Protein 2WC7 (pdb70)

Radius of gyration: 23.55 Å; Cα contacts (8 Å, |Δi|>4): 1030; chains: 1; bounding box: 46×60×72 Å

Secondary structure (P-SEA, 3-state):
ccccccccccbbbbbbccccccccccccccccccccccccccccccccccccaaaaaaaaaaaaaacccbbbbccccccccccccccccccccccccccaaaaaaaaaaaaaacbbbbbbbcccccccccaaaaaaaacccccccccccccccccccccccccccccccccccccccccccccaaaaaaaaaaaaaaaaaccccccccccccccccaaaaaaaaaaaaacccbbbbbbcccccccccccccccccccaaaaaaaaaacccccccccccccccccccccccaaaaaaaaaaaaacccaaaaaaccccccccccccccccccccaaaaaaaaaaaaacccbbbbcccccccccccccccccccccaaaaaaaaaaaaaaaaaccccccbbbbbccccccbbbbbbbcccbbbbbbbccccccbbbbbbcccccccccccccccccbbbbbbcccccccccc

Foldseek 3Di:
DFAAFPVLLQFAEEEDAQQFAFAAPDQDDFPNNPDDPVCLVVDCVSNDTTGALNGVLVCVVVCVLLVGQEYEYEQQAADDPPCSLAAQDLVWGHRVNRIPVSVLSSLVSSVVVNHAYAYEDNLFFHFCNRVLNVQCLVQPPPRPCPQQFAAQDDDADQPDPVDHRRGDAVVSDSGTTGTPCLPVVSLVVSLVSQLVVVLSPHQAYEYEPCVSNPRPPSQLVSLVSNCVSPVNHAFEYADQDQDQVQQQRSGHLAYAPLLLQQLLLLQLLAPLFDVVQFPVVRHHVDDRDAQVRSVVSVVVVVVSHDLSSQSAYEYENDDLQGWAQCARRVNPLLSLLSSLLCQQQGRHHYYHYAQSLQSHTGGRPDYHNVPNGPVVSNCSSSLSSVVSSVDCQSRSFDKAWFDGPGSKTWIWGDDVLWIKIKIFRSAQAKDKDKTCPPVHPDVQDAWSAWDWCIDIIIGGHSTMTMTGD

Nearest PDB structures (foldseek):
  2wc7-assembly1_A-2  TM=1.002E+00  e=0.000E+00  Nostoc punctiforme
  2z1k-assembly1_A  TM=8.949E-01  e=2.197E-48  Thermus thermophilus HB8
  1wzk-assembly1_A  TM=8.548E-01  e=7.020E-48  Thermoactinomyces vulgaris
  1jf5-assembly1_B  TM=8.554E-01  e=7.020E-48  Thermoactinomyces vulgaris
  1ji2-assembly1_B  TM=8.554E-01  e=1.678E-47  Thermoactinomyces vulgaris

B-factor: mean 27.81, std 11.45, range [7.0, 76.4]

CATH classification: 3.20.20.80 (+1 more: 2.60.40.1180)

Sequence (469 aa):
QIQTPDWVKHAVFYQIFPDRFARSKQPRKRLLQEARWEDWDSMPTLQGKGGDLWGIMEDLDYIQNLGINAIYFTPIFQSASNHRYHTHDYYQVDPMLGGNEAFKELLDAAHQRNIKVVLDGVFNHSSRGFFFFHDVLENGPHSPWVNWFKIEGWPLSPYNGEFPANYVGWAGNRALPEFNHDNPEVREYIMEIAEYWLKFGIDGWRLDVPFEIKTPGFWQEFRDRTKAINPEAYIVGEVWGDSRQWLDGTQFDGVMNYLFAGPTIAFAAGDRVVLEQVQSRDYQPYPPLFAAEYATKIQEVLQLYPWEIQLTQLNLLASHDTARLMTIAGGDIASVELSTLLLLTFPGAPSIYYGDEVGLPGGIDRGFPLENWNQEIFNTHRQLITIRQTYPALRTGDYQVLYAQGQLYLFARTLGTEELIIAINAGTSSATANVDVASLHTQPNKLLYGTAQQLSLTLPARSGCILGT

Solvent-accessible surface area: 18834 Å² total

Organism: Nostoc punctiforme (strain ATCC 29133 / PCC 73102) (NCBI:txid63737)

InterPro domains:
  IPR006047 Glycosyl hydrolase family 13, catalytic domain [PF00128] (16-364)
  IPR006047 Glycosyl hydrolase family 13, catalytic domain [SM00642] (16-395)
  IPR013780 Glycosyl hydrolase, all-beta [G3DSA:2.60.40.1180] (398-488)
  IPR017853 Glycoside hydrolase superfamily [SSF51445] (4-404)
  IPR054174 Alpha-amylase-like, C-terminal domain [PF22026] (404-484)

Structure (mmCIF, N/CA/C/O backbone):
data_2WC7
#
_entry.id   2WC7
#
_cell.length_a   86.968
_cell.length_b   86.968
_cell.length_c   262.393
_cell.angle_alpha   90.00
_cell.angle_beta   90.00
_cell.angle_gamma   120.00
#
_symmetry.space_group_name_H-M   'P 61 2 2'
#
loop_
_entity.id
_entity.type
_entity.pdbx_description
1 polymer 'ALPHA AMYLASE, CATALYTIC REGION'
2 water water
#
loop_
_atom_site.group_PDB
_atom_site.id
_atom_site.type_symbol
_atom_site.label_atom_id
_atom_site.label_alt_id
_atom_site.label_comp_id
_atom_site.label_asym_id
_atom_site.label_entity_id
_atom_site.label_seq_id
_atom_site.pdbx_PDB_ins_code
_atom_site.Cartn_x
_atom_site.Cartn_y
_atom_site.Cartn_z
_atom_site.occupancy
_atom_site.B_iso_or_equiv
_atom_site.auth_seq_id
_atom_site.auth_comp_id
_atom_site.auth_asym_id
_atom_site.auth_atom_id
_atom_site.pdbx_PDB_model_num
ATOM 1 N N . GLN A 1 2 ? 4.425 9.335 -6.753 1.00 47.07 2 GLN A N 1
ATOM 2 C CA . GLN A 1 2 ? 4.432 9.478 -5.265 1.00 47.71 2 GLN A CA 1
ATOM 3 C C . GLN A 1 2 ? 4.665 10.934 -4.831 1.00 46.57 2 GLN A C 1
ATOM 4 O O . GLN A 1 2 ? 5.590 11.594 -5.315 1.00 46.78 2 GLN A O 1
ATOM 10 N N . ILE A 1 3 ? 3.839 11.418 -3.904 1.00 43.39 3 ILE A N 1
ATOM 11 C CA . ILE A 1 3 ? 3.928 12.796 -3.412 1.00 40.56 3 ILE A CA 1
ATOM 12 C C . ILE A 1 3 ? 5.309 13.167 -2.857 1.00 39.01 3 ILE A C 1
ATOM 13 O O . ILE A 1 3 ? 5.823 12.523 -1.943 1.00 37.70 3 ILE A O 1
ATOM 18 N N . GLN A 1 4 ? 5.893 14.226 -3.413 1.00 37.72 4 GLN A N 1
ATOM 19 C CA . GLN A 1 4 ? 7.222 14.690 -3.014 1.00 35.75 4 GLN A CA 1
ATOM 20 C C . GLN A 1 4 ? 7.313 16.220 -3.051 1.00 33.23 4 GLN A C 1
ATOM 21 O O . GLN A 1 4 ? 6.987 16.839 -4.068 1.00 34.03 4 GLN A O 1
ATOM 27 N N . THR A 1 5 ? 7.756 16.829 -1.954 1.00 29.07 5 THR A N 1
ATOM 28 C CA . THR A 1 5 ? 7.895 18.282 -1.891 1.00 25.30 5 THR A CA 1
ATOM 29 C C . THR A 1 5 ? 9.344 18.633 -1.567 1.00 24.86 5 THR A C 1
ATOM 30 O O . THR A 1 5 ? 10.087 17.803 -1.037 1.00 24.70 5 THR A O 1
ATOM 34 N N . PRO A 1 6 ? 9.774 19.867 -1.882 1.00 24.42 6 PRO A N 1
ATOM 35 C CA . PRO A 1 6 ? 11.163 20.240 -1.597 1.00 24.47 6 PRO A CA 1
ATOM 36 C C . PRO A 1 6 ? 11.557 20.027 -0.147 1.00 26.02 6 PRO A C 1
ATOM 37 O O . PRO A 1 6 ? 10.815 20.369 0.771 1.00 26.40 6 PRO A O 1
ATOM 41 N N . ASP A 1 7 ? 12.734 19.453 0.055 1.00 26.77 7 ASP A N 1
ATOM 42 C CA . ASP A 1 7 ? 13.207 19.198 1.399 1.00 27.11 7 ASP A CA 1
ATOM 43 C C . ASP A 1 7 ? 13.725 20.453 2.091 1.00 26.85 7 ASP A C 1
ATOM 44 O O . ASP A 1 7 ? 13.537 20.605 3.300 1.00 28.12 7 ASP A O 1
ATOM 49 N N . TRP A 1 8 ? 14.366 21.359 1.352 1.00 23.32 8 TRP A N 1
ATOM 50 C CA . TRP A 1 8 ? 14.874 22.564 1.996 1.00 21.97 8 TRP A CA 1
ATOM 51 C C . TRP A 1 8 ? 13.751 23.378 2.654 1.00 21.34 8 TRP A C 1
ATOM 52 O O . TRP A 1 8 ? 13.961 24.013 3.689 1.00 19.49 8 TRP A O 1
ATOM 63 N N . VAL A 1 9 ? 12.562 23.339 2.056 1.00 21.35 9 VAL A N 1
ATOM 64 C CA . VAL A 1 9 ? 11.418 24.083 2.572 1.00 20.37 9 VAL A CA 1
ATOM 65 C C . VAL A 1 9 ? 10.984 23.558 3.931 1.00 22.25 9 VAL A C 1
ATOM 66 O O . VAL A 1 9 ? 10.588 24.335 4.806 1.00 22.03 9 VAL A O 1
ATOM 70 N N . LYS A 1 10 ? 11.080 22.242 4.112 1.00 21.04 10 LYS A N 1
ATOM 71 C CA . LYS A 1 10 ? 10.691 21.613 5.368 1.00 20.60 10 LYS A CA 1
ATOM 72 C C . LYS A 1 10 ? 11.549 22.105 6.526 1.00 21.54 10 LYS A C 1
ATOM 73 O O . LYS A 1 10 ? 11.138 22.027 7.686 1.00 22.39 10 LYS A O 1
ATOM 79 N N . HIS A 1 11 ? 12.733 22.624 6.217 1.00 19.85 11 HIS A N 1
ATOM 80 C CA . HIS A 1 11 ? 13.632 23.105 7.262 1.00 21.02 11 HIS A CA 1
ATOM 81 C C . HIS A 1 11 ? 13.935 24.602 7.184 1.00 20.47 11 HIS A C 1
ATOM 82 O O . HIS A 1 11 ? 14.848 25.085 7.843 1.00 20.28 11 HIS A O 1
ATOM 89 N N . ALA A 1 12 ? 13.157 25.338 6.398 1.00 20.63 12 ALA A N 1
ATOM 90 C CA . ALA A 1 12 ? 13.387 26.770 6.249 1.00 19.51 12 ALA A CA 1
ATOM 91 C C . ALA A 1 12 ? 12.521 27.654 7.139 1.00 19.85 12 ALA A C 1
ATOM 92 O O . ALA A 1 12 ? 11.537 27.221 7.723 1.00 18.68 12 ALA A O 1
ATOM 94 N N . VAL A 1 13 ? 12.922 28.909 7.251 1.00 20.56 13 VAL A N 1
ATOM 95 C CA . VAL A 1 13 ? 12.177 29.878 8.030 1.00 20.56 13 VAL A CA 1
ATOM 96 C C . VAL A 1 13 ? 12.019 31.028 7.052 1.00 20.29 13 VAL A C 1
ATOM 97 O O . VAL A 1 13 ? 13.012 31.640 6.662 1.00 20.16 13 VAL A O 1
ATOM 101 N N . PHE A 1 14 ? 10.782 31.317 6.661 1.00 18.37 14 PHE A N 1
ATOM 102 C CA . PHE A 1 14 ? 10.520 32.279 5.597 1.00 18.82 14 PHE A CA 1
ATOM 103 C C . PHE A 1 14 ? 10.296 33.678 6.160 1.00 18.96 14 PHE A C 1
ATOM 104 O O . PHE A 1 14 ? 9.927 33.838 7.324 1.00 18.33 14 PHE A O 1
ATOM 112 N N . TYR A 1 15 ? 10.520 34.689 5.327 1.00 17.21 15 TYR A N 1
ATOM 113 C CA . TYR A 1 15 ? 10.458 36.076 5.771 1.00 15.92 15 TYR A CA 1
ATOM 114 C C . TYR A 1 15 ? 9.880 36.977 4.685 1.00 17.98 15 TYR A C 1
ATOM 115 O O . TYR A 1 15 ? 10.560 37.313 3.716 1.00 17.61 15 TYR A O 1
ATOM 124 N N . GLN A 1 16 ? 8.620 37.365 4.855 1.00 18.08 16 GLN A N 1
ATOM 125 C CA . GLN A 1 16 ? 7.871 38.022 3.790 1.00 17.77 16 GLN A CA 1
ATOM 126 C C . GLN A 1 16 ? 8.144 39.522 3.767 1.00 17.07 16 GLN A C 1
ATOM 127 O O . GLN A 1 16 ? 7.982 40.207 4.776 1.00 15.48 16 GLN A O 1
ATOM 133 N N . ILE A 1 17 ? 8.559 40.025 2.609 1.00 17.62 17 ILE A N 1
ATOM 134 C CA . ILE A 1 17 ? 9.000 41.409 2.489 1.00 18.83 17 ILE A CA 1
ATOM 135 C C . ILE A 1 17 ? 8.200 42.153 1.426 1.00 19.85 17 ILE A C 1
ATOM 136 O O . ILE A 1 17 ? 7.975 41.638 0.331 1.00 18.92 17 ILE A O 1
ATOM 141 N N . PHE A 1 18 ? 7.771 43.367 1.756 1.00 21.76 18 PHE A N 1
ATOM 142 C CA . PHE A 1 18 ? 7.190 44.270 0.769 1.00 23.87 18 PHE A CA 1
ATOM 143 C C . PHE A 1 18 ? 8.216 45.287 0.281 1.00 21.99 18 PHE A C 1
ATOM 144 O O . PHE A 1 18 ? 8.404 46.337 0.896 1.00 23.18 18 PHE A O 1
ATOM 152 N N . PRO A 1 19 ? 8.876 44.970 -0.828 1.00 21.17 19 PRO A N 1
ATOM 153 C CA . PRO A 1 19 ? 10.174 45.570 -1.150 1.00 21.79 19 PRO A CA 1
ATOM 154 C C . PRO A 1 19 ? 10.095 47.092 -1.208 1.00 23.22 19 PRO A C 1
ATOM 155 O O . PRO A 1 19 ? 11.006 47.774 -0.738 1.00 22.84 19 PRO A O 1
ATOM 159 N N . ASP A 1 20 ? 9.014 47.612 -1.780 1.00 24.13 20 ASP A N 1
ATOM 160 C CA . ASP A 1 20 ? 8.841 49.053 -1.922 1.00 26.96 20 ASP A CA 1
ATOM 161 C C . ASP A 1 20 ? 9.089 49.772 -0.600 1.00 29.73 20 ASP A C 1
ATOM 162 O O . ASP A 1 20 ? 9.522 50.924 -0.581 1.00 28.58 20 ASP A O 1
ATOM 167 N N . ARG A 1 21 ? 8.812 49.084 0.503 1.00 30.66 21 ARG A N 1
ATOM 168 C CA . ARG A 1 21 ? 8.700 49.734 1.803 1.00 31.25 21 ARG A CA 1
ATOM 169 C C . ARG A 1 21 ? 9.560 49.030 2.847 1.00 30.74 21 ARG A C 1
ATOM 170 O O . ARG A 1 21 ? 9.334 49.171 4.049 1.00 31.38 21 ARG A O 1
ATOM 178 N N . PHE A 1 22 ? 10.548 48.273 2.381 1.00 29.61 22 PHE A N 1
ATOM 179 C CA . PHE A 1 22 ? 11.504 47.626 3.272 1.00 28.54 22 PHE A CA 1
ATOM 180 C C . PHE A 1 22 ? 12.642 48.572 3.640 1.00 29.25 22 PHE A C 1
ATOM 181 O O . PHE A 1 22 ? 12.683 49.106 4.748 1.00 29.41 22 PHE A O 1
ATOM 189 N N . ALA A 1 23 ? 13.563 48.774 2.704 1.00 30.71 23 ALA A N 1
ATOM 190 C CA . ALA A 1 23 ? 14.797 49.483 2.989 1.00 31.94 23 ALA A CA 1
ATOM 191 C C . ALA A 1 23 ? 15.364 50.212 1.784 1.00 33.62 23 ALA A C 1
ATOM 192 O O . ALA A 1 23 ? 15.347 49.697 0.663 1.00 33.93 23 ALA A O 1
ATOM 194 N N . ARG A 1 24 ? 15.860 51.421 2.020 1.00 35.71 24 ARG A N 1
ATOM 195 C CA . ARG A 1 24 ? 16.470 52.210 0.960 1.00 38.34 24 ARG A CA 1
ATOM 196 C C . ARG A 1 24 ? 17.920 51.763 0.910 1.00 39.20 24 ARG A C 1
ATOM 197 O O . ARG A 1 24 ? 18.453 51.278 1.905 1.00 39.72 24 ARG A O 1
ATOM 205 N N . SER A 1 25 ? 18.564 51.908 -0.239 1.00 40.97 25 SER A N 1
ATOM 206 C CA . SER A 1 25 ? 19.966 51.534 -0.328 1.00 42.46 25 SER A CA 1
ATOM 207 C C . SER A 1 25 ? 20.729 52.613 0.435 1.00 43.87 25 SER A C 1
ATOM 208 O O . SER A 1 25 ? 20.307 53.767 0.460 1.00 42.30 25 SER A O 1
ATOM 211 N N . LYS A 1 26 ? 21.837 52.240 1.067 1.00 45.84 26 LYS A N 1
ATOM 212 C CA . LYS A 1 26 ? 22.637 53.208 1.812 1.00 48.31 26 LYS A CA 1
ATOM 213 C C . LYS A 1 26 ? 23.550 53.980 0.868 1.00 47.98 26 LYS A C 1
ATOM 214 O O . LYS A 1 26 ? 24.442 54.704 1.309 1.00 48.08 26 LYS A O 1
ATOM 220 N N . GLN A 1 27 ? 23.320 53.822 -0.432 1.00 47.83 27 GLN A N 1
ATOM 221 C CA . GLN A 1 27 ? 24.130 54.491 -1.444 1.00 48.66 27 GLN A CA 1
ATOM 222 C C . GLN A 1 27 ? 23.258 55.126 -2.512 1.00 48.48 27 GLN A C 1
ATOM 223 O O . GLN A 1 27 ? 22.160 54.643 -2.797 1.00 47.69 27 GLN A O 1
ATOM 229 N N . PRO A 1 28 ? 23.721 56.239 -3.103 1.00 48.79 28 PRO A N 1
ATOM 230 C CA . PRO A 1 28 ? 22.890 56.838 -4.149 1.00 48.09 28 PRO A CA 1
ATOM 231 C C . PRO A 1 28 ? 22.889 55.792 -5.263 1.00 47.55 28 PRO A C 1
ATOM 232 O O . PRO A 1 28 ? 23.941 55.251 -5.611 1.00 46.23 28 PRO A O 1
ATOM 236 N N . ARG A 1 29 ? 21.713 55.487 -5.801 1.00 47.60 29 ARG A N 1
ATOM 237 C CA . ARG A 1 29 ? 21.613 54.465 -6.836 1.00 46.79 29 ARG A CA 1
ATOM 238 C C . ARG A 1 29 ? 21.111 54.960 -8.197 1.00 46.71 29 ARG A C 1
ATOM 239 O O . ARG A 1 29 ? 20.202 55.792 -8.275 1.00 46.79 29 ARG A O 1
ATOM 247 N N . LYS A 1 30 ? 21.710 54.432 -9.266 1.00 45.94 30 LYS A N 1
ATOM 248 C CA . LYS A 1 30 ? 21.330 54.795 -10.632 1.00 45.10 30 LYS A CA 1
ATOM 249 C C . LYS A 1 30 ? 20.264 53.854 -11.185 1.00 43.96 30 LYS A C 1
ATOM 250 O O . LYS A 1 30 ? 20.491 53.149 -12.166 1.00 43.97 30 LYS A O 1
ATOM 256 N N . ARG A 1 31 ? 19.101 53.844 -10.548 1.00 43.22 31 ARG A N 1
ATOM 257 C CA . ARG A 1 31 ? 18.003 52.995 -10.988 1.00 43.54 31 ARG A CA 1
ATOM 258 C C . ARG A 1 31 ? 17.472 53.539 -12.314 1.00 44.32 31 ARG A C 1
ATOM 259 O O . ARG A 1 31 ? 17.537 54.748 -12.569 1.00 44.53 31 ARG A O 1
ATOM 267 N N . LEU A 1 32 ? 16.959 52.646 -13.157 1.00 44.24 32 LEU A N 1
ATOM 268 C CA . LEU A 1 32 ? 16.409 53.038 -14.455 1.00 44.65 32 LEU A CA 1
ATOM 269 C C . LEU A 1 32 ? 17.490 53.459 -15.461 1.00 44.43 32 LEU A C 1
ATOM 270 O O . LEU A 1 32 ? 17.844 52.699 -16.367 1.00 43.63 32 LEU A O 1
ATOM 275 N N . LEU A 1 33 ? 18.004 54.675 -15.295 1.00 44.11 33 LEU A N 1
ATOM 276 C CA . LEU A 1 33 ? 19.043 55.213 -16.169 1.00 43.96 33 LEU A CA 1
ATOM 277 C C . LEU A 1 33 ? 20.423 54.844 -15.626 1.00 44.77 33 LEU A C 1
ATOM 278 O O . LEU A 1 33 ? 21.100 55.679 -15.033 1.00 46.09 33 LEU A O 1
ATOM 283 N N . GLN A 1 34 ? 20.844 53.599 -15.840 1.00 46.55 34 GLN A N 1
ATOM 284 C CA . GLN A 1 34 ? 22.140 53.132 -15.338 1.00 49.13 34 GLN A CA 1
ATOM 285 C C . GLN A 1 34 ? 23.363 53.830 -15.932 1.00 50.11 34 GLN A C 1
ATOM 286 O O . GLN A 1 34 ? 24.432 53.851 -15.316 1.00 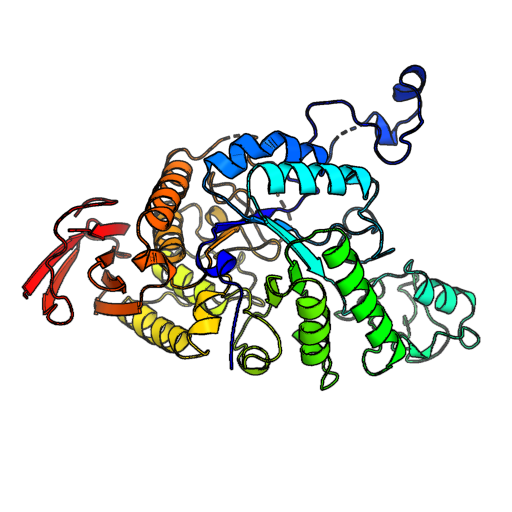49.51 34 GLN A O 1
ATOM 292 N N . GLU A 1 35 ? 23.207 54.398 -17.123 1.00 51.29 35 GLU A N 1
ATOM 293 C CA . GLU A 1 35 ? 24.313 55.056 -17.806 1.00 52.09 35 GLU A CA 1
ATOM 294 C C . GLU A 1 35 ? 24.506 56.519 -17.421 1.00 51.70 35 GLU A C 1
ATOM 295 O O . GLU A 1 35 ? 25.548 57.105 -17.711 1.00 51.10 35 GLU A O 1
ATOM 301 N N . ALA A 1 36 ? 23.506 57.106 -16.772 1.00 52.08 36 ALA A N 1
ATOM 302 C CA . ALA A 1 36 ? 23.579 58.507 -16.368 1.00 53.02 36 ALA A CA 1
ATOM 303 C C . ALA A 1 36 ? 24.812 58.796 -15.514 1.00 54.10 36 ALA A C 1
ATOM 304 O O . ALA A 1 36 ? 25.166 58.014 -14.630 1.00 52.34 36 ALA A O 1
ATOM 306 N N . ARG A 1 37 ? 25.465 59.925 -15.788 1.00 56.83 37 ARG A N 1
ATOM 307 C CA . ARG A 1 37 ? 26.658 60.335 -15.044 1.00 58.55 37 ARG A CA 1
ATOM 308 C C . ARG A 1 37 ? 26.282 61.156 -13.806 1.00 58.77 37 ARG A C 1
ATOM 309 O O . ARG A 1 37 ? 25.289 61.884 -13.812 1.00 58.17 37 ARG A O 1
ATOM 317 N N . TRP A 1 38 ? 27.078 61.035 -12.749 1.00 58.98 38 TRP A N 1
ATOM 318 C CA . TRP A 1 38 ? 26.811 61.743 -11.500 1.00 59.73 38 TRP A CA 1
ATOM 319 C C . TRP A 1 38 ? 26.604 63.254 -11.596 1.00 60.77 38 TRP A C 1
ATOM 320 O O . TRP A 1 38 ? 25.824 63.823 -10.835 1.00 60.23 38 TRP A O 1
ATOM 331 N N . GLU A 1 39 ? 27.298 63.906 -12.522 1.00 62.49 39 GLU A N 1
ATOM 332 C CA . GLU A 1 39 ? 27.169 65.350 -12.688 1.00 64.00 39 GLU A CA 1
ATOM 333 C C . GLU A 1 39 ? 25.722 65.741 -12.981 1.00 63.74 39 GLU A C 1
ATOM 334 O O . GLU A 1 39 ? 25.296 66.854 -12.682 1.00 63.76 39 GLU A O 1
ATOM 340 N N . ASP A 1 40 ? 24.973 64.814 -13.568 1.00 63.73 40 ASP A N 1
ATOM 341 C CA . ASP A 1 40 ? 23.577 65.054 -13.924 1.00 63.59 40 ASP A CA 1
ATOM 342 C C . ASP A 1 40 ? 22.594 64.674 -12.822 1.00 62.50 40 ASP A C 1
ATOM 343 O O . ASP A 1 40 ? 21.419 65.038 -12.884 1.00 61.91 40 ASP A O 1
ATOM 348 N N . TRP A 1 41 ? 23.076 63.936 -11.826 1.00 61.11 41 TRP A N 1
ATOM 349 C CA . TRP A 1 41 ? 22.240 63.487 -10.717 1.00 60.02 41 TRP A CA 1
ATOM 350 C C . TRP A 1 41 ? 21.186 64.512 -10.298 1.00 59.77 41 TRP A C 1
ATOM 351 O O . TRP A 1 41 ? 19.998 64.197 -10.255 1.00 59.53 41 TRP A O 1
ATOM 362 N N . ASP A 1 42 ? 21.613 65.737 -10.006 1.00 59.72 42 ASP A N 1
ATOM 363 C CA . ASP A 1 42 ? 20.684 66.784 -9.584 1.00 59.29 42 ASP A CA 1
ATOM 364 C C . ASP A 1 42 ? 19.685 67.197 -10.664 1.00 58.22 42 ASP A C 1
ATOM 365 O O . ASP A 1 42 ? 18.597 67.685 -10.355 1.00 58.44 42 ASP A O 1
ATOM 370 N N . SER A 1 43 ? 20.056 67.005 -11.926 1.00 56.88 43 SER A N 1
ATOM 371 C CA . SER A 1 43 ? 19.177 67.345 -13.043 1.00 56.08 43 SER A CA 1
ATOM 372 C C . SER A 1 43 ? 18.074 66.309 -13.185 1.00 54.61 43 SER A C 1
ATOM 373 O O . SER A 1 43 ? 17.061 66.557 -13.835 1.00 54.50 43 SER A O 1
ATOM 376 N N . MET A 1 44 ? 18.282 65.148 -12.570 1.00 52.90 44 MET A N 1
ATOM 377 C CA . MET A 1 44 ? 17.325 64.051 -12.647 1.00 50.34 44 MET A CA 1
ATOM 378 C C . MET A 1 44 ? 16.522 63.865 -11.356 1.00 49.43 44 MET A C 1
ATOM 379 O O . MET A 1 44 ? 16.872 63.050 -10.501 1.00 47.90 44 MET A O 1
ATOM 384 N N . PRO A 1 45 ? 15.418 64.622 -11.216 1.00 49.24 45 PRO A N 1
ATOM 385 C CA . PRO A 1 45 ? 14.501 64.618 -10.071 1.00 49.13 45 PRO A CA 1
ATOM 386 C C . PRO A 1 45 ? 14.042 63.238 -9.597 1.00 49.26 45 PRO A C 1
ATOM 387 O O . PRO A 1 45 ? 13.991 62.982 -8.393 1.00 49.23 45 PRO A O 1
ATOM 391 N N . THR A 1 46 ? 13.706 62.356 -10.538 1.00 48.97 46 THR A N 1
ATOM 392 C CA . THR A 1 46 ? 13.233 61.015 -10.192 1.00 48.58 46 THR A CA 1
ATOM 393 C C . THR A 1 46 ? 14.297 60.132 -9.542 1.00 48.82 46 THR A C 1
ATOM 394 O O . THR A 1 46 ? 14.001 59.390 -8.601 1.00 48.27 46 THR A O 1
ATOM 398 N N . LEU A 1 47 ? 15.525 60.216 -10.044 1.00 48.53 47 LEU A N 1
ATOM 399 C CA . LEU A 1 47 ? 16.626 59.423 -9.511 1.00 49.59 47 LEU A CA 1
ATOM 400 C C . LEU A 1 47 ? 17.217 60.071 -8.263 1.00 49.88 47 LEU A C 1
ATOM 401 O O . LEU A 1 47 ? 17.524 59.390 -7.285 1.00 49.56 47 LEU A O 1
ATOM 406 N N . GLN A 1 48 ? 17.374 61.390 -8.305 1.00 50.18 48 GLN A N 1
ATOM 407 C CA . GLN A 1 48 ? 18.059 62.114 -7.241 1.00 49.36 48 GLN A CA 1
ATOM 408 C C . GLN A 1 48 ? 17.274 62.049 -5.935 1.00 49.42 48 GLN A C 1
ATOM 409 O O . GLN A 1 48 ? 17.855 62.002 -4.851 1.00 49.27 48 GLN A O 1
ATOM 415 N N . GLY A 1 49 ? 15.949 62.046 -6.047 1.00 48.95 49 GLY A N 1
ATOM 416 C CA . GLY A 1 49 ? 15.088 62.304 -4.908 1.00 48.41 49 GLY A CA 1
ATOM 417 C C . GLY A 1 49 ? 14.246 61.100 -4.533 1.00 48.65 49 GLY A C 1
ATOM 418 O O . GLY A 1 49 ? 13.195 61.236 -3.906 1.00 48.35 49 GLY A O 1
ATOM 419 O O . TYR A 1 50 ? 15.374 57.971 -2.895 1.00 47.67 50 TYR A O 1
ATOM 420 N N . LYS A 1 51 ? 13.151 57.819 -2.579 1.00 47.32 51 LYS A N 1
ATOM 421 C CA . LYS A 1 51 ? 13.235 57.605 -1.139 1.00 46.79 51 LYS A CA 1
ATOM 422 C C . LYS A 1 51 ? 12.472 56.352 -0.723 1.00 44.48 51 LYS A C 1
ATOM 423 O O . LYS A 1 51 ? 12.371 56.040 0.464 1.00 44.02 51 LYS A O 1
ATOM 429 N N . GLY A 1 52 ? 11.936 55.637 -1.707 1.00 41.54 52 GLY A N 1
ATOM 430 C CA . GLY A 1 52 ? 11.312 54.350 -1.462 1.00 37.46 52 GLY A CA 1
ATOM 431 C C . GLY A 1 52 ? 12.327 53.240 -1.276 1.00 34.85 52 GLY A C 1
ATOM 432 O O . GLY A 1 52 ? 13.516 53.421 -1.540 1.00 34.66 52 GLY A O 1
ATOM 433 N N . GLY A 1 53 ? 11.856 52.084 -0.819 1.00 32.97 53 GLY A N 1
ATOM 434 C CA . GLY A 1 53 ? 12.703 50.914 -0.688 1.00 29.87 53 GLY A CA 1
ATOM 435 C C . GLY A 1 53 ? 12.979 50.245 -2.020 1.00 28.54 53 GLY A C 1
ATOM 436 O O . GLY A 1 53 ? 12.226 50.415 -2.979 1.00 28.74 53 GLY A O 1
ATOM 437 N N . ASP A 1 54 ? 14.064 49.480 -2.079 1.00 27.06 54 ASP A N 1
ATOM 438 C CA . ASP A 1 54 ? 14.467 48.815 -3.312 1.00 25.50 54 ASP A CA 1
ATOM 439 C C . ASP A 1 54 ? 15.283 47.561 -3.020 1.00 24.51 54 ASP A C 1
ATOM 440 O O . ASP A 1 54 ? 15.506 47.209 -1.862 1.00 23.52 54 ASP A O 1
ATOM 445 N N . LEU A 1 55 ? 15.727 46.890 -4.079 1.00 23.77 55 LEU A N 1
ATOM 446 C CA . LEU A 1 55 ? 16.304 45.557 -3.954 1.00 22.96 55 LEU A CA 1
ATOM 447 C C . LEU A 1 55 ? 17.758 45.625 -3.497 1.00 23.86 55 LEU A C 1
ATOM 448 O O . LEU A 1 55 ? 18.229 44.758 -2.762 1.00 24.44 55 LEU A O 1
ATOM 453 N N . TRP A 1 56 ? 18.463 46.662 -3.938 1.00 24.23 56 TRP A N 1
ATOM 454 C CA . TRP A 1 56 ? 19.710 47.067 -3.299 1.00 24.50 56 TRP A CA 1
ATOM 455 C C . TRP A 1 56 ? 19.581 47.052 -1.780 1.00 24.22 56 TRP A C 1
ATOM 456 O O . TRP A 1 56 ? 20.396 46.445 -1.084 1.00 23.16 56 TRP A O 1
ATOM 467 N N . GLY A 1 57 ? 18.553 47.723 -1.271 1.00 23.10 57 GLY A N 1
ATOM 468 C CA . GLY A 1 57 ? 18.377 47.877 0.156 1.00 23.73 57 GLY A CA 1
ATOM 469 C C . GLY A 1 57 ? 18.303 46.542 0.851 1.00 24.15 57 GLY A C 1
ATOM 470 O O . GLY A 1 57 ? 18.989 46.307 1.850 1.00 25.32 57 GLY A O 1
ATOM 471 N N . ILE A 1 58 ? 17.468 45.659 0.321 1.00 23.27 58 ILE A N 1
ATOM 472 C CA . ILE A 1 58 ? 17.314 44.344 0.905 1.00 21.90 58 ILE A CA 1
ATOM 473 C C . ILE A 1 58 ? 18.651 43.620 0.887 1.00 23.24 58 ILE A C 1
ATOM 474 O O . ILE A 1 58 ? 19.043 42.998 1.873 1.00 23.88 58 ILE A O 1
ATOM 479 N N . MET A 1 59 ? 19.357 43.695 -0.233 1.00 24.00 59 MET A N 1
ATOM 480 C CA . MET A 1 59 ? 20.645 43.024 -0.319 1.00 26.22 59 MET A CA 1
ATOM 481 C C . MET A 1 59 ? 21.584 43.540 0.765 1.00 28.17 59 MET A C 1
ATOM 482 O O . MET A 1 59 ? 22.325 42.765 1.380 1.00 30.04 59 MET A O 1
ATOM 487 N N . GLU A 1 60 ? 21.546 44.845 1.005 1.00 27.86 60 GLU A N 1
ATOM 488 C CA . GLU A 1 60 ? 22.397 45.447 2.019 1.00 29.45 60 GLU A CA 1
ATOM 489 C C . GLU A 1 60 ? 22.036 45.039 3.448 1.00 30.47 60 GLU A C 1
ATOM 490 O O . GLU A 1 60 ? 22.869 45.133 4.351 1.00 32.94 60 GLU A O 1
ATOM 496 N N . ASP A 1 61 ? 20.800 44.590 3.642 1.00 29.77 61 ASP A N 1
ATOM 497 C CA . ASP A 1 61 ? 20.316 44.229 4.969 1.00 28.28 61 ASP A CA 1
ATOM 498 C C . ASP A 1 61 ? 20.250 42.715 5.140 1.00 27.82 61 ASP A C 1
ATOM 499 O O . ASP A 1 61 ? 19.487 42.207 5.962 1.00 27.83 61 ASP A O 1
ATOM 504 N N . LEU A 1 62 ? 21.053 42.001 4.359 1.00 26.72 62 LEU A N 1
ATOM 505 C CA . LEU A 1 62 ? 21.121 40.547 4.456 1.00 27.77 62 LEU A CA 1
ATOM 506 C C . LEU A 1 62 ? 21.779 40.111 5.760 1.00 28.67 62 LEU A C 1
ATOM 507 O O . LEU A 1 62 ? 21.460 39.055 6.305 1.00 28.43 62 LEU A O 1
ATOM 512 N N . ASP A 1 63 ? 22.699 40.932 6.257 1.00 30.35 63 ASP A N 1
ATOM 513 C CA . ASP A 1 63 ? 23.201 40.787 7.618 1.00 30.06 63 ASP A CA 1
ATOM 514 C C . ASP A 1 63 ? 22.059 40.607 8.611 1.00 28.42 63 ASP A C 1
ATOM 515 O O . ASP A 1 63 ? 21.983 39.595 9.308 1.00 27.14 63 ASP A O 1
ATOM 520 N N . TYR A 1 64 ? 21.171 41.594 8.671 1.00 25.75 64 TYR A N 1
ATOM 521 C CA . TYR A 1 64 ? 20.079 41.586 9.636 1.00 24.90 64 TYR A CA 1
ATOM 522 C C . TYR A 1 64 ? 19.178 40.370 9.438 1.00 24.39 64 TYR A C 1
ATOM 523 O O . TYR A 1 64 ? 18.824 39.686 10.398 1.00 25.10 64 TYR A O 1
ATOM 532 N N . ILE A 1 65 ? 18.813 40.108 8.188 1.00 22.97 65 ILE A N 1
ATOM 533 C CA . ILE A 1 65 ? 17.862 39.048 7.874 1.00 22.40 65 ILE A CA 1
ATOM 534 C C . ILE A 1 65 ? 18.404 37.682 8.281 1.00 22.95 65 ILE A C 1
ATOM 535 O O . ILE A 1 65 ? 17.700 36.882 8.897 1.00 23.95 65 ILE A O 1
ATOM 540 N N . GLN A 1 66 ? 19.659 37.422 7.931 1.00 23.36 66 GLN A N 1
ATOM 541 C CA . GLN A 1 66 ? 20.307 36.163 8.281 1.00 24.08 66 GLN A CA 1
ATOM 542 C C . GLN A 1 66 ? 20.484 36.035 9.790 1.00 24.24 66 GLN A C 1
ATOM 543 O O . GLN A 1 66 ? 20.326 34.952 10.353 1.00 25.79 66 GLN A O 1
ATOM 549 N N . ASN A 1 67 ? 20.812 37.147 10.439 1.00 22.80 67 ASN A N 1
ATOM 550 C CA . ASN A 1 67 ? 21.009 37.161 11.872 1.00 21.76 67 ASN A CA 1
ATOM 551 C C . ASN A 1 67 ? 19.725 36.877 12.626 1.00 20.75 67 ASN A C 1
ATOM 552 O O . ASN A 1 67 ? 19.755 36.418 13.768 1.00 20.96 67 ASN A O 1
ATOM 557 N N . LEU A 1 68 ? 18.596 37.179 11.999 1.00 19.91 68 LEU A N 1
ATOM 558 C CA . LEU A 1 68 ? 17.306 36.926 12.622 1.00 19.27 68 LEU A CA 1
ATOM 559 C C . LEU A 1 68 ? 17.109 35.413 12.668 1.00 19.04 68 LEU A C 1
ATOM 560 O O . LEU A 1 68 ? 16.468 34.885 13.578 1.00 19.48 68 LEU A O 1
ATOM 565 N N . GLY A 1 69 ? 17.691 34.724 11.687 1.00 19.15 69 GLY A N 1
ATOM 566 C CA . GLY A 1 69 ? 17.578 33.276 11.609 1.00 18.39 69 GLY A CA 1
ATOM 567 C C . GLY A 1 69 ? 16.871 32.872 10.328 1.00 18.99 69 GLY A C 1
ATOM 568 O O . GLY A 1 69 ? 16.611 31.692 10.087 1.00 18.98 69 GLY A O 1
ATOM 569 N N . ILE A 1 70 ? 16.560 33.867 9.505 1.00 17.98 70 ILE A N 1
ATOM 570 C CA . ILE A 1 70 ? 15.874 33.659 8.231 1.00 18.87 70 ILE A CA 1
ATOM 571 C C . ILE A 1 70 ? 16.790 32.977 7.220 1.00 18.03 70 ILE A C 1
ATOM 572 O O . ILE A 1 70 ? 17.984 33.247 7.187 1.00 17.87 70 ILE A O 1
ATOM 577 N N . ASN A 1 71 ? 16.234 32.084 6.410 1.00 19.13 71 ASN A N 1
ATOM 578 C CA . ASN A 1 71 ? 17.029 31.413 5.388 1.00 21.84 71 ASN A CA 1
ATOM 579 C C . ASN A 1 71 ? 16.289 31.385 4.056 1.00 19.48 71 ASN A C 1
ATOM 580 O O . ASN A 1 71 ? 16.684 30.684 3.125 1.00 21.81 71 ASN A O 1
ATOM 585 N N . ALA A 1 72 ? 15.209 32.155 3.972 1.00 16.43 72 ALA A N 1
ATOM 586 C CA . ALA A 1 72 ? 14.441 32.266 2.738 1.00 18.29 72 ALA A CA 1
ATOM 587 C C . ALA A 1 72 ? 13.465 33.437 2.799 1.00 19.00 72 ALA A C 1
ATOM 588 O O . ALA A 1 72 ? 12.594 33.487 3.667 1.00 19.51 72 ALA A O 1
ATOM 590 N N . ILE A 1 73 ? 13.618 34.377 1.872 1.00 19.31 73 ILE A N 1
ATOM 591 C CA . ILE A 1 73 ? 12.705 35.509 1.771 1.00 18.43 73 ILE A CA 1
ATOM 592 C C . ILE A 1 73 ? 11.845 35.412 0.515 1.00 17.96 73 ILE A C 1
ATOM 593 O O . ILE A 1 73 ? 12.338 35.081 -0.563 1.00 16.94 73 ILE A O 1
ATOM 598 N N . TYR A 1 74 ? 10.556 35.703 0.663 1.00 16.57 74 TYR A N 1
ATOM 599 C CA . TYR A 1 74 ? 9.649 35.760 -0.477 1.00 14.95 74 TYR A CA 1
ATOM 600 C C . TYR A 1 74 ? 8.866 37.069 -0.493 1.00 16.45 74 TYR A C 1
ATOM 601 O O . TYR A 1 74 ? 8.548 37.627 0.557 1.00 16.40 74 TYR A O 1
ATOM 610 N N . PHE A 1 75 ? 8.558 37.553 -1.692 1.00 17.26 75 PHE A N 1
ATOM 611 C CA . PHE A 1 75 ? 8.110 38.930 -1.870 1.00 18.62 75 PHE A CA 1
ATOM 612 C C . PHE A 1 75 ? 6.639 38.984 -2.265 1.00 19.13 75 PHE A C 1
ATOM 613 O O . PHE A 1 75 ? 6.064 37.984 -2.696 1.00 18.14 75 PHE A O 1
ATOM 621 N N . THR A 1 76 ? 6.034 40.158 -2.115 1.00 17.16 76 THR A N 1
ATOM 622 C CA . THR A 1 76 ? 4.939 40.572 -2.984 1.00 17.57 76 THR A CA 1
ATOM 623 C C . THR A 1 76 ? 5.434 40.859 -4.398 1.00 16.79 76 THR A C 1
ATOM 624 O O . THR A 1 76 ? 6.634 40.814 -4.666 1.00 15.78 76 THR A O 1
ATOM 628 N N . PRO A 1 77 ? 4.502 41.155 -5.297 1.00 16.63 77 PRO A N 1
ATOM 629 C CA . PRO A 1 77 ? 4.825 41.309 -6.719 1.00 16.10 77 PRO A CA 1
ATOM 630 C C . PRO A 1 77 ? 5.878 42.389 -6.947 1.00 15.74 77 PRO A C 1
ATOM 631 O O . PRO A 1 77 ? 5.755 43.491 -6.413 1.00 14.79 77 PRO A O 1
ATOM 635 N N . ILE A 1 78 ? 6.900 42.068 -7.733 1.00 15.90 78 ILE A N 1
ATOM 636 C CA . ILE A 1 78 ? 8.048 42.953 -7.896 1.00 16.39 78 ILE A CA 1
ATOM 637 C C . ILE A 1 78 ? 8.300 43.264 -9.368 1.00 18.32 78 ILE A C 1
ATOM 638 O O . ILE A 1 78 ? 9.230 43.995 -9.707 1.00 19.05 78 ILE A O 1
ATOM 643 N N . PHE A 1 79 ? 7.464 42.704 -10.237 1.00 17.92 79 PHE A N 1
ATOM 644 C CA . PHE A 1 79 ? 7.609 42.901 -11.674 1.00 17.71 79 PHE A CA 1
ATOM 645 C C . PHE A 1 79 ? 7.150 44.295 -12.089 1.00 18.10 79 PHE A C 1
ATOM 646 O O . PHE A 1 79 ? 6.358 44.930 -11.393 1.00 17.78 79 PHE A O 1
ATOM 654 N N . GLN A 1 80 ? 7.652 44.764 -13.226 1.00 18.85 80 GLN A N 1
ATOM 655 C CA . GLN A 1 80 ? 7.330 46.101 -13.712 1.00 20.38 80 GLN A CA 1
ATOM 656 C C . GLN A 1 80 ? 5.829 46.363 -13.652 1.00 18.57 80 GLN A C 1
ATOM 657 O O . GLN A 1 80 ? 5.029 45.561 -14.136 1.00 17.31 80 GLN A O 1
ATOM 663 N N . SER A 1 81 ? 5.453 47.489 -13.055 1.00 17.53 81 SER A N 1
ATOM 664 C CA . SER A 1 81 ? 4.058 47.845 -12.912 1.00 17.39 81 SER A CA 1
ATOM 665 C C . SER A 1 81 ? 3.987 49.307 -12.507 1.00 17.98 81 SER A C 1
ATOM 666 O O . SER A 1 81 ? 4.990 49.888 -12.099 1.00 19.08 81 SER A O 1
ATOM 669 N N . ALA A 1 82 ? 2.814 49.912 -12.633 1.00 17.75 82 ALA A N 1
ATOM 670 C CA . ALA A 1 82 ? 2.667 51.310 -12.257 1.00 20.20 82 ALA A CA 1
ATOM 671 C C . ALA A 1 82 ? 2.954 51.481 -10.765 1.00 21.26 82 ALA A C 1
ATOM 672 O O . ALA A 1 82 ? 2.826 50.535 -9.998 1.00 21.37 82 ALA A O 1
ATOM 674 N N . SER A 1 83 ? 3.340 52.691 -10.369 1.00 24.39 83 SER A N 1
ATOM 675 C CA . SER A 1 83 ? 3.645 53.018 -8.976 1.00 27.24 83 SER A CA 1
ATOM 676 C C . SER A 1 83 ? 2.457 52.807 -8.037 1.00 28.56 83 SER A C 1
ATOM 677 O O . SER A 1 83 ? 1.340 53.234 -8.336 1.00 30.18 83 SER A O 1
ATOM 680 N N . ASN A 1 84 ? 2.709 52.165 -6.898 1.00 28.61 84 ASN A N 1
ATOM 681 C CA . ASN A 1 84 ? 1.672 51.892 -5.896 1.00 29.45 84 ASN A CA 1
ATOM 682 C C . ASN A 1 84 ? 0.617 50.912 -6.408 1.00 29.35 84 ASN A C 1
ATOM 683 O O . ASN A 1 84 ? -0.481 50.823 -5.858 1.00 30.14 84 ASN A O 1
ATOM 688 N N . HIS A 1 85 ? 0.950 50.186 -7.470 1.00 28.69 85 HIS A N 1
ATOM 689 C CA . HIS A 1 85 ? 0.036 49.206 -8.053 1.00 28.27 85 HIS A CA 1
ATOM 690 C C . HIS A 1 85 ? 0.819 47.988 -8.546 1.00 26.34 85 HIS A C 1
ATOM 691 O O . HIS A 1 85 ? 0.648 47.560 -9.683 1.00 23.48 85 HIS A O 1
ATOM 698 N N . ARG A 1 86 ? 1.667 47.434 -7.679 1.00 25.21 86 ARG A N 1
ATOM 699 C CA . ARG A 1 86 ? 2.492 46.284 -8.049 1.00 24.94 86 ARG A CA 1
ATOM 700 C C . ARG A 1 86 ? 1.680 45.051 -8.467 1.00 23.85 86 ARG A C 1
ATOM 701 O O . ARG A 1 86 ? 2.229 44.146 -9.091 1.00 23.32 86 ARG A O 1
ATOM 709 N N . TYR A 1 87 ? 0.390 45.004 -8.123 1.00 20.96 87 TYR A N 1
ATOM 710 C CA . TYR A 1 87 ? -0.448 43.858 -8.492 1.00 18.50 87 TYR A CA 1
ATOM 711 C C . TYR A 1 87 ? -1.091 43.978 -9.885 1.00 19.57 87 TYR A C 1
ATOM 712 O O . TYR A 1 87 ? -1.868 43.113 -10.299 1.00 18.68 87 TYR A O 1
ATOM 721 N N . HIS A 1 88 ? -0.772 45.060 -10.592 1.00 21.23 88 HIS A N 1
ATOM 722 C CA . HIS A 1 88 ? -1.268 45.305 -11.952 1.00 22.01 88 HIS A CA 1
ATOM 723 C C . HIS A 1 88 ? -0.017 45.216 -12.835 1.00 22.10 88 HIS A C 1
ATOM 724 O O . HIS A 1 88 ? 0.594 46.232 -13.160 1.00 21.22 88 HIS A O 1
ATOM 731 N N . THR A 1 89 ? 0.359 43.996 -13.205 1.00 20.75 89 THR A N 1
ATOM 732 C CA . THR A 1 89 ? 1.548 43.754 -14.004 1.00 20.05 89 THR A CA 1
ATOM 733 C C . THR A 1 89 ? 1.554 44.391 -15.385 1.00 21.08 89 THR A C 1
ATOM 734 O O . THR A 1 89 ? 0.578 44.298 -16.134 1.00 22.89 89 THR A O 1
ATOM 738 N N . HIS A 1 90 ? 2.670 45.038 -15.711 1.00 19.46 90 HIS A N 1
ATOM 739 C CA . HIS A 1 90 ? 2.842 45.668 -17.012 1.00 18.19 90 HIS A CA 1
ATOM 740 C C . HIS A 1 90 ? 3.696 44.762 -17.889 1.00 16.29 90 HIS A C 1
ATOM 741 O O . HIS A 1 90 ? 3.329 44.457 -19.018 1.00 16.41 90 HIS A O 1
ATOM 748 N N . ASP A 1 91 ? 4.841 44.350 -17.364 1.00 15.59 91 ASP A N 1
ATOM 749 C CA . ASP A 1 91 ? 5.740 43.448 -18.074 1.00 18.12 91 ASP A CA 1
ATOM 750 C C . ASP A 1 91 ? 6.228 42.398 -17.074 1.00 17.51 91 ASP A C 1
ATOM 751 O O . ASP A 1 91 ? 6.922 42.733 -16.121 1.00 18.15 91 ASP A O 1
ATOM 756 N N . TYR A 1 92 ? 5.863 41.134 -17.283 1.00 18.44 92 TYR A N 1
ATOM 757 C CA . TYR A 1 92 ? 6.286 40.061 -16.374 1.00 17.00 92 TYR A CA 1
ATOM 758 C C . TYR A 1 92 ? 7.762 39.683 -16.500 1.00 16.26 92 TYR A C 1
ATOM 759 O O . TYR A 1 92 ? 8.333 39.074 -15.593 1.00 17.87 92 TYR A O 1
ATOM 768 N N . TYR A 1 93 ? 8.378 40.035 -17.621 1.00 15.62 93 TYR A N 1
ATOM 769 C CA . TYR A 1 93 ? 9.776 39.699 -17.840 1.00 15.35 93 TYR A CA 1
ATOM 770 C C . TYR A 1 93 ? 10.756 40.720 -17.303 1.00 14.88 93 TYR A C 1
ATOM 771 O O . TYR A 1 93 ? 11.958 40.615 -17.519 1.00 14.82 93 TYR A O 1
ATOM 780 N N . GLN A 1 94 ? 10.247 41.690 -16.564 1.00 15.31 94 GLN A N 1
ATOM 781 C CA . GLN A 1 94 ? 11.106 42.742 -16.049 1.00 16.86 94 GLN A CA 1
ATOM 782 C C . GLN A 1 94 ? 10.812 43.119 -14.599 1.00 14.86 94 GLN A C 1
ATOM 783 O O . GLN A 1 94 ? 9.677 43.429 -14.255 1.00 14.35 94 GLN A O 1
ATOM 789 N N . VAL A 1 95 ? 11.823 43.074 -13.745 1.00 14.65 95 VAL A N 1
ATOM 790 C CA . VAL A 1 95 ? 11.638 43.503 -12.359 1.00 15.36 95 VAL A CA 1
ATOM 791 C C . VAL A 1 95 ? 11.456 45.022 -12.489 1.00 17.58 95 VAL A C 1
ATOM 792 O O . VAL A 1 95 ? 12.193 45.677 -13.233 1.00 16.41 95 VAL A O 1
ATOM 796 N N . ASP A 1 96 ? 10.482 45.588 -11.788 1.00 19.26 96 ASP A N 1
ATOM 797 C CA . ASP A 1 96 ? 10.245 47.022 -11.905 1.00 21.57 96 ASP A CA 1
ATOM 798 C C . ASP A 1 96 ? 11.492 47.896 -11.766 1.00 23.16 96 ASP A C 1
ATOM 799 O O . ASP A 1 96 ? 12.301 47.723 -10.845 1.00 22.41 96 ASP A O 1
ATOM 804 N N . PRO A 1 97 ? 11.654 48.862 -12.694 1.00 24.34 97 PRO A N 1
ATOM 805 C CA . PRO A 1 97 ? 12.770 49.813 -12.761 1.00 23.46 97 PRO A CA 1
ATOM 806 C C . PRO A 1 97 ? 13.069 50.508 -11.433 1.00 23.88 97 PRO A C 1
ATOM 807 O O . PRO A 1 97 ? 14.230 50.625 -11.033 1.00 23.81 97 PRO A O 1
ATOM 811 N N . MET A 1 98 ? 12.021 50.969 -10.759 1.00 24.30 98 MET A N 1
ATOM 812 C CA . MET A 1 98 ? 12.177 51.664 -9.486 1.00 27.13 98 MET A CA 1
ATOM 813 C C . MET A 1 98 ? 12.751 50.784 -8.379 1.00 26.84 98 MET A C 1
ATOM 814 O O . MET A 1 98 ? 13.379 51.288 -7.447 1.00 27.45 98 MET A O 1
ATOM 819 N N . LEU A 1 99 ? 12.531 49.475 -8.475 1.00 24.70 99 LEU A N 1
ATOM 820 C CA . LEU A 1 99 ? 13.049 48.552 -7.477 1.00 21.12 99 LEU A CA 1
ATOM 821 C C . LEU A 1 99 ? 14.491 48.173 -7.820 1.00 21.49 99 LEU A C 1
ATOM 822 O O . LEU A 1 99 ? 15.175 47.515 -7.037 1.00 20.03 99 LEU A O 1
ATOM 827 N N . GLY A 1 100 ? 14.947 48.598 -8.996 1.00 21.79 100 GLY A N 1
ATOM 828 C CA . GLY A 1 100 ? 16.306 48.301 -9.415 1.00 21.98 100 GLY A CA 1
ATOM 829 C C . GLY A 1 100 ? 16.423 47.414 -10.641 1.00 21.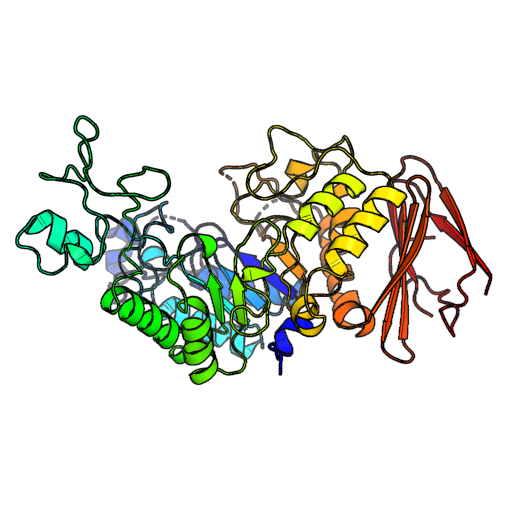28 100 GLY A C 1
ATOM 830 O O . GLY A 1 100 ? 17.529 47.090 -11.073 1.00 21.42 100 GLY A O 1
ATOM 831 N N . GLY A 1 101 ? 15.289 47.016 -11.207 1.00 21.14 101 GLY A N 1
ATOM 832 C CA . GLY A 1 101 ? 15.315 46.168 -12.384 1.00 20.73 101 GLY A CA 1
ATOM 833 C C . GLY A 1 101 ? 15.990 44.816 -12.200 1.00 20.78 101 GLY A C 1
ATOM 834 O O . GLY A 1 101 ? 16.400 44.435 -11.097 1.00 20.98 101 GLY A O 1
ATOM 835 N N . ASN A 1 102 ? 16.104 44.088 -13.304 1.00 21.00 102 ASN A N 1
ATOM 836 C CA . ASN A 1 102 ? 16.724 42.773 -13.313 1.00 21.58 102 ASN A CA 1
ATOM 837 C C . ASN A 1 102 ? 18.154 42.788 -12.790 1.00 22.20 102 ASN A C 1
ATOM 838 O O . ASN A 1 102 ? 18.620 41.800 -12.214 1.00 22.06 102 ASN A O 1
ATOM 843 N N . GLU A 1 103 ? 18.851 43.903 -12.987 1.00 22.03 103 GLU A N 1
ATOM 844 C CA . GLU A 1 103 ? 20.228 44.011 -12.519 1.00 21.61 103 GLU A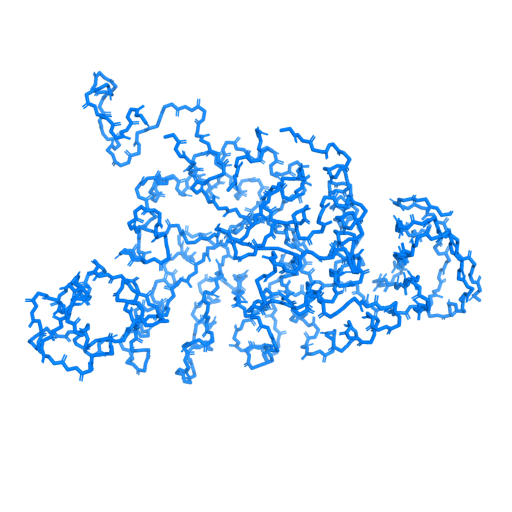 CA 1
ATOM 845 C C . GLU A 1 103 ? 20.262 43.948 -10.992 1.00 21.32 103 GLU A C 1
ATOM 846 O O . GLU A 1 103 ? 21.002 43.147 -10.409 1.00 21.10 103 GLU A O 1
ATOM 848 N N . ALA A 1 104 ? 19.456 44.786 -10.346 1.00 19.85 104 ALA A N 1
ATOM 849 C CA . ALA A 1 104 ? 19.416 44.800 -8.889 1.00 19.88 104 ALA A CA 1
ATOM 850 C C . ALA A 1 104 ? 18.929 43.459 -8.380 1.00 19.99 104 ALA A C 1
ATOM 851 O O . ALA A 1 104 ? 19.430 42.952 -7.378 1.00 21.67 104 ALA A O 1
ATOM 853 N N . PHE A 1 105 ? 17.953 42.875 -9.065 1.00 20.10 105 PHE A N 1
ATOM 854 C CA . PHE A 1 105 ? 17.437 41.587 -8.623 1.00 19.80 105 PHE A CA 1
ATOM 855 C C . PHE A 1 105 ? 18.516 40.515 -8.725 1.00 19.99 105 PHE A C 1
ATOM 856 O O . PHE A 1 105 ? 18.659 39.672 -7.839 1.00 20.96 105 PHE A O 1
ATOM 864 N N . LYS A 1 106 ? 19.279 40.557 -9.809 1.00 20.95 106 LYS A N 1
ATOM 865 C CA . LYS A 1 106 ? 20.345 39.596 -10.028 1.00 22.61 106 LYS A CA 1
ATOM 866 C C . LYS A 1 106 ? 21.407 39.663 -8.933 1.00 23.95 106 LYS A C 1
ATOM 867 O O . LYS A 1 106 ? 21.958 38.636 -8.531 1.00 23.04 106 LYS A O 1
ATOM 873 N N . GLU A 1 107 ? 21.691 40.870 -8.450 1.00 25.05 107 GLU A N 1
ATOM 874 C CA . GLU A 1 107 ? 22.694 41.052 -7.409 1.00 26.08 107 GLU A CA 1
ATOM 875 C C . GLU A 1 107 ? 22.185 40.563 -6.069 1.00 25.43 107 GLU A C 1
ATOM 876 O O . GLU A 1 107 ? 22.931 39.962 -5.292 1.00 24.94 107 GLU A O 1
ATOM 882 N N . LEU A 1 108 ? 20.916 40.841 -5.789 1.00 24.73 108 LEU A N 1
ATOM 883 C CA . LEU A 1 108 ? 20.313 40.398 -4.540 1.00 24.69 108 LEU A CA 1
ATOM 884 C C . LEU A 1 108 ? 20.252 38.877 -4.566 1.00 25.32 108 LEU A C 1
ATOM 885 O O . LEU A 1 108 ? 20.610 38.212 -3.594 1.00 27.93 108 LEU A O 1
ATOM 890 N N . LEU A 1 109 ? 19.800 38.335 -5.694 1.00 24.07 109 LEU A N 1
ATOM 891 C CA . LEU A 1 109 ? 19.683 36.897 -5.856 1.00 24.15 109 LEU A CA 1
ATOM 892 C C . LEU A 1 109 ? 21.002 36.196 -5.524 1.00 24.59 109 LEU A C 1
ATOM 893 O O . LEU A 1 109 ? 21.020 35.209 -4.783 1.00 22.11 109 LEU A O 1
ATOM 898 N N . ASP A 1 110 ? 22.098 36.712 -6.080 1.00 25.00 110 ASP A N 1
ATOM 899 C CA . ASP A 1 110 ? 23.419 36.133 -5.848 1.00 25.86 110 ASP A CA 1
ATOM 900 C C . ASP A 1 110 ? 23.885 36.316 -4.410 1.00 25.23 110 ASP A C 1
ATOM 901 O O . ASP A 1 110 ? 24.442 35.397 -3.808 1.00 25.50 110 ASP A O 1
ATOM 906 N N . ALA A 1 111 ? 23.660 37.506 -3.865 1.00 25.23 111 ALA A N 1
ATOM 907 C CA . ALA A 1 111 ? 24.061 37.806 -2.496 1.00 25.19 111 ALA A CA 1
ATOM 908 C C . ALA A 1 111 ? 23.343 36.874 -1.507 1.00 26.04 111 ALA A C 1
ATOM 909 O O . ALA A 1 111 ? 23.907 36.458 -0.489 1.00 26.19 111 ALA A O 1
ATOM 911 N N . ALA A 1 112 ? 22.092 36.552 -1.813 1.00 25.11 112 ALA A N 1
ATOM 912 C CA . ALA A 1 112 ? 21.304 35.681 -0.961 1.00 24.79 112 ALA A CA 1
ATOM 913 C C . ALA A 1 112 ? 21.868 34.270 -1.025 1.00 25.20 112 ALA A C 1
ATOM 914 O O . ALA A 1 112 ? 22.205 33.674 -0.003 1.00 26.38 112 ALA A O 1
ATOM 916 N N . HIS A 1 113 ? 21.972 33.746 -2.240 1.00 25.02 113 HIS A N 1
ATOM 917 C CA . HIS A 1 113 ? 22.483 32.405 -2.464 1.00 24.42 113 HIS A CA 1
ATOM 918 C C . HIS A 1 113 ? 23.888 32.202 -1.903 1.00 25.46 113 HIS A C 1
ATOM 919 O O . HIS A 1 113 ? 24.218 31.110 -1.449 1.00 26.13 113 HIS A O 1
ATOM 926 N N . GLN A 1 114 ? 24.703 33.252 -1.915 1.00 26.77 114 GLN A N 1
ATOM 927 C CA . GLN A 1 114 ? 26.051 33.180 -1.350 1.00 29.45 114 GLN A CA 1
ATOM 928 C C . GLN A 1 114 ? 25.945 32.931 0.153 1.00 28.10 114 GLN A C 1
ATOM 929 O O . GLN A 1 114 ? 26.824 32.313 0.750 1.00 29.42 114 GLN A O 1
ATOM 935 N N . ARG A 1 115 ? 24.866 33.434 0.750 1.00 27.07 115 ARG A N 1
ATOM 936 C CA . ARG A 1 115 ? 24.589 33.284 2.184 1.00 24.25 115 ARG A CA 1
ATOM 937 C C . ARG A 1 115 ? 23.646 32.092 2.410 1.00 23.01 115 ARG A C 1
ATOM 938 O O . ARG A 1 115 ? 23.195 31.840 3.532 1.00 21.34 115 ARG A O 1
ATOM 946 N N . ASN A 1 116 ? 23.335 31.378 1.332 1.00 21.95 116 ASN A N 1
ATOM 947 C CA . ASN A 1 116 ? 22.462 30.216 1.412 1.00 22.20 116 ASN A CA 1
ATOM 948 C C . ASN A 1 116 ? 21.032 30.582 1.857 1.00 20.16 116 ASN A C 1
ATOM 949 O O . ASN A 1 116 ? 20.400 29.876 2.640 1.00 16.72 116 ASN A O 1
ATOM 954 N N . ILE A 1 117 ? 20.535 31.702 1.348 1.00 19.55 117 ILE A N 1
ATOM 955 C CA . ILE A 1 117 ? 19.186 32.163 1.653 1.00 20.35 117 ILE A CA 1
ATOM 956 C C . ILE A 1 117 ? 18.408 32.069 0.353 1.00 19.76 117 ILE A C 1
ATOM 957 O O . ILE A 1 117 ? 18.853 32.604 -0.664 1.00 18.77 117 ILE A O 1
ATOM 962 N N . LYS A 1 118 ? 17.259 31.396 0.377 1.00 19.59 118 LYS A N 1
ATOM 963 C CA . LYS A 1 118 ? 16.441 31.234 -0.828 1.00 18.18 118 LYS A CA 1
ATOM 964 C C . LYS A 1 118 ? 15.608 32.481 -1.117 1.00 17.76 118 LYS A C 1
ATOM 965 O O . LYS A 1 118 ? 15.476 33.363 -0.264 1.00 17.08 118 LYS A O 1
ATOM 971 N N . VAL A 1 119 ? 15.040 32.538 -2.322 1.00 16.83 119 VAL A N 1
ATOM 972 C CA . VAL A 1 119 ? 14.215 33.666 -2.758 1.00 16.37 119 VAL A CA 1
ATOM 973 C C . VAL A 1 119 ? 13.028 33.181 -3.589 1.00 16.32 119 VAL A C 1
ATOM 974 O O . VAL A 1 119 ? 13.210 32.522 -4.613 1.00 18.14 119 VAL A O 1
ATOM 978 N N . VAL A 1 120 ? 11.818 33.518 -3.154 1.00 14.24 120 VAL A N 1
ATOM 979 C CA . VAL A 1 120 ? 10.601 33.122 -3.860 1.00 13.65 120 VAL A CA 1
ATOM 980 C C . VAL A 1 120 ? 9.825 34.351 -4.322 1.00 13.95 120 VAL A C 1
ATOM 981 O O . VAL A 1 120 ? 9.629 35.286 -3.556 1.00 13.79 120 VAL A O 1
ATOM 985 N N . LEU A 1 121 ? 9.390 34.347 -5.581 1.00 16.35 121 LEU A N 1
ATOM 986 C CA . LEU A 1 121 ? 8.651 35.476 -6.148 1.00 17.12 121 LEU A CA 1
ATOM 987 C C . LEU A 1 121 ? 7.159 35.230 -6.228 1.00 17.60 121 LEU A C 1
ATOM 988 O O . LEU A 1 121 ? 6.706 34.092 -6.293 1.00 16.13 121 LEU A O 1
ATOM 993 N N . ASP A 1 122 ? 6.403 36.320 -6.242 1.00 18.72 122 ASP A N 1
ATOM 994 C CA . ASP A 1 122 ? 4.951 36.258 -6.312 1.00 18.92 122 ASP A CA 1
ATOM 995 C C . ASP A 1 122 ? 4.510 36.268 -7.779 1.00 19.89 122 ASP A C 1
ATOM 996 O O . ASP A 1 122 ? 4.947 37.109 -8.566 1.00 17.69 122 ASP A O 1
ATOM 1001 N N . GLY A 1 123 ? 3.655 35.321 -8.149 1.00 19.37 123 GLY A N 1
ATOM 1002 C CA . GLY A 1 123 ? 3.171 35.274 -9.515 1.00 20.06 123 GLY A CA 1
ATOM 1003 C C . GLY A 1 123 ? 1.706 35.670 -9.613 1.00 20.42 123 GLY A C 1
ATOM 1004 O O . GLY A 1 123 ? 0.841 34.907 -9.185 1.00 19.03 123 GLY A O 1
ATOM 1005 N N . VAL A 1 124 ? 1.427 36.858 -10.162 1.00 20.58 124 VAL A N 1
ATOM 1006 C CA . VAL A 1 124 ? 0.051 37.352 -10.324 1.00 19.81 124 VAL A CA 1
ATOM 1007 C C . VAL A 1 124 ? -0.403 37.023 -11.748 1.00 21.15 124 VAL A C 1
ATOM 1008 O O . VAL A 1 124 ? -0.329 37.873 -12.645 1.00 22.06 124 VAL A O 1
ATOM 1012 N N . PHE A 1 125 ? -0.896 35.800 -11.940 1.00 20.68 125 PHE A N 1
ATOM 1013 C CA . PHE A 1 125 ? -1.305 35.315 -13.258 1.00 20.32 125 PHE A CA 1
ATOM 1014 C C . PHE A 1 125 ? -2.795 35.300 -13.598 1.00 21.34 125 PHE A C 1
ATOM 1015 O O . PHE A 1 125 ? -3.183 34.788 -14.649 1.00 22.32 125 PHE A O 1
ATOM 1023 N N . ASN A 1 126 ? -3.639 35.846 -12.735 1.00 19.35 126 ASN A N 1
ATOM 1024 C CA . ASN A 1 126 ? -5.059 35.851 -13.040 1.00 18.61 126 ASN A CA 1
ATOM 1025 C C . ASN A 1 126 ? -5.463 37.082 -13.836 1.00 19.12 126 ASN A C 1
ATOM 1026 O O . ASN A 1 126 ? -6.477 37.076 -14.537 1.00 18.16 126 ASN A O 1
ATOM 1031 N N . HIS A 1 127 ? -4.655 38.133 -13.738 1.00 20.15 127 HIS A N 1
ATOM 1032 C CA . HIS A 1 127 ? -4.940 39.391 -14.423 1.00 21.12 127 HIS A CA 1
ATOM 1033 C C . HIS A 1 127 ? -3.669 40.231 -14.551 1.00 21.47 127 HIS A C 1
ATOM 1034 O O . HIS A 1 127 ? -2.692 39.994 -13.839 1.00 21.34 127 HIS A O 1
ATOM 1041 N N . SER A 1 128 ? -3.684 41.222 -15.442 1.00 21.51 128 SER A N 1
ATOM 1042 C CA . SER A 1 128 ? -2.506 42.064 -15.636 1.00 22.08 128 SER A CA 1
ATOM 1043 C C . SER A 1 128 ? -2.730 43.558 -15.372 1.00 23.26 128 SER A C 1
ATOM 1044 O O . SER A 1 128 ? -2.772 43.985 -14.217 1.00 23.98 128 SER A O 1
ATOM 1047 N N . SER A 1 129 ? -2.853 44.345 -16.439 1.00 22.83 129 SER A N 1
ATOM 1048 C CA . SER A 1 129 ? -3.058 45.784 -16.333 1.00 22.46 129 SER A CA 1
ATOM 1049 C C . SER A 1 129 ? -3.479 46.299 -17.700 1.00 23.97 129 SER A C 1
ATOM 1050 O O . SER A 1 129 ? -3.553 45.528 -18.653 1.00 24.81 129 SER A O 1
ATOM 1053 N N . ARG A 1 130 ? -3.748 47.598 -17.805 1.00 25.29 130 ARG A N 1
ATOM 1054 C CA . ARG A 1 130 ? -4.153 48.181 -19.084 1.00 24.91 130 ARG A CA 1
ATOM 1055 C C . ARG A 1 130 ? -2.943 48.453 -19.974 1.00 24.64 130 ARG A C 1
ATOM 1056 O O . ARG A 1 130 ? -3.089 48.713 -21.170 1.00 23.92 130 ARG A O 1
ATOM 1064 N N . GLY A 1 131 ? -1.754 48.389 -19.384 1.00 22.98 131 GLY A N 1
ATOM 1065 C CA . GLY A 1 131 ? -0.541 48.641 -20.139 1.00 22.56 131 GLY A CA 1
ATOM 1066 C C . GLY A 1 131 ? 0.100 47.375 -20.662 1.00 22.67 131 GLY A C 1
ATOM 1067 O O . GLY A 1 131 ? 0.902 47.423 -21.597 1.00 21.20 131 GLY A O 1
ATOM 1068 N N . PHE A 1 132 ? -0.242 46.242 -20.046 1.00 22.78 132 PHE A N 1
ATOM 1069 C CA . PHE A 1 132 ? 0.285 44.942 -20.457 1.00 21.17 132 PHE A CA 1
ATOM 1070 C C . PHE A 1 132 ? 0.142 44.876 -21.981 1.00 20.57 132 PHE A C 1
ATOM 1071 O O . PHE A 1 132 ? -0.962 44.995 -22.510 1.00 22.05 132 PHE A O 1
ATOM 1079 N N . PHE A 1 133 ? 1.257 44.682 -22.678 1.00 21.41 133 PHE A N 1
ATOM 1080 C CA . PHE A 1 133 ? 1.266 44.673 -24.139 1.00 20.38 133 PHE A CA 1
ATOM 1081 C C . PHE A 1 133 ? 0.075 44.120 -24.919 1.00 21.25 133 PHE A C 1
ATOM 1082 O O . PHE A 1 133 ? -0.511 44.837 -25.734 1.00 20.79 133 PHE A O 1
ATOM 1090 N N . PHE A 1 134 ? -0.284 42.861 -24.698 1.00 21.37 134 PHE A N 1
ATOM 1091 C CA . PHE A 1 134 ? -1.384 42.284 -25.457 1.00 21.24 134 PHE A CA 1
ATOM 1092 C C . PHE A 1 134 ? -2.739 42.908 -25.176 1.00 22.30 134 PHE A C 1
ATOM 1093 O O . PHE A 1 134 ? -3.598 42.942 -26.056 1.00 22.09 134 PHE A O 1
ATOM 1101 N N . PHE A 1 135 ? -2.938 43.416 -23.965 1.00 23.41 135 PHE A N 1
ATOM 1102 C CA . PHE A 1 135 ? -4.196 44.083 -23.668 1.00 22.20 135 PHE A CA 1
ATOM 1103 C C . PHE A 1 135 ? -4.093 45.459 -24.339 1.00 23.59 135 PHE A C 1
ATOM 1104 O O . PHE A 1 135 ? -5.079 45.979 -24.865 1.00 23.24 135 PHE A O 1
ATOM 1112 N N . HIS A 1 136 ? -2.887 46.038 -24.319 1.00 22.42 136 HIS A N 1
ATOM 1113 C CA . HIS A 1 136 ? -2.642 47.329 -24.955 1.00 22.20 136 HIS A CA 1
ATOM 1114 C C . HIS A 1 136 ? -3.119 47.242 -26.407 1.00 23.00 136 HIS A C 1
ATOM 1115 O O . HIS A 1 136 ? -3.853 48.100 -26.893 1.00 23.33 136 HIS A O 1
ATOM 1122 N N . ASP A 1 137 ? -2.694 46.186 -27.087 1.00 22.62 137 ASP A N 1
ATOM 1123 C CA . ASP A 1 137 ? -3.056 45.971 -28.474 1.00 22.77 137 ASP A CA 1
ATOM 1124 C C . ASP A 1 137 ? -4.569 45.910 -28.649 1.00 22.60 137 ASP A C 1
ATOM 1125 O O . ASP A 1 137 ? -5.099 46.349 -29.664 1.00 22.81 137 ASP A O 1
ATOM 1130 N N . VAL A 1 138 ? -5.267 45.372 -27.657 1.00 23.15 138 VAL A N 1
ATOM 1131 C CA . VAL A 1 138 ? -6.713 45.283 -27.742 1.00 23.40 138 VAL A CA 1
ATOM 1132 C C . VAL A 1 138 ? -7.341 46.662 -27.559 1.00 23.13 138 VAL A C 1
ATOM 1133 O O . VAL A 1 138 ? -8.335 46.976 -28.195 1.00 25.02 138 VAL A O 1
ATOM 1137 N N . LEU A 1 139 ? -6.763 47.493 -26.702 1.00 23.63 139 LEU A N 1
ATOM 1138 C CA . LEU A 1 139 ? -7.304 48.831 -26.500 1.00 24.79 139 LEU A CA 1
ATOM 1139 C C . LEU A 1 139 ? -7.065 49.699 -27.724 1.00 25.64 139 LEU A C 1
ATOM 1140 O O . LEU A 1 139 ? -7.840 50.613 -27.998 1.00 27.82 139 LEU A O 1
ATOM 1145 N N . GLU A 1 140 ? -5.993 49.408 -28.460 1.00 25.44 140 GLU A N 1
ATOM 1146 C CA . GLU A 1 140 ? -5.634 50.180 -29.651 1.00 26.23 140 GLU A CA 1
ATOM 1147 C C . GLU A 1 140 ? -6.353 49.705 -30.911 1.00 25.94 140 GLU A C 1
ATOM 1148 O O . GLU A 1 140 ? -6.723 50.511 -31.756 1.00 25.05 140 GLU A O 1
ATOM 1154 N N . ASN A 1 141 ? -6.551 48.397 -31.030 1.00 26.66 141 ASN A N 1
ATOM 1155 C CA . ASN A 1 141 ? -7.181 47.826 -32.212 1.00 27.96 141 ASN A CA 1
ATOM 1156 C C . ASN A 1 141 ? -8.594 47.281 -32.025 1.00 29.44 141 ASN A C 1
ATOM 1157 O O . ASN A 1 141 ? -9.212 46.829 -32.993 1.00 29.67 141 ASN A O 1
ATOM 1162 N N . GLY A 1 142 ? -9.102 47.317 -30.797 1.00 29.25 142 GLY A N 1
AT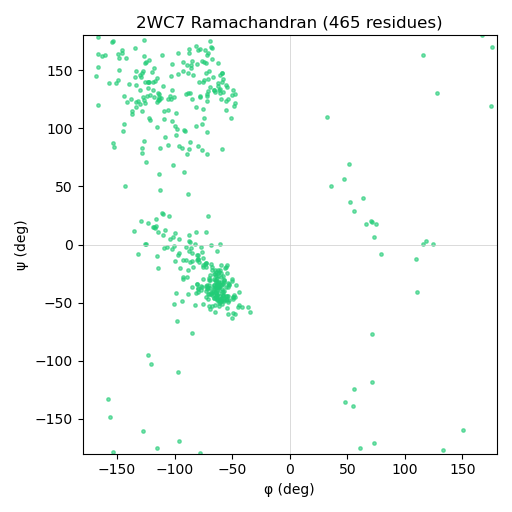OM 1163 C CA . GLY A 1 142 ? -10.436 46.808 -30.543 1.00 29.59 142 GLY A CA 1
ATOM 1164 C C . GLY A 1 142 ? -10.674 45.438 -31.157 1.00 31.01 142 GLY A C 1
ATOM 1165 O O . GLY A 1 142 ? -9.806 44.573 -31.078 1.00 29.29 142 GLY A O 1
ATOM 1166 N N . PRO A 1 143 ? -11.836 45.221 -31.802 1.00 33.15 143 PRO A N 1
ATOM 1167 C CA . PRO A 1 143 ? -12.251 43.970 -32.452 1.00 34.09 143 PRO A CA 1
ATOM 1168 C C . PRO A 1 143 ? -11.208 43.388 -33.393 1.00 34.52 143 PRO A C 1
ATOM 1169 O O . PRO A 1 143 ? -11.124 42.173 -33.568 1.00 33.38 143 PRO A O 1
ATOM 1173 N N . HIS A 1 144 ? -10.422 44.262 -34.008 1.00 35.88 144 HIS A N 1
ATOM 1174 C CA . HIS A 1 144 ? -9.403 43.820 -34.945 1.00 37.73 144 HIS A CA 1
ATOM 1175 C C . HIS A 1 144 ? -8.124 43.311 -34.303 1.00 36.25 144 HIS A C 1
ATOM 1176 O O . HIS A 1 144 ? -7.295 42.702 -34.974 1.00 37.31 144 HIS A O 1
ATOM 1183 N N . SER A 1 145 ? -7.952 43.555 -33.011 1.00 34.43 145 SER A N 1
ATOM 1184 C CA . SER A 1 145 ? -6.760 43.074 -32.332 1.00 31.93 145 SER A CA 1
ATOM 1185 C C . SER A 1 145 ? -6.754 41.557 -32.402 1.00 31.71 145 SER A C 1
ATOM 1186 O O . SER A 1 145 ? -7.790 40.916 -32.245 1.00 32.87 145 SER A O 1
ATOM 1189 N N . PRO A 1 146 ? -5.589 40.956 -32.655 1.00 31.33 146 PRO A N 1
ATOM 1190 C CA . PRO A 1 146 ? -5.544 39.493 -32.726 1.00 30.19 146 PRO A CA 1
ATOM 1191 C C . PRO A 1 146 ? -5.590 38.794 -31.361 1.00 29.25 146 PRO A C 1
ATOM 1192 O O . PRO A 1 146 ? -5.690 37.567 -31.293 1.00 28.83 146 PRO A O 1
ATOM 1196 N N . TRP A 1 147 ? -5.540 39.569 -30.279 1.00 27.83 147 TRP A N 1
ATOM 1197 C CA . TRP A 1 147 ? -5.538 38.988 -28.937 1.00 26.51 147 TRP A CA 1
ATOM 1198 C C . TRP A 1 147 ? -6.812 39.155 -28.124 1.00 24.25 147 TRP A C 1
ATOM 1199 O O . TRP A 1 147 ? -6.827 38.908 -26.918 1.00 22.18 147 TRP A O 1
ATOM 1210 N N . VAL A 1 148 ? -7.882 39.576 -28.790 1.00 23.43 148 VAL A N 1
ATOM 1211 C CA . VAL A 1 148 ? -9.184 39.703 -28.146 1.00 23.76 148 VAL A CA 1
ATOM 1212 C C . VAL A 1 148 ? -9.482 38.496 -27.262 1.00 24.69 148 VAL A C 1
ATOM 1213 O O . VAL A 1 148 ? -10.011 38.638 -26.160 1.00 25.43 148 VAL A O 1
ATOM 1217 N N . ASN A 1 149 ? -9.140 37.310 -27.754 1.00 25.39 149 ASN A N 1
ATOM 1218 C CA . ASN A 1 149 ? -9.516 36.068 -27.090 1.00 27.83 149 ASN A CA 1
ATOM 1219 C C . ASN A 1 149 ? -8.565 35.712 -25.952 1.00 28.46 149 ASN A C 1
ATOM 1220 O O . ASN A 1 149 ? -8.730 34.687 -25.289 1.00 28.57 149 ASN A O 1
ATOM 1225 N N . TRP A 1 150 ? -7.569 36.564 -25.731 1.00 28.65 150 TRP A N 1
ATOM 1226 C CA . TRP A 1 150 ? -6.649 36.394 -24.613 1.00 27.96 150 TRP A CA 1
ATOM 1227 C C . TRP A 1 150 ? -7.274 36.873 -23.307 1.00 28.85 150 TRP A C 1
ATOM 1228 O O . TRP A 1 150 ? -6.779 36.568 -22.222 1.00 29.93 150 TRP A O 1
ATOM 1239 N N . PHE A 1 151 ? -8.363 37.626 -23.420 1.00 27.68 151 PHE A N 1
ATOM 1240 C CA . PHE A 1 151 ? -9.024 38.197 -22.252 1.00 28.49 151 PHE A CA 1
ATOM 1241 C C . PHE A 1 151 ? -10.512 37.865 -22.244 1.00 30.00 151 PHE A C 1
ATOM 1242 O O . PHE A 1 151 ? -10.952 36.925 -22.907 1.00 29.86 151 PHE A O 1
ATOM 1250 N N . LYS A 1 152 ? -11.283 38.641 -21.489 1.00 31.27 152 LYS A N 1
ATOM 1251 C CA . LYS A 1 152 ? -12.708 38.380 -21.326 1.00 32.86 152 LYS A CA 1
ATOM 1252 C C . LYS A 1 152 ? -13.540 39.599 -21.711 1.00 33.19 152 LYS A C 1
ATOM 1253 O O . LYS A 1 152 ? -14.129 40.257 -20.853 1.00 34.29 152 LYS A O 1
ATOM 1259 N N . ILE A 1 153 ? -13.583 39.894 -23.006 1.00 34.74 153 ILE A N 1
ATOM 1260 C CA . ILE A 1 153 ? -14.357 41.023 -23.509 1.00 36.48 153 ILE A CA 1
ATOM 1261 C C . ILE A 1 153 ? -15.842 40.683 -23.586 1.00 37.09 153 ILE A C 1
ATOM 1262 O O . ILE A 1 153 ? -16.216 39.572 -23.965 1.00 36.99 153 ILE A O 1
ATOM 1267 N N . GLU A 1 154 ? -16.684 41.645 -23.224 1.00 39.44 154 GLU A N 1
ATOM 1268 C CA . GLU A 1 154 ? -18.111 41.393 -23.060 1.00 41.32 154 GLU A CA 1
ATOM 1269 C C . GLU A 1 154 ? -18.929 42.160 -24.093 1.00 40.79 154 GLU A C 1
ATOM 1270 O O . GLU A 1 154 ? -20.080 41.818 -24.366 1.00 42.36 154 GLU A O 1
ATOM 1276 N N . GLY A 1 155 ? -18.328 43.199 -24.664 1.00 40.35 155 GLY A N 1
ATOM 1277 C CA . GLY A 1 155 ? -18.979 43.983 -25.698 1.00 39.81 155 GLY A CA 1
ATOM 1278 C C . GLY A 1 155 ? -18.145 45.174 -26.112 1.00 39.91 155 GLY A C 1
ATOM 1279 O O . GLY A 1 155 ? -17.146 45.480 -25.462 1.00 39.96 155 GLY A O 1
ATOM 1280 N N . TRP A 1 156 ? -18.544 45.848 -27.188 1.00 39.56 156 TRP A N 1
ATOM 1281 C CA . TRP A 1 156 ? -17.807 47.013 -27.668 1.00 39.14 156 TRP A CA 1
ATOM 1282 C C . TRP A 1 156 ? -18.659 48.271 -27.619 1.00 40.11 156 TRP A C 1
ATOM 1283 O O . TRP A 1 156 ? -19.886 48.205 -27.720 1.00 41.54 156 TRP A O 1
ATOM 1294 N N . PRO A 1 157 ? -18.017 49.440 -27.467 1.00 39.73 157 PRO A N 1
ATOM 1295 C CA . PRO A 1 157 ? -16.562 49.571 -27.345 1.00 38.89 157 PRO A CA 1
ATOM 1296 C C . PRO A 1 157 ? -16.128 49.443 -25.892 1.00 38.58 157 PRO A C 1
ATOM 1297 O O . PRO A 1 157 ? -16.955 49.477 -24.979 1.00 37.77 157 PRO A O 1
ATOM 1301 N N . LEU A 1 158 ? -14.826 49.302 -25.681 1.00 37.55 158 LEU A N 1
ATOM 1302 C CA . LEU A 1 158 ? -14.296 49.178 -24.337 1.00 36.06 158 LEU A CA 1
ATOM 1303 C C . LEU A 1 158 ? -14.079 50.568 -23.764 1.00 36.19 158 LEU A C 1
ATOM 1304 O O . LEU A 1 158 ? -13.866 51.527 -24.506 1.00 35.57 158 LEU A O 1
ATOM 1309 N N . SER A 1 159 ? -14.154 50.684 -22.445 1.00 35.95 159 SER A N 1
ATOM 1310 C CA . SER A 1 159 ? -13.923 51.969 -21.800 1.00 37.39 159 SER A CA 1
ATOM 1311 C C . SER A 1 159 ? -12.884 51.732 -20.713 1.00 37.41 159 SER A C 1
ATOM 1312 O O . SER A 1 159 ? -13.200 51.627 -19.526 1.00 37.71 159 SER A O 1
ATOM 1315 N N . PRO A 1 160 ? -11.615 51.641 -21.116 1.00 37.99 160 PRO A N 1
ATOM 1316 C CA . PRO A 1 160 ? -10.511 51.406 -20.189 1.00 38.17 160 PRO A CA 1
ATOM 1317 C C . PRO A 1 160 ? -10.338 52.402 -19.051 1.00 39.35 160 PRO A C 1
ATOM 1318 O O . PRO A 1 160 ? -10.177 51.993 -17.897 1.00 39.63 160 PRO A O 1
ATOM 1322 N N . TYR A 1 161 ? -10.378 53.698 -19.354 1.00 39.89 161 TYR A N 1
ATOM 1323 C CA . TYR A 1 161 ? -10.171 54.696 -18.311 1.00 40.27 161 TYR A CA 1
ATOM 1324 C C . TYR A 1 161 ? -11.324 55.617 -17.951 1.00 41.52 161 TYR A C 1
ATOM 1325 O O . TYR A 1 161 ? -11.242 56.340 -16.958 1.00 41.54 161 TYR A O 1
ATOM 1334 N N . ASN A 1 162 ? -12.394 55.616 -18.734 1.00 43.74 162 ASN A N 1
ATOM 1335 C CA . ASN A 1 162 ? -13.501 56.507 -18.411 1.00 46.47 162 ASN A CA 1
ATOM 1336 C C . ASN A 1 162 ? -14.601 55.782 -17.646 1.00 46.97 162 ASN A C 1
ATOM 1337 O O . ASN A 1 162 ? -15.438 55.097 -18.232 1.00 46.04 162 ASN A O 1
ATOM 1342 N N . GLY A 1 163 ? -14.587 55.957 -16.326 1.00 47.87 163 GLY A N 1
ATOM 1343 C CA . GLY A 1 163 ? -15.553 55.305 -15.460 1.00 50.90 163 GLY A CA 1
ATOM 1344 C C . GLY A 1 163 ? -17.010 55.674 -15.657 1.00 52.55 163 GLY A C 1
ATOM 1345 O O . GLY A 1 163 ? -17.890 55.081 -15.031 1.00 52.49 163 GLY A O 1
ATOM 1346 N N . GLU A 1 164 ? -17.273 56.649 -16.520 1.00 53.33 164 GLU A N 1
ATOM 1347 C CA . GLU A 1 164 ? -18.638 57.077 -16.774 1.00 53.94 164 GLU A CA 1
ATOM 1348 C C . GLU A 1 164 ? -19.344 56.129 -17.740 1.00 53.56 164 GLU A C 1
ATOM 1349 O O . GLU A 1 164 ? -20.561 56.192 -17.901 1.00 54.87 164 GLU A O 1
ATOM 1355 N N . PHE A 1 165 ? -18.578 55.250 -18.382 1.00 51.99 165 PHE A N 1
ATOM 1356 C CA . PHE A 1 165 ? -19.136 54.289 -19.333 1.00 49.56 165 PHE A CA 1
ATOM 1357 C C . PHE A 1 165 ? -18.713 52.885 -18.915 1.00 47.17 165 PHE A C 1
ATOM 1358 O O . PHE A 1 165 ? -17.704 52.712 -18.246 1.00 46.78 165 PHE A O 1
ATOM 1366 N N . PRO A 1 166 ? -19.472 51.861 -19.320 1.00 45.25 166 PRO A N 1
ATOM 1367 C CA . PRO A 1 166 ? -19.127 50.483 -18.956 1.00 44.23 166 PRO A CA 1
ATOM 1368 C C . PRO A 1 166 ? -17.808 50.015 -19.579 1.00 43.25 166 PRO A C 1
ATOM 1369 O O . PRO A 1 166 ? -17.587 50.174 -20.779 1.00 41.94 166 PRO A O 1
ATOM 1373 N N . ALA A 1 167 ? -16.936 49.438 -18.758 1.00 42.51 167 ALA A N 1
ATOM 1374 C CA . ALA A 1 167 ? -15.645 48.955 -19.240 1.00 41.55 167 ALA A CA 1
ATOM 1375 C C . ALA A 1 167 ? -15.822 47.987 -20.408 1.00 41.01 167 ALA A C 1
ATOM 1376 O O . ALA A 1 167 ? -15.111 48.067 -21.414 1.00 41.11 167 ALA A O 1
ATOM 1378 N N . ASN A 1 168 ? -16.777 47.077 -20.259 1.00 39.29 168 ASN A N 1
ATOM 1379 C CA . ASN A 1 168 ? -17.079 46.073 -21.268 1.00 38.03 168 ASN A CA 1
ATOM 1380 C C . ASN A 1 168 ? -16.077 44.934 -21.375 1.00 35.92 168 ASN A C 1
ATOM 1381 O O . ASN A 1 168 ? -16.048 44.213 -22.376 1.00 34.48 168 ASN A O 1
ATOM 1386 N N . TYR A 1 169 ? -15.264 44.779 -20.333 1.00 34.03 169 TYR A N 1
ATOM 1387 C CA . TYR A 1 169 ? -14.284 43.702 -20.253 1.00 31.94 169 TYR A CA 1
ATOM 1388 C C . TYR A 1 169 ? -14.117 43.353 -18.770 1.00 31.18 169 TYR A C 1
ATOM 1389 O O . TYR A 1 169 ? -14.150 44.232 -17.913 1.00 30.94 169 TYR A O 1
ATOM 1398 N N . VAL A 1 170 ? -13.967 42.067 -18.471 1.00 30.99 170 VAL A N 1
ATOM 1399 C CA . VAL A 1 170 ? -13.848 41.603 -17.091 1.00 30.34 170 VAL A CA 1
ATOM 1400 C C . VAL A 1 170 ? -12.543 41.918 -16.367 1.00 31.34 170 VAL A C 1
ATOM 1401 O O . VAL A 1 170 ? -11.456 41.541 -16.809 1.00 31.10 170 VAL A O 1
ATOM 1405 N N . GLY A 1 171 ? -12.672 42.594 -15.231 1.00 31.34 171 GLY A N 1
ATOM 1406 C CA . GLY A 1 171 ? -11.514 42.932 -14.426 1.00 32.51 171 GLY A CA 1
ATOM 1407 C C . GLY A 1 171 ? -11.640 42.305 -13.048 1.00 32.81 171 GLY A C 1
ATOM 1408 O O . GLY A 1 171 ? -12.746 42.133 -12.543 1.00 34.08 171 GLY A O 1
ATOM 1409 N N . TRP A 1 172 ? -10.518 41.946 -12.438 1.00 33.10 172 TRP A N 1
ATOM 1410 C CA . TRP A 1 172 ? -10.543 41.342 -11.113 1.00 32.56 172 TRP A CA 1
ATOM 1411 C C . TRP A 1 172 ? -11.396 42.166 -10.166 1.00 31.80 172 TRP A C 1
ATOM 1412 O O . TRP A 1 172 ? -11.208 43.374 -10.050 1.00 32.02 172 TRP A O 1
ATOM 1423 N N . ALA A 1 173 ? -12.334 41.508 -9.495 1.00 31.94 173 ALA A N 1
ATOM 1424 C CA . ALA A 1 173 ? -13.210 42.185 -8.547 1.00 31.15 173 ALA A CA 1
ATOM 1425 C C . ALA A 1 173 ? -13.945 43.346 -9.196 1.00 30.35 173 ALA A C 1
ATOM 1426 O O . ALA A 1 173 ? -14.276 44.325 -8.533 1.00 30.44 173 ALA A O 1
ATOM 1428 N N . GLY A 1 174 ? -14.184 43.238 -10.497 1.00 31.18 174 GLY A N 1
ATOM 1429 C CA . GLY A 1 174 ? -14.888 44.288 -11.212 1.00 33.05 174 GLY A CA 1
ATOM 1430 C C . GLY A 1 174 ? -14.109 45.579 -11.396 1.00 34.09 174 GLY A C 1
ATOM 1431 O O . GLY A 1 174 ? -14.698 46.632 -11.646 1.00 33.27 174 GLY A O 1
ATOM 1432 N N . ASN A 1 175 ? -12.786 45.505 -11.279 1.00 35.02 175 ASN A N 1
ATOM 1433 C CA . ASN A 1 175 ? -11.944 46.685 -11.442 1.00 36.37 175 ASN A CA 1
ATOM 1434 C C . ASN A 1 175 ? -11.324 46.690 -12.850 1.00 37.48 175 ASN A C 1
ATOM 1435 O O . ASN A 1 175 ? -10.706 45.712 -13.267 1.00 37.99 175 ASN A O 1
ATOM 1440 N N . ARG A 1 176 ? -11.489 47.794 -13.574 1.00 37.96 176 ARG A N 1
ATOM 1441 C CA . ARG A 1 176 ? -10.972 47.922 -14.940 1.00 38.05 176 ARG A CA 1
ATOM 1442 C C . ARG A 1 176 ? -9.456 47.858 -15.067 1.00 37.11 176 ARG A C 1
ATOM 1443 O O . ARG A 1 176 ? -8.930 47.468 -16.108 1.00 38.06 176 ARG A O 1
ATOM 1451 N N . ALA A 1 177 ? -8.759 48.277 -14.021 1.00 35.07 177 ALA A N 1
ATOM 1452 C CA . ALA A 1 177 ? -7.308 48.282 -14.034 1.00 32.74 177 ALA A CA 1
ATOM 1453 C C . ALA A 1 177 ? -6.724 46.873 -13.938 1.00 31.38 177 ALA A C 1
ATOM 1454 O O . ALA A 1 177 ? -5.548 46.668 -14.229 1.00 31.10 177 ALA A O 1
ATOM 1456 N N . LEU A 1 178 ? -7.551 45.910 -13.537 1.00 29.98 178 LEU A N 1
ATOM 1457 C CA . LEU A 1 178 ? -7.118 44.524 -13.382 1.00 28.85 178 LEU A CA 1
ATOM 1458 C C . LEU A 1 178 ? -7.785 43.594 -14.399 1.00 27.00 178 LEU A C 1
ATOM 1459 O O . LEU A 1 178 ? -8.476 42.653 -14.011 1.00 26.67 178 LEU A O 1
ATOM 1464 N N . PRO A 1 179 ? -7.581 43.827 -15.710 1.00 25.66 179 PRO A N 1
ATOM 1465 C CA . PRO A 1 179 ? -8.210 42.952 -16.710 1.00 24.22 179 PRO A CA 1
ATOM 1466 C C . PRO A 1 179 ? -7.771 41.495 -16.574 1.00 23.77 179 PRO A C 1
ATOM 1467 O O . PRO A 1 179 ? -6.576 41.214 -16.499 1.00 24.84 179 PRO A O 1
ATOM 1471 N N . GLU A 1 180 ? -8.738 40.577 -16.547 1.00 23.03 180 GLU A N 1
ATOM 1472 C CA . GLU A 1 180 ? -8.449 39.151 -16.396 1.00 24.15 180 GLU A CA 1
ATOM 1473 C C . GLU A 1 180 ? -8.012 38.445 -17.679 1.00 23.89 180 GLU A C 1
ATOM 1474 O O . GLU A 1 180 ? -8.354 38.868 -18.786 1.00 23.50 180 GLU A O 1
ATOM 1480 N N . PHE A 1 181 ? -7.273 37.350 -17.510 1.00 22.95 181 PHE A N 1
ATOM 1481 C CA . PHE A 1 181 ? -6.809 36.533 -18.634 1.00 24.17 181 PHE A CA 1
ATOM 1482 C C . PHE A 1 181 ? -7.809 35.405 -18.920 1.00 24.68 181 PHE A C 1
ATOM 1483 O O . PHE A 1 181 ? -8.479 34.901 -18.010 1.00 24.95 181 PHE A O 1
ATOM 1491 N N . ASN A 1 182 ? -7.905 35.007 -20.183 1.00 25.44 182 ASN A N 1
ATOM 1492 C CA . ASN A 1 182 ? -8.773 33.900 -20.564 1.00 23.32 182 ASN A CA 1
ATOM 1493 C C . ASN A 1 182 ? -7.862 32.670 -20.536 1.00 24.08 182 ASN A C 1
ATOM 1494 O O . ASN A 1 182 ? -7.318 32.257 -21.561 1.00 23.02 182 ASN A O 1
ATOM 1499 N N . HIS A 1 183 ? -7.680 32.109 -19.345 1.00 23.33 183 HIS A N 1
ATOM 1500 C CA . HIS A 1 183 ? -6.822 30.949 -19.156 1.00 25.94 183 HIS A CA 1
ATOM 1501 C C . HIS A 1 183 ? -7.257 29.731 -19.946 1.00 28.24 183 HIS A C 1
ATOM 1502 O O . HIS A 1 183 ? -6.450 28.834 -20.198 1.00 29.89 183 HIS A O 1
ATOM 1509 N N . ASP A 1 184 ? -8.531 29.689 -20.323 1.00 29.67 184 ASP A N 1
ATOM 1510 C CA . ASP A 1 184 ? -9.042 28.572 -21.103 1.00 31.20 184 ASP A CA 1
ATOM 1511 C C . ASP A 1 184 ? -8.350 28.566 -22.452 1.00 30.68 184 ASP A C 1
ATOM 1512 O O . ASP A 1 184 ? -8.292 27.540 -23.123 1.00 31.42 184 ASP A O 1
ATOM 1517 N N . ASN A 1 185 ? -7.829 29.725 -22.843 1.00 28.47 185 ASN A N 1
ATOM 1518 C CA . ASN A 1 185 ? -7.126 29.869 -24.110 1.00 27.69 185 ASN A CA 1
ATOM 1519 C C . ASN A 1 185 ? -5.743 29.223 -23.969 1.00 27.63 185 ASN A C 1
ATOM 1520 O O . ASN A 1 185 ? -4.926 29.677 -23.170 1.00 27.50 185 ASN A O 1
ATOM 1525 N N . PRO A 1 186 ? -5.461 28.162 -24.747 1.00 27.00 186 PRO A N 1
ATOM 1526 C CA . PRO A 1 186 ? -4.161 27.485 -24.663 1.00 26.76 186 PRO A CA 1
ATOM 1527 C C . PRO A 1 186 ? -2.953 28.390 -24.894 1.00 26.62 186 PRO A C 1
ATOM 1528 O O . PRO A 1 186 ? -1.833 28.060 -24.485 1.00 26.61 186 PRO A O 1
ATOM 1532 N N . GLU A 1 187 ? -3.186 29.532 -25.535 1.00 25.60 187 GLU A N 1
ATOM 1533 C CA . GLU A 1 187 ? -2.116 30.490 -25.795 1.00 26.77 187 GLU A CA 1
ATOM 1534 C C . GLU A 1 187 ? -1.773 31.232 -24.501 1.00 25.48 187 GLU A C 1
ATOM 1535 O O . GLU A 1 187 ? -0.611 31.313 -24.116 1.00 26.30 187 GLU A O 1
ATOM 1541 N N . VAL A 1 188 ? -2.791 31.769 -23.838 1.00 24.41 188 VAL A N 1
ATOM 1542 C CA . VAL A 1 188 ? -2.613 32.475 -22.575 1.00 22.58 188 VAL A CA 1
ATOM 1543 C C . VAL A 1 188 ? -1.861 31.575 -21.602 1.00 22.19 188 VAL A C 1
ATOM 1544 O O . VAL A 1 188 ? -0.934 32.002 -20.912 1.00 22.87 188 VAL A O 1
ATOM 1548 N N . ARG A 1 189 ? -2.278 30.319 -21.562 1.00 22.30 189 ARG A N 1
ATOM 1549 C CA . ARG A 1 189 ? -1.691 29.318 -20.687 1.00 21.76 189 ARG A CA 1
ATOM 1550 C C . ARG A 1 189 ? -0.221 29.108 -21.009 1.00 21.85 189 ARG A C 1
ATOM 1551 O O . ARG A 1 189 ? 0.626 29.113 -20.118 1.00 21.92 189 ARG A O 1
ATOM 1559 N N . GLU A 1 190 ? 0.081 28.923 -22.286 1.00 20.72 190 GLU A N 1
ATOM 1560 C CA . GLU A 1 190 ? 1.457 28.736 -22.699 1.00 20.61 190 GLU A CA 1
ATOM 1561 C C . GLU A 1 190 ? 2.292 29.954 -22.279 1.00 20.11 190 GLU A C 1
ATOM 1562 O O . GLU A 1 190 ? 3.445 29.824 -21.867 1.00 20.34 190 GLU A O 1
ATOM 1568 N N . TYR A 1 191 ? 1.698 31.136 -22.388 1.00 19.06 191 TYR A N 1
ATOM 1569 C CA . TYR A 1 191 ? 2.382 32.368 -22.022 1.00 21.38 191 TYR A CA 1
ATOM 1570 C C . TYR A 1 191 ? 2.693 32.381 -20.526 1.00 21.68 191 TYR A C 1
ATOM 1571 O O . TYR A 1 191 ? 3.803 32.737 -20.128 1.00 20.86 191 TYR A O 1
ATOM 1580 N N . ILE A 1 192 ? 1.720 31.991 -19.699 1.00 20.74 192 ILE A N 1
ATOM 1581 C CA . ILE A 1 192 ? 1.936 31.963 -18.257 1.00 18.64 192 ILE A CA 1
ATOM 1582 C C . ILE A 1 192 ? 3.079 30.993 -17.941 1.00 19.21 192 ILE A C 1
ATOM 1583 O O . ILE A 1 192 ? 4.008 31.332 -17.211 1.00 19.98 192 ILE A O 1
ATOM 1588 N N . MET A 1 193 ? 3.005 29.790 -18.500 1.00 17.80 193 MET A N 1
ATOM 1589 C CA . MET A 1 193 ? 4.016 28.767 -18.260 1.00 18.25 193 MET A CA 1
ATOM 1590 C C . MET A 1 193 ? 5.412 29.256 -18.596 1.00 19.19 193 MET A C 1
ATOM 1591 O O . MET A 1 193 ? 6.357 29.030 -17.844 1.00 17.44 193 MET A O 1
ATOM 1596 N N . GLU A 1 194 ? 5.543 29.926 -19.736 1.00 21.00 194 GLU A N 1
ATOM 1597 C CA . GLU A 1 194 ? 6.839 30.426 -20.158 1.00 21.28 194 GLU A CA 1
ATOM 1598 C C . GLU A 1 194 ? 7.379 31.487 -19.208 1.00 21.18 194 GLU A C 1
ATOM 1599 O O . GLU A 1 194 ? 8.592 31.614 -19.027 1.00 21.57 194 GLU A O 1
ATOM 1605 N N . ILE A 1 195 ? 6.483 32.241 -18.585 1.00 19.38 195 ILE A N 1
ATOM 1606 C CA . ILE A 1 195 ? 6.927 33.241 -17.628 1.00 18.36 195 ILE A CA 1
ATOM 1607 C C . ILE A 1 195 ? 7.511 32.466 -16.449 1.00 17.87 195 ILE A C 1
ATOM 1608 O O . ILE A 1 195 ? 8.646 32.699 -16.035 1.00 16.07 195 ILE A O 1
ATOM 1613 N N . ALA A 1 196 ? 6.723 31.534 -15.926 1.00 17.42 196 ALA A N 1
ATOM 1614 C CA . ALA A 1 196 ? 7.145 30.707 -14.801 1.00 19.29 196 ALA A CA 1
ATOM 1615 C C . ALA A 1 196 ? 8.527 30.087 -15.016 1.00 19.58 196 ALA A C 1
ATOM 1616 O O . ALA A 1 196 ? 9.375 30.132 -14.122 1.00 21.03 196 ALA A O 1
ATOM 1618 N N . GLU A 1 197 ? 8.746 29.510 -16.194 1.00 19.35 197 GLU A N 1
ATOM 1619 C CA . GLU A 1 197 ? 10.022 28.874 -16.517 1.00 20.24 197 GLU A CA 1
ATOM 1620 C C . GLU A 1 197 ? 11.186 29.865 -16.549 1.00 20.78 197 GLU A C 1
ATOM 1621 O O . GLU A 1 197 ? 12.271 29.592 -16.020 1.00 20.45 197 GLU A O 1
ATOM 1627 N N . TYR A 1 198 ? 10.954 31.012 -17.174 1.00 18.58 198 TYR A N 1
ATOM 1628 C CA . TYR A 1 198 ? 11.974 32.033 -17.293 1.00 19.40 198 TYR A CA 1
ATOM 1629 C C . TYR A 1 198 ? 12.670 32.371 -15.969 1.00 19.29 198 TYR A C 1
ATOM 1630 O O . TYR A 1 198 ? 13.894 32.245 -15.847 1.00 18.58 198 TYR A O 1
ATOM 1639 N N . TRP A 1 199 ? 11.890 32.811 -14.984 1.00 17.68 199 TRP A N 1
ATOM 1640 C CA . TRP A 1 199 ? 12.448 33.186 -13.693 1.00 15.86 199 TRP A CA 1
ATOM 1641 C C . TRP A 1 199 ? 13.127 32.047 -12.949 1.00 16.11 199 TRP A C 1
ATOM 1642 O O . TRP A 1 199 ? 14.094 32.258 -12.215 1.00 16.32 199 TRP A O 1
ATOM 1653 N N . LEU A 1 200 ? 12.633 30.831 -13.128 1.00 16.60 200 LEU A N 1
ATOM 1654 C CA . LEU A 1 200 ? 13.283 29.706 -12.487 1.00 17.37 200 LEU A CA 1
ATOM 1655 C C . LEU A 1 200 ? 14.663 29.550 -13.149 1.00 17.99 200 LEU A C 1
ATOM 1656 O O . LEU A 1 200 ? 15.656 29.325 -12.465 1.00 20.15 200 LEU A O 1
ATOM 1661 N N . LYS A 1 201 ? 14.734 29.687 -14.474 1.00 18.56 201 LYS A N 1
ATOM 1662 C CA . LYS A 1 201 ? 16.024 29.591 -15.154 1.00 19.16 201 LYS A CA 1
ATOM 1663 C C . LYS A 1 201 ? 16.916 30.744 -14.672 1.00 19.77 201 LYS A C 1
ATOM 1664 O O . LYS A 1 201 ? 18.123 30.568 -14.483 1.00 20.42 201 LYS A O 1
ATOM 1670 N N . PHE A 1 202 ? 16.307 31.909 -14.450 1.00 18.37 202 PHE A N 1
ATOM 1671 C CA . PHE A 1 202 ? 17.023 33.093 -13.963 1.00 18.31 202 PHE A CA 1
ATOM 1672 C C . PHE A 1 202 ? 17.673 32.777 -12.605 1.00 17.87 202 PHE A C 1
ATOM 1673 O O . PHE A 1 202 ? 18.693 33.364 -12.249 1.00 16.40 202 PHE A O 1
ATOM 1681 N N . GLY A 1 203 ? 17.075 31.851 -11.852 1.00 17.44 203 GLY A N 1
ATOM 1682 C CA . GLY A 1 203 ? 17.640 31.477 -10.567 1.00 15.76 203 GLY A CA 1
ATOM 1683 C C . GLY A 1 203 ? 16.776 31.570 -9.312 1.00 17.03 203 GLY A C 1
ATOM 1684 O O . GLY A 1 203 ? 17.259 31.263 -8.218 1.00 17.30 203 GLY A O 1
ATOM 1685 N N . ILE A 1 204 ? 15.516 31.986 -9.433 1.00 17.50 204 ILE A N 1
ATOM 1686 C CA . ILE A 1 204 ? 14.662 32.078 -8.244 1.00 15.70 204 ILE A CA 1
ATOM 1687 C C . ILE A 1 204 ? 14.379 30.680 -7.701 1.00 16.29 204 ILE A C 1
ATOM 1688 O O . ILE A 1 204 ? 14.514 29.689 -8.420 1.00 16.19 204 ILE A O 1
ATOM 1693 N N . ASP A 1 205 ? 13.987 30.608 -6.433 1.00 17.53 205 ASP A N 1
ATOM 1694 C CA . ASP A 1 205 ? 13.869 29.332 -5.739 1.00 17.12 205 ASP A CA 1
ATOM 1695 C C . ASP A 1 205 ? 12.410 28.908 -5.607 1.00 16.38 205 ASP A C 1
ATOM 1696 O O . ASP A 1 205 ? 12.102 27.899 -4.973 1.00 16.03 205 ASP A O 1
ATOM 1701 N N . GLY A 1 206 ? 11.516 29.684 -6.211 1.00 15.29 206 GLY A N 1
ATOM 1702 C CA . GLY A 1 206 ? 10.205 29.189 -6.585 1.00 15.02 206 GLY A CA 1
ATOM 1703 C C . GLY A 1 206 ? 9.149 30.277 -6.574 1.00 15.79 206 GLY A C 1
ATOM 1704 O O . GLY A 1 206 ? 9.467 31.465 -6.640 1.00 15.81 206 GLY A O 1
ATOM 1705 N N . TRP A 1 207 ? 7.887 29.869 -6.491 1.00 16.28 207 TRP A N 1
ATOM 1706 C CA . TRP A 1 207 ? 6.774 30.741 -6.848 1.00 16.45 207 TRP A CA 1
ATOM 1707 C C . TRP A 1 207 ? 5.745 30.811 -5.725 1.00 17.41 207 TRP A C 1
ATOM 1708 O O . TRP A 1 207 ? 5.266 29.784 -5.245 1.00 18.11 207 TRP A O 1
ATOM 1719 N N . ARG A 1 208 ? 5.410 32.029 -5.311 1.00 17.41 208 ARG A N 1
ATOM 1720 C CA . ARG A 1 208 ? 4.130 32.294 -4.666 1.00 17.32 208 ARG A CA 1
ATOM 1721 C C . ARG A 1 208 ? 3.052 32.624 -5.693 1.00 15.87 208 ARG A C 1
ATOM 1722 O O . ARG A 1 208 ? 3.256 33.460 -6.573 1.00 16.42 208 ARG A O 1
ATOM 1730 N N . LEU A 1 209 ? 1.906 31.961 -5.575 1.00 14.38 209 LEU A N 1
ATOM 1731 C CA . LEU A 1 209 ? 0.848 32.078 -6.571 1.00 14.79 209 LEU A CA 1
ATOM 1732 C C . LEU A 1 209 ? -0.310 32.922 -6.049 1.00 18.01 209 LEU A C 1
ATOM 1733 O O . LEU A 1 209 ? -0.980 32.548 -5.087 1.00 16.37 209 LEU A O 1
ATOM 1738 N N . ASP A 1 210 ? -0.539 34.063 -6.691 1.00 19.91 210 ASP A N 1
ATOM 1739 C CA . ASP A 1 210 ? -1.572 34.994 -6.252 1.00 20.95 210 ASP A CA 1
ATOM 1740 C C . ASP A 1 210 ? -2.957 34.525 -6.685 1.00 21.27 210 ASP A C 1
ATOM 1741 O O . ASP A 1 210 ? -3.189 34.243 -7.861 1.00 21.45 210 ASP A O 1
ATOM 1746 N N . VAL A 1 211 ? -3.875 34.444 -5.727 1.00 22.52 211 VAL A N 1
ATOM 1747 C CA . VAL A 1 211 ? -5.248 34.045 -6.013 1.00 22.66 211 VAL A CA 1
ATOM 1748 C C . VAL A 1 211 ? -5.338 32.978 -7.115 1.00 22.49 211 VAL A C 1
ATOM 1749 O O . VAL A 1 211 ? -6.123 33.101 -8.063 1.00 22.09 211 VAL A O 1
ATOM 1753 N N . PRO A 1 212 ? -4.546 31.898 -6.986 1.00 21.89 212 PRO A N 1
ATOM 1754 C CA . PRO A 1 212 ? -4.533 30.818 -7.975 1.00 20.10 212 PRO A CA 1
ATOM 1755 C C . PRO A 1 212 ? -5.882 30.130 -8.166 1.00 20.31 212 PRO A C 1
ATOM 1756 O O . PRO A 1 212 ? -6.155 29.565 -9.227 1.00 19.52 212 PRO A O 1
ATOM 1760 N N . PHE A 1 213 ? -6.731 30.203 -7.146 1.00 21.06 213 PHE A N 1
ATOM 1761 C CA . PHE A 1 213 ? -8.050 29.584 -7.207 1.00 23.13 213 PHE A CA 1
ATOM 1762 C C . PHE A 1 213 ? -8.991 30.270 -8.205 1.00 24.41 213 PHE A C 1
ATOM 1763 O O . PHE A 1 213 ? -10.134 29.851 -8.369 1.00 23.41 213 PHE A O 1
ATOM 1771 N N . GLU A 1 214 ? -8.517 31.321 -8.870 1.00 26.71 214 GLU A N 1
ATOM 1772 C CA . GLU A 1 214 ? -9.346 31.998 -9.870 1.00 28.70 214 GLU A CA 1
ATOM 1773 C C . GLU A 1 214 ? -9.132 31.356 -11.237 1.00 27.60 214 GLU A C 1
ATOM 1774 O O . GLU A 1 214 ? -10.021 31.378 -12.086 1.00 26.93 214 GLU A O 1
ATOM 1780 N N . ILE A 1 215 ? -7.946 30.789 -11.442 1.00 26.78 215 ILE A N 1
ATOM 1781 C CA . ILE A 1 215 ? -7.633 30.101 -12.690 1.00 27.22 215 ILE A CA 1
ATOM 1782 C C . ILE A 1 215 ? -8.259 28.725 -12.503 1.00 28.70 215 ILE A C 1
ATOM 1783 O O . ILE A 1 215 ? -7.706 27.869 -11.814 1.00 29.14 215 ILE A O 1
ATOM 1788 N N . LYS A 1 216 ? -9.421 28.523 -13.115 1.00 30.69 216 LYS A N 1
ATOM 1789 C CA . LYS A 1 216 ? -10.155 27.271 -12.978 1.00 30.61 216 LYS A CA 1
ATOM 1790 C C . LYS A 1 216 ? -9.957 26.249 -14.096 1.00 29.60 216 LYS A C 1
ATOM 1791 O O . LYS A 1 216 ? -10.400 25.109 -13.977 1.00 31.01 216 LYS A O 1
ATOM 1797 N N . THR A 1 217 ? -9.290 26.648 -15.174 1.00 27.82 217 THR A N 1
ATOM 1798 C CA . THR A 1 217 ? -9.036 25.747 -16.295 1.00 26.62 217 THR A CA 1
ATOM 1799 C C . THR A 1 217 ? -8.475 24.408 -15.803 1.00 26.79 217 THR A C 1
ATOM 1800 O O . THR A 1 217 ? -7.419 24.359 -15.185 1.00 26.24 217 THR A O 1
ATOM 1804 N N . PRO A 1 218 ? -9.175 23.300 -16.071 1.00 27.22 218 PRO A N 1
ATOM 1805 C CA . PRO A 1 218 ? -8.629 22.027 -15.601 1.00 26.25 218 PRO A CA 1
ATOM 1806 C C . PRO A 1 218 ? -7.257 21.723 -16.210 1.00 24.47 218 PRO A C 1
ATOM 1807 O O . PRO A 1 218 ? -6.979 22.089 -17.351 1.00 24.33 218 PRO A O 1
ATOM 1811 N N . GLY A 1 219 ? -6.403 21.068 -15.428 1.00 22.59 219 GLY A N 1
ATOM 1812 C CA . GLY A 1 219 ? -5.066 20.726 -15.885 1.00 22.00 219 GLY A CA 1
ATOM 1813 C C . GLY A 1 219 ? -4.053 21.869 -15.843 1.00 21.91 219 GLY A C 1
ATOM 1814 O O . GLY A 1 219 ? -2.853 21.657 -1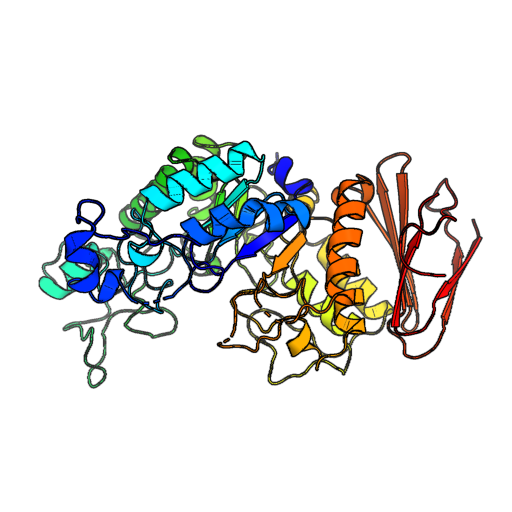6.047 1.00 20.19 219 GLY A O 1
ATOM 1815 N N . PHE A 1 220 ? -4.520 23.079 -15.555 1.00 20.19 220 PHE A N 1
ATOM 1816 C CA . PHE A 1 220 ? -3.631 24.230 -15.526 1.00 19.86 220 PHE A CA 1
ATOM 1817 C C . PHE A 1 220 ? -2.515 24.1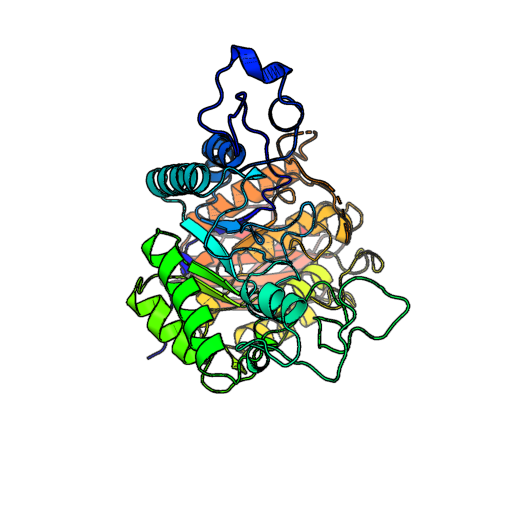52 -14.488 1.00 19.36 220 PHE A C 1
ATOM 1818 O O . PHE A 1 220 ? -1.344 24.314 -14.827 1.00 19.17 220 PHE A O 1
ATOM 1826 N N . TRP A 1 221 ? -2.865 23.898 -13.231 1.00 19.43 221 TRP A N 1
ATOM 1827 C CA . TRP A 1 221 ? -1.856 23.836 -12.181 1.00 19.43 221 TRP A CA 1
ATOM 1828 C C . TRP A 1 221 ? -0.992 22.573 -12.164 1.00 20.98 221 TRP A C 1
ATOM 1829 O O . TRP A 1 221 ? 0.080 22.565 -11.563 1.00 19.77 221 TRP A O 1
ATOM 1840 N N . GLN A 1 222 ? -1.440 21.498 -12.803 1.00 24.06 222 GLN A N 1
ATOM 1841 C CA . GLN A 1 222 ? -0.608 20.299 -12.828 1.00 25.43 222 GLN A CA 1
ATOM 1842 C C . GLN A 1 222 ? 0.490 20.565 -13.855 1.00 25.09 222 GLN A C 1
ATOM 1843 O O . GLN A 1 222 ? 1.658 20.213 -13.648 1.00 24.10 222 GLN A O 1
ATOM 1849 N N . GLU A 1 223 ? 0.116 21.211 -14.955 1.00 24.03 223 GLU A N 1
ATOM 1850 C CA . GLU A 1 223 ? 1.099 21.533 -15.976 1.00 25.55 223 GLU A CA 1
ATOM 1851 C C . GLU A 1 223 ? 2.100 22.506 -15.369 1.00 24.67 223 GLU A C 1
ATOM 1852 O O . GLU A 1 223 ? 3.307 22.376 -15.574 1.00 23.96 223 GLU A O 1
ATOM 1858 N N . PHE A 1 224 ? 1.588 23.470 -14.609 1.00 23.15 224 PHE A N 1
ATOM 1859 C CA . PHE A 1 224 ? 2.440 24.466 -13.972 1.00 21.61 224 PHE A CA 1
ATOM 1860 C C . PHE A 1 224 ? 3.510 23.763 -13.139 1.00 22.17 224 PHE A C 1
ATOM 1861 O O . PHE A 1 224 ? 4.701 24.096 -13.222 1.00 20.42 224 PHE A O 1
ATOM 1869 N N . ARG A 1 225 ? 3.080 22.785 -12.341 1.00 21.49 225 ARG A N 1
ATOM 1870 C CA . ARG A 1 225 ? 3.995 22.026 -11.498 1.00 21.38 225 ARG A CA 1
ATOM 1871 C C . ARG A 1 225 ? 5.010 21.235 -12.344 1.00 22.80 225 ARG A C 1
ATOM 1872 O O . ARG A 1 225 ? 6.211 21.204 -12.034 1.00 22.42 225 ARG A O 1
ATOM 1880 N N . ASP A 1 226 ? 4.523 20.607 -13.413 1.00 23.39 226 ASP A N 1
ATOM 1881 C CA . ASP A 1 226 ? 5.375 19.806 -14.288 1.00 25.69 226 ASP A CA 1
ATOM 1882 C C . ASP A 1 226 ? 6.525 20.588 -14.901 1.00 26.02 226 ASP A C 1
ATOM 1883 O O . ASP A 1 226 ? 7.681 20.167 -14.829 1.00 26.38 226 ASP A O 1
ATOM 1888 N N . ARG A 1 227 ? 6.208 21.727 -15.508 1.00 25.94 227 ARG A N 1
ATOM 1889 C CA . ARG A 1 227 ? 7.223 22.564 -16.149 1.00 24.12 227 ARG A CA 1
ATOM 1890 C C . ARG A 1 227 ? 8.175 23.182 -15.141 1.00 23.32 227 ARG A C 1
ATOM 1891 O O . ARG A 1 227 ? 9.389 23.234 -15.352 1.00 22.43 227 ARG A O 1
ATOM 1899 N N . THR A 1 228 ? 7.592 23.675 -14.055 1.00 21.43 228 THR A N 1
ATOM 1900 C CA . THR A 1 228 ? 8.332 24.294 -12.974 1.00 19.78 228 THR A CA 1
ATOM 1901 C C . THR A 1 228 ? 9.424 23.371 -12.457 1.00 16.64 228 THR A C 1
ATOM 1902 O O . THR A 1 228 ? 10.604 23.710 -12.486 1.00 16.40 228 THR A O 1
ATOM 1906 N N . LYS A 1 229 ? 9.020 22.199 -11.980 1.00 17.01 229 LYS A N 1
ATOM 1907 C CA . LYS A 1 229 ? 9.961 21.222 -11.441 1.00 15.38 229 LYS A CA 1
ATOM 1908 C C . LYS A 1 229 ? 10.943 20.751 -12.511 1.00 15.13 229 LYS A C 1
ATOM 1909 O O . LYS A 1 229 ? 12.062 20.345 -12.195 1.00 15.63 229 LYS A O 1
ATOM 1915 N N . ALA A 1 230 ? 10.517 20.798 -13.772 1.00 13.75 230 ALA A N 1
ATOM 1916 C CA . ALA A 1 230 ? 11.374 20.398 -14.874 1.00 15.74 230 ALA A CA 1
ATOM 1917 C C . ALA A 1 230 ? 12.611 21.282 -14.854 1.00 16.71 230 ALA A C 1
ATOM 1918 O O . ALA A 1 230 ? 13.733 20.783 -14.920 1.00 18.90 230 ALA A O 1
ATOM 1920 N N . ILE A 1 231 ? 12.409 22.594 -14.748 1.00 18.43 231 ILE A N 1
ATOM 1921 C CA . ILE A 1 231 ? 13.534 23.533 -14.690 1.00 17.84 231 ILE A CA 1
ATOM 1922 C C . ILE A 1 231 ? 14.276 23.418 -13.355 1.00 18.17 231 ILE A C 1
ATOM 1923 O O . ILE A 1 231 ? 15.507 23.433 -13.334 1.00 18.63 231 ILE A O 1
ATOM 1928 N N . ASN A 1 232 ? 13.537 23.300 -12.248 1.00 17.53 232 ASN A N 1
ATOM 1929 C CA . ASN A 1 232 ? 14.148 23.164 -10.916 1.00 17.55 232 ASN A CA 1
ATOM 1930 C C . ASN A 1 232 ? 13.307 22.240 -10.027 1.00 20.91 232 ASN A C 1
ATOM 1931 O O . ASN A 1 232 ? 12.332 22.668 -9.394 1.00 19.18 232 ASN A O 1
ATOM 1936 N N . PRO A 1 233 ? 13.700 20.956 -9.944 1.00 22.37 233 PRO A N 1
ATOM 1937 C CA . PRO A 1 233 ? 12.997 19.952 -9.146 1.00 23.23 233 PRO A CA 1
ATOM 1938 C C . PRO A 1 233 ? 12.832 20.331 -7.673 1.00 23.86 233 PRO A C 1
ATOM 1939 O O . PRO A 1 233 ? 11.979 19.780 -6.979 1.00 24.19 233 PRO A O 1
ATOM 1943 N N . GLU A 1 234 ? 13.650 21.270 -7.209 1.00 24.41 234 GLU A N 1
ATOM 1944 C CA . GLU A 1 234 ? 13.634 21.677 -5.809 1.00 25.23 234 GLU A CA 1
ATOM 1945 C C . GLU A 1 234 ? 12.852 22.972 -5.619 1.00 23.39 234 GLU A C 1
ATOM 1946 O O . GLU A 1 234 ? 12.884 23.576 -4.547 1.00 24.51 234 GLU A O 1
ATOM 1952 N N . ALA A 1 235 ? 12.152 23.394 -6.666 1.00 21.83 235 ALA A N 1
ATOM 1953 C CA . ALA A 1 235 ? 11.468 24.681 -6.662 1.00 21.15 235 ALA A CA 1
ATOM 1954 C C . ALA A 1 235 ? 10.197 24.628 -5.821 1.00 21.18 235 ALA A C 1
ATOM 1955 O O . ALA A 1 235 ? 9.458 23.645 -5.856 1.00 20.99 235 ALA A O 1
ATOM 1957 N N . TYR A 1 236 ? 9.949 25.693 -5.064 1.00 19.32 236 TYR A N 1
ATOM 1958 C CA . TYR A 1 236 ? 8.867 25.703 -4.087 1.00 18.73 236 TYR A CA 1
ATOM 1959 C C . TYR A 1 236 ? 7.628 26.397 -4.643 1.00 18.94 236 TYR A C 1
ATOM 1960 O O . TYR A 1 236 ? 7.636 27.604 -4.883 1.00 20.92 236 TYR A O 1
ATOM 1969 N N . ILE A 1 237 ? 6.565 25.626 -4.846 1.00 17.78 237 ILE A N 1
ATOM 1970 C CA . ILE A 1 237 ? 5.309 26.169 -5.349 1.00 16.80 237 ILE A CA 1
ATOM 1971 C C . ILE A 1 237 ? 4.291 26.335 -4.226 1.00 18.16 237 ILE A C 1
ATOM 1972 O O . ILE A 1 237 ? 3.732 25.355 -3.732 1.00 19.09 237 ILE A O 1
ATOM 1977 N N . VAL A 1 238 ? 4.055 27.580 -3.828 1.00 19.32 238 VAL A N 1
ATOM 1978 C CA . VAL A 1 238 ? 3.083 27.879 -2.783 1.00 20.50 238 VAL A CA 1
ATOM 1979 C C . VAL A 1 238 ? 1.901 28.667 -3.338 1.00 22.18 238 VAL A C 1
ATOM 1980 O O . VAL A 1 238 ? 2.076 29.726 -3.940 1.00 20.09 238 VAL A O 1
ATOM 1984 N N . GLY A 1 239 ? 0.697 28.142 -3.131 1.00 23.25 239 GLY A N 1
ATOM 1985 C CA . GLY A 1 239 ? -0.517 28.889 -3.404 1.00 24.27 239 GLY A CA 1
ATOM 1986 C C . GLY A 1 239 ? -0.947 29.746 -2.229 1.00 25.17 239 GLY A C 1
ATOM 1987 O O . GLY A 1 239 ? -1.023 29.270 -1.097 1.00 25.84 239 GLY A O 1
ATOM 1988 N N . GLU A 1 240 ? -1.229 31.016 -2.501 1.00 26.06 240 GLU A N 1
ATOM 1989 C CA . GLU A 1 240 ? -1.910 31.872 -1.539 1.00 25.13 240 GLU A CA 1
ATOM 1990 C C . GLU A 1 240 ? -3.413 31.611 -1.535 1.00 24.85 240 GLU A C 1
ATOM 1991 O O . GLU A 1 240 ? -4.175 32.304 -2.209 1.00 22.97 240 GLU A O 1
ATOM 1997 N N . VAL A 1 241 ? -3.832 30.607 -0.772 1.00 25.53 241 VAL A N 1
ATOM 1998 C CA . VAL A 1 241 ? -5.234 30.231 -0.707 1.00 26.72 241 VAL A CA 1
ATOM 1999 C C . VAL A 1 241 ? -5.728 30.325 0.729 1.00 27.56 241 VAL A C 1
ATOM 2000 O O . VAL A 1 241 ? -5.103 29.790 1.647 1.00 27.71 241 VAL A O 1
ATOM 2004 N N . TRP A 1 242 ? -6.835 31.030 0.929 1.00 29.25 242 TRP A N 1
ATOM 2005 C CA . TRP A 1 242 ? -7.398 31.148 2.265 1.00 31.64 242 TRP A CA 1
ATOM 2006 C C . TRP A 1 242 ? -8.540 30.161 2.369 1.00 33.01 242 TRP A C 1
ATOM 2007 O O . TRP A 1 242 ? -9.631 30.397 1.844 1.00 37.26 242 TRP A O 1
ATOM 2018 N N . GLY A 1 243 ? -8.288 29.041 3.029 1.00 31.33 243 GLY A N 1
ATOM 2019 C CA . GLY A 1 243 ? -9.333 28.045 3.149 1.00 30.49 243 GLY A CA 1
ATOM 2020 C C . GLY A 1 243 ? -8.851 26.643 2.838 1.00 29.86 243 GLY A C 1
ATOM 2021 O O . GLY A 1 243 ? -7.665 26.423 2.599 1.00 28.36 243 GLY A O 1
ATOM 2022 N N . ASP A 1 244 ? -9.784 25.696 2.863 1.00 30.34 244 ASP A N 1
ATOM 2023 C CA . ASP A 1 244 ? -9.503 24.297 2.586 1.00 29.71 244 ASP A CA 1
ATOM 2024 C C . ASP A 1 244 ? -8.850 24.232 1.217 1.00 28.24 244 ASP A C 1
ATOM 2025 O O . ASP A 1 244 ? -9.467 24.570 0.213 1.00 26.17 244 ASP A O 1
ATOM 2030 N N . SER A 1 245 ? -7.597 23.797 1.179 1.00 28.25 245 SER A N 1
ATOM 2031 C CA . SER A 1 245 ? -6.874 23.733 -0.084 1.00 29.67 245 SER A CA 1
ATOM 2032 C C . SER A 1 245 ? -6.612 22.320 -0.585 1.00 30.75 245 SER A C 1
ATOM 2033 O O . SER A 1 245 ? -5.662 22.093 -1.334 1.00 32.10 245 SER A O 1
ATOM 2036 N N . ARG A 1 246 ? -7.452 21.369 -0.195 1.00 31.01 246 ARG A N 1
ATOM 2037 C CA . ARG A 1 246 ? -7.239 19.997 -0.631 1.00 32.46 246 ARG A CA 1
ATOM 2038 C C . ARG A 1 246 ? -7.276 19.861 -2.153 1.00 31.63 246 ARG A C 1
ATOM 2039 O O . ARG A 1 246 ? -6.539 19.062 -2.732 1.00 32.25 246 ARG A O 1
ATOM 2047 N N . GLN A 1 247 ? -8.115 20.654 -2.802 1.00 30.25 247 GLN A N 1
ATOM 2048 C CA . GLN A 1 247 ? -8.206 20.605 -4.251 1.00 30.24 247 GLN A CA 1
ATOM 2049 C C . GLN A 1 247 ? -6.855 20.752 -4.946 1.00 28.59 247 GLN A C 1
ATOM 2050 O O . GLN A 1 247 ? -6.621 20.145 -5.981 1.00 29.39 247 GLN A O 1
ATOM 2056 N N . TRP A 1 248 ? -5.972 21.558 -4.372 1.00 27.91 248 TRP A N 1
ATOM 2057 C CA . TRP A 1 248 ? -4.662 21.817 -4.964 1.00 25.46 248 TRP A CA 1
ATOM 2058 C C . TRP A 1 248 ? -3.520 21.127 -4.238 1.00 24.80 248 TRP A C 1
ATOM 2059 O O . TRP A 1 248 ? -2.364 21.225 -4.649 1.00 23.06 248 TRP A O 1
ATOM 2070 N N . LEU A 1 249 ? -3.837 20.431 -3.155 1.00 25.23 249 LEU A N 1
ATOM 2071 C CA . LEU A 1 249 ? -2.799 19.761 -2.388 1.00 26.24 249 LEU A CA 1
ATOM 2072 C C . LEU A 1 249 ? -2.875 18.245 -2.449 1.00 27.05 249 LEU A C 1
ATOM 2073 O O . LEU A 1 249 ? -2.777 17.576 -1.430 1.00 28.85 249 LEU A O 1
ATOM 2078 N N . ASP A 1 250 ? -3.039 17.707 -3.652 1.00 29.35 250 ASP A N 1
ATOM 2079 C CA . ASP A 1 250 ? -3.104 16.259 -3.840 1.00 31.58 250 ASP A CA 1
ATOM 2080 C C . ASP A 1 250 ? -1.738 15.683 -4.238 1.00 31.48 250 ASP A C 1
ATOM 2081 O O . ASP A 1 250 ? -1.571 14.465 -4.317 1.00 32.19 250 ASP A O 1
ATOM 2086 N N . GLY A 1 251 ? -0.771 16.563 -4.494 1.00 30.29 251 GLY A N 1
ATOM 2087 C CA . GLY A 1 251 ? 0.560 16.120 -4.881 1.00 28.38 251 GLY A CA 1
ATOM 2088 C C . GLY A 1 251 ? 0.928 16.394 -6.336 1.00 28.48 251 GLY A C 1
ATOM 2089 O O . GLY A 1 251 ? 2.096 16.277 -6.714 1.00 28.51 251 GLY A O 1
ATOM 2090 N N . THR A 1 252 ? -0.058 16.756 -7.157 1.00 25.54 252 THR A N 1
ATOM 2091 C CA . THR A 1 252 ? 0.189 17.033 -8.567 1.00 23.74 252 THR A CA 1
ATOM 2092 C C . THR A 1 252 ? 0.224 18.528 -8.868 1.00 24.00 252 THR A C 1
ATOM 2093 O O . THR A 1 252 ? 0.480 18.929 -10.005 1.00 23.69 252 THR A O 1
ATOM 2097 N N . GLN A 1 253 ? -0.039 19.354 -7.862 1.00 21.43 253 GLN A N 1
ATOM 2098 C CA . GLN A 1 253 ? -0.041 20.791 -8.085 1.00 20.88 253 GLN A CA 1
ATOM 2099 C C . GLN A 1 253 ? 0.914 21.561 -7.182 1.00 19.61 253 GLN A C 1
ATOM 2100 O O . GLN A 1 253 ? 2.095 21.668 -7.513 1.00 21.32 253 GLN A O 1
ATOM 2106 N N . PHE A 1 254 ? 0.433 22.090 -6.057 1.00 18.60 254 PHE A N 1
ATOM 2107 C CA . PHE A 1 254 ? 1.311 22.841 -5.161 1.00 18.20 254 PHE A CA 1
ATOM 2108 C C . PHE A 1 254 ? 2.019 21.940 -4.159 1.00 19.68 254 PHE A C 1
ATOM 2109 O O . PHE A 1 254 ? 1.631 20.786 -3.968 1.00 20.85 254 PHE A O 1
ATOM 2117 N N . ASP A 1 255 ? 3.057 22.482 -3.525 1.00 19.09 255 ASP A N 1
ATOM 2118 C CA . ASP A 1 255 ? 3.811 21.776 -2.491 1.00 20.71 255 ASP A CA 1
ATOM 2119 C C . ASP A 1 255 ? 3.157 22.164 -1.168 1.00 20.68 255 ASP A C 1
ATOM 2120 O O . ASP A 1 255 ? 3.399 21.551 -0.129 1.00 20.08 255 ASP A O 1
ATOM 2125 N N . GLY A 1 256 ? 2.323 23.200 -1.234 1.00 21.36 256 GLY A N 1
ATOM 2126 C CA . GLY A 1 256 ? 1.618 23.695 -0.066 1.00 21.17 256 GLY A CA 1
ATOM 2127 C C . GLY A 1 256 ? 0.997 25.058 -0.335 1.00 21.92 256 GLY A C 1
ATOM 2128 O O . GLY A 1 256 ? 1.103 25.604 -1.444 1.00 21.42 256 GLY A O 1
ATOM 2129 N N . VAL A 1 257 ? 0.324 25.606 0.672 1.00 21.01 257 VAL A N 1
ATOM 2130 C CA . VAL A 1 257 ? -0.283 26.922 0.544 1.00 19.43 257 VAL A CA 1
ATOM 2131 C C . VAL A 1 257 ? 0.022 27.742 1.785 1.00 18.66 257 VAL A C 1
ATOM 2132 O O . VAL A 1 257 ? 0.559 27.229 2.774 1.00 15.75 257 VAL A O 1
ATOM 2136 N N . MET A 1 258 ? -0.275 29.034 1.719 1.00 20.64 258 MET A N 1
ATOM 2137 C CA . MET A 1 258 ? -0.071 29.884 2.879 1.00 21.09 258 MET A CA 1
ATOM 2138 C C . MET A 1 258 ? -1.231 29.471 3.782 1.00 21.21 258 MET A C 1
ATOM 2139 O O . MET A 1 258 ? -2.401 29.723 3.493 1.00 20.48 258 MET A O 1
ATOM 2144 N N . ASN A 1 259 ? -0.874 28.775 4.857 1.00 22.15 259 ASN A N 1
ATOM 2145 C CA . ASN A 1 259 ? -1.840 28.203 5.782 1.00 21.33 259 ASN A CA 1
ATOM 2146 C C . ASN A 1 259 ? -2.588 29.170 6.686 1.00 21.80 259 ASN A C 1
ATOM 2147 O O . ASN A 1 259 ? -2.264 29.297 7.869 1.00 21.53 259 ASN A O 1
ATOM 2152 N N . TYR A 1 260 ? -3.589 29.852 6.129 1.00 20.48 260 TYR A N 1
ATOM 2153 C CA . TYR A 1 260 ? -4.384 30.769 6.929 1.00 19.37 260 TYR A CA 1
ATOM 2154 C C . TYR A 1 260 ? -5.288 29.936 7.824 1.00 19.34 260 TYR A C 1
ATOM 2155 O O . TYR A 1 260 ? -5.828 30.439 8.807 1.00 18.30 260 TYR A O 1
ATOM 2164 N N . LEU A 1 261 ? -5.457 28.655 7.491 1.00 19.60 261 LEU A N 1
ATOM 2165 C CA . LEU A 1 261 ? -6.273 27.785 8.342 1.00 19.68 261 LEU A CA 1
ATOM 2166 C C . LEU A 1 261 ? -5.562 27.596 9.674 1.00 19.64 261 LEU A C 1
ATOM 2167 O O . LEU A 1 261 ? -6.180 27.213 10.669 1.00 20.07 261 LEU A O 1
ATOM 2172 N N . PHE A 1 262 ? -4.256 27.860 9.688 1.00 18.59 262 PHE A N 1
ATOM 2173 C CA . PHE A 1 262 ? -3.491 27.751 10.921 1.00 15.71 262 PHE A CA 1
ATOM 2174 C C . PHE A 1 262 ? -3.547 29.088 11.649 1.00 15.13 262 PHE A C 1
ATOM 2175 O O . PHE A 1 262 ? -3.717 29.135 12.864 1.00 17.41 262 PHE A O 1
ATOM 2183 N N . ALA A 1 263 ? -3.405 30.170 10.898 1.00 12.67 263 ALA A N 1
ATOM 2184 C CA . ALA A 1 263 ? -3.410 31.505 11.480 1.00 14.70 263 ALA A CA 1
ATOM 2185 C C . ALA A 1 263 ? -4.698 31.878 12.232 1.00 14.59 263 ALA A C 1
ATOM 2186 O O . ALA A 1 263 ? -4.634 32.378 13.350 1.00 17.25 263 ALA A O 1
ATOM 2188 N N . GLY A 1 264 ? -5.856 31.636 11.624 1.00 15.28 264 GLY A N 1
ATOM 2189 C CA . GLY A 1 264 ? -7.119 31.971 12.269 1.00 15.86 264 GLY A CA 1
ATOM 2190 C C . GLY A 1 264 ? -7.274 31.464 13.697 1.00 16.37 264 GLY A C 1
ATOM 2191 O O . GLY A 1 264 ? -7.396 32.255 14.641 1.00 15.63 264 GLY A O 1
ATOM 2192 N N . PRO A 1 265 ? -7.267 30.137 13.888 1.00 15.97 265 PRO A N 1
ATOM 2193 C CA . PRO A 1 265 ? -7.408 29.514 15.206 1.00 15.15 265 PRO A CA 1
ATOM 2194 C C . PRO A 1 265 ? -6.287 29.890 16.173 1.00 16.74 265 PRO A C 1
ATOM 2195 O O . PRO A 1 265 ? -6.527 30.148 17.355 1.00 18.18 265 PRO A O 1
ATOM 2199 N N . THR A 1 266 ? -5.058 29.914 15.674 1.00 15.05 266 THR A N 1
ATOM 2200 C CA . THR A 1 266 ? -3.932 30.239 16.527 1.00 15.74 266 THR A CA 1
ATOM 2201 C C . THR A 1 266 ? -4.124 31.605 17.170 1.00 16.09 266 THR A C 1
ATOM 2202 O O . THR A 1 266 ? -3.939 31.755 18.373 1.00 16.58 266 THR A O 1
ATOM 2206 N N . ILE A 1 267 ? -4.505 32.597 16.374 1.00 16.89 267 ILE A N 1
ATOM 2207 C CA . ILE A 1 267 ? -4.711 33.943 16.903 1.00 15.74 267 ILE A CA 1
ATOM 2208 C C . ILE A 1 267 ? -5.941 33.996 17.825 1.00 15.69 267 ILE A C 1
ATOM 2209 O O . ILE A 1 267 ? -5.902 34.646 18.879 1.00 15.82 267 ILE A O 1
ATOM 2214 N N . ALA A 1 268 ? -7.013 33.306 17.435 1.00 13.83 268 ALA A N 1
ATOM 2215 C CA . ALA A 1 268 ? -8.258 33.270 18.215 1.00 16.02 268 ALA A CA 1
ATOM 2216 C C . ALA A 1 268 ? -8.050 32.674 19.601 1.00 17.62 268 ALA A C 1
ATOM 2217 O O . ALA A 1 268 ? -8.824 32.934 20.533 1.00 18.97 268 ALA A O 1
ATOM 2219 N N . PHE A 1 269 ? -7.003 31.867 19.735 1.00 17.80 269 PHE A N 1
ATOM 2220 C CA . PHE A 1 269 ? -6.690 31.243 21.010 1.00 16.01 269 PHE A CA 1
ATOM 2221 C C . PHE A 1 269 ? -5.677 32.073 21.801 1.00 16.89 269 PHE A C 1
ATOM 2222 O O . PHE A 1 269 ? -5.884 32.350 22.979 1.00 18.06 269 PHE A O 1
ATOM 2230 N N . ALA A 1 270 ? -4.595 32.486 21.152 1.00 16.29 270 ALA A N 1
ATOM 2231 C CA . ALA A 1 270 ? -3.570 33.257 21.840 1.00 17.97 270 ALA A CA 1
ATOM 2232 C C . ALA A 1 270 ? -4.032 34.670 22.164 1.00 19.34 270 ALA A C 1
ATOM 2233 O O . ALA A 1 270 ? -3.706 35.210 23.225 1.00 21.34 270 ALA A O 1
ATOM 2235 N N . ALA A 1 271 ? -4.797 35.264 21.253 1.00 18.86 271 ALA A N 1
ATOM 2236 C CA . ALA A 1 271 ? -5.300 36.615 21.453 1.00 19.61 271 ALA A CA 1
ATOM 2237 C C . ALA A 1 271 ? -6.687 36.638 22.100 1.00 20.01 271 ALA A C 1
ATOM 2238 O O . ALA A 1 271 ? -7.029 37.588 22.794 1.00 19.31 271 ALA A O 1
ATOM 2240 N N . GLY A 1 272 ? -7.488 35.604 21.850 1.00 20.31 272 GLY A N 1
ATOM 2241 C CA . GLY A 1 272 ? -8.821 35.546 22.423 1.00 21.73 272 GLY A CA 1
ATOM 2242 C C . GLY A 1 272 ? -9.686 36.761 22.134 1.00 22.28 272 GLY A C 1
ATOM 2243 O O . GLY A 1 272 ? -9.691 37.289 21.026 1.00 21.35 272 GLY A O 1
ATOM 2244 N N . ASP A 1 273 ? -10.428 37.220 23.132 1.00 23.05 273 ASP A N 1
ATOM 2245 C CA . ASP A 1 273 ? -11.295 38.371 22.914 1.00 22.42 273 ASP A CA 1
ATOM 2246 C C . ASP A 1 273 ? -10.535 39.695 22.800 1.00 21.69 273 ASP A C 1
ATOM 2247 O O . ASP A 1 273 ? -11.145 40.770 22.807 1.00 19.94 273 ASP A O 1
ATOM 2252 N N . ARG A 1 274 ? -9.208 39.620 22.694 1.00 20.00 274 ARG A N 1
ATOM 2253 C CA . ARG A 1 274 ? -8.400 40.826 22.549 1.00 18.06 274 ARG A CA 1
ATOM 2254 C C . ARG A 1 274 ? -8.235 41.165 21.065 1.00 17.92 274 ARG A C 1
ATOM 2255 O O . ARG A 1 274 ? -7.616 42.165 20.709 1.00 17.36 274 ARG A O 1
ATOM 2263 N N . VAL A 1 275 ? -8.784 40.327 20.193 1.00 17.06 275 VAL A N 1
ATOM 2264 C CA . VAL A 1 275 ? -8.681 40.580 18.763 1.00 18.20 275 VAL A CA 1
ATOM 2265 C C . VAL A 1 275 ? -9.462 41.845 18.430 1.00 19.94 275 VAL A C 1
ATOM 2266 O O . VAL A 1 275 ? -10.602 42.021 18.876 1.00 20.65 275 VAL A O 1
ATOM 2270 N N . VAL A 1 276 ? -8.850 42.735 17.660 1.00 19.12 276 VAL A N 1
ATOM 2271 C CA . VAL A 1 276 ? -9.531 43.960 17.272 1.00 19.61 276 VAL A CA 1
ATOM 2272 C C . VAL A 1 276 ? -10.240 43.682 15.949 1.00 20.11 276 VAL A C 1
ATOM 2273 O O . VAL A 1 276 ? -9.628 43.728 14.888 1.00 20.23 276 VAL A O 1
ATOM 2277 N N . LEU A 1 277 ? -11.530 43.370 16.036 1.00 20.77 277 LEU A N 1
ATOM 2278 C CA . LEU A 1 277 ? -12.350 43.053 14.875 1.00 21.61 277 LEU A CA 1
ATOM 2279 C C . LEU A 1 277 ? -12.200 43.969 13.665 1.00 21.93 277 LEU A C 1
ATOM 2280 O O . LEU A 1 277 ? -11.936 43.490 12.565 1.00 21.87 277 LEU A O 1
ATOM 2285 N N . GLU A 1 278 ? -12.356 45.277 13.849 1.00 23.39 278 GLU A N 1
ATOM 2286 C CA . GLU A 1 278 ? -12.248 46.179 12.708 1.00 24.55 278 GLU A CA 1
ATOM 2287 C C . GLU A 1 278 ? -10.878 46.132 12.036 1.00 24.87 278 GLU A C 1
ATOM 2288 O O . GLU A 1 278 ? -10.634 46.815 11.040 1.00 24.14 278 GLU A O 1
ATOM 2294 N N . GLN A 1 279 ? -9.996 45.286 12.556 1.00 25.32 279 GLN A N 1
ATOM 2295 C CA . GLN A 1 279 ? -8.664 45.150 11.990 1.00 25.57 279 GLN A CA 1
ATOM 2296 C C . GLN A 1 279 ? -8.375 43.776 11.379 1.00 26.58 279 GLN A C 1
ATOM 2297 O O . GLN A 1 279 ? -7.225 43.480 11.049 1.00 27.16 279 GLN A O 1
ATOM 2303 N N . VAL A 1 280 ? -9.394 42.937 11.221 1.00 26.36 280 VAL A N 1
ATOM 2304 C CA . VAL A 1 280 ? -9.162 41.614 10.655 1.00 27.48 280 VAL A CA 1
ATOM 2305 C C . VAL A 1 280 ? -9.650 41.475 9.218 1.00 28.22 280 VAL A C 1
ATOM 2306 O O . VAL A 1 280 ? -10.813 41.748 8.912 1.00 28.94 280 VAL A O 1
ATOM 2310 N N . GLN A 1 281 ? -8.751 41.060 8.331 1.00 28.35 281 GLN A N 1
ATOM 2311 C CA . GLN A 1 281 ? -9.112 40.857 6.929 1.00 27.58 281 GLN A CA 1
ATOM 2312 C C . GLN A 1 281 ? -9.888 39.540 6.904 1.00 26.78 281 GLN A C 1
ATOM 2313 O O . GLN A 1 281 ? -9.324 38.502 6.582 1.00 27.41 281 GLN A O 1
ATOM 2319 N N . SER A 1 282 ? -11.176 39.595 7.250 1.00 27.91 282 SER A N 1
ATOM 2320 C CA . SER A 1 282 ? -12.031 38.404 7.327 1.00 29.67 282 SER A CA 1
ATOM 2321 C C . SER A 1 282 ? -12.074 37.541 6.073 1.00 29.89 282 SER A C 1
ATOM 2322 O O . SER A 1 282 ? -12.481 36.374 6.119 1.00 28.98 282 SER A O 1
ATOM 2325 N N . ARG A 1 283 ? -11.656 38.102 4.949 1.00 29.71 283 ARG A N 1
ATOM 2326 C CA . ARG A 1 283 ? -11.634 37.328 3.720 1.00 29.12 283 ARG A CA 1
ATOM 2327 C C . ARG A 1 283 ? -10.549 36.241 3.780 1.00 27.38 283 ARG A C 1
ATOM 2328 O O . ARG A 1 283 ? -10.743 35.135 3.285 1.00 26.29 283 ARG A O 1
ATOM 2336 N N . ASP A 1 284 ? -9.414 36.564 4.395 1.00 25.12 284 ASP A N 1
ATOM 2337 C CA . ASP A 1 284 ? -8.290 35.635 4.495 1.00 23.44 284 ASP A CA 1
ATOM 2338 C C . ASP A 1 284 ? -8.407 34.622 5.621 1.00 23.22 284 ASP A C 1
ATOM 2339 O O . ASP A 1 284 ? -8.257 33.419 5.403 1.00 21.71 284 ASP A O 1
ATOM 2344 N N . TYR A 1 285 ? -8.665 35.108 6.831 1.00 21.99 285 TYR A N 1
ATOM 2345 C CA . TYR A 1 285 ? -8.754 34.221 7.979 1.00 22.73 285 TYR A CA 1
ATOM 2346 C C . TYR A 1 285 ? -9.781 34.660 9.007 1.00 24.11 285 TYR A C 1
ATOM 2347 O O . TYR A 1 285 ? -10.288 35.784 8.964 1.00 26.69 285 TYR A O 1
ATOM 2356 N N . GLN A 1 286 ? -10.088 33.763 9.932 1.00 23.34 286 GLN A N 1
ATOM 2357 C CA . GLN A 1 286 ? -11.060 34.056 10.969 1.00 24.63 286 GLN A CA 1
ATOM 2358 C C . GLN A 1 286 ? -10.496 33.807 12.352 1.00 22.46 286 GLN A C 1
ATOM 2359 O O . GLN A 1 286 ? -10.603 32.704 12.891 1.00 21.46 286 GLN A O 1
ATOM 2365 N N . PRO A 1 287 ? -9.865 34.837 12.936 1.00 21.88 287 PRO A N 1
ATOM 2366 C CA . PRO A 1 287 ? -9.257 34.807 14.267 1.00 20.61 287 PRO A CA 1
ATOM 2367 C C . PRO A 1 287 ? -10.301 35.200 15.306 1.00 21.41 287 PRO A C 1
ATOM 2368 O O . PRO A 1 287 ? -10.040 35.985 16.215 1.00 23.72 287 PRO A O 1
ATOM 2372 N N . TYR A 1 288 ? -11.493 34.645 15.138 1.00 21.30 288 TYR A N 1
ATOM 2373 C CA . TYR A 1 288 ? -12.625 34.896 16.019 1.00 21.99 288 TYR A CA 1
ATOM 2374 C C . TYR A 1 288 ? -13.653 33.819 15.666 1.00 21.49 288 TYR A C 1
ATOM 2375 O O . TYR A 1 288 ? -13.642 33.304 14.548 1.00 22.20 288 TYR A O 1
ATOM 2384 N N . PRO A 1 289 ? -14.521 33.432 16.619 1.00 19.48 289 PRO A N 1
ATOM 2385 C CA . PRO A 1 289 ? -14.593 33.929 17.997 1.00 18.83 289 PRO A CA 1
ATOM 2386 C C . PRO A 1 289 ? -13.432 33.365 18.808 1.00 19.34 289 PRO A C 1
ATOM 2387 O O . PRO A 1 289 ? -12.738 32.458 18.360 1.00 21.51 289 PRO A O 1
ATOM 2391 N N . PRO A 1 290 ? -13.193 33.901 20.009 1.00 19.52 290 PRO A N 1
ATOM 2392 C CA . PRO A 1 290 ? -12.080 33.381 20.817 1.00 18.71 290 PRO A CA 1
ATOM 2393 C C . PRO A 1 290 ? -12.209 31.890 21.120 1.00 18.76 290 PRO A C 1
ATOM 2394 O O . PRO A 1 290 ? -13.313 31.366 21.261 1.00 21.27 290 PRO A O 1
ATOM 2398 N N . LEU A 1 291 ? -11.078 31.206 21.218 1.00 18.37 291 LEU A N 1
ATOM 2399 C CA . LEU A 1 291 ? -11.091 29.776 21.467 1.00 17.61 291 LEU A CA 1
ATOM 2400 C C . LEU A 1 291 ? -10.493 29.325 22.796 1.00 19.24 291 LEU A C 1
ATOM 2401 O O . LEU A 1 291 ? -9.507 29.893 23.273 1.00 18.98 291 LEU A O 1
ATOM 2406 N N . PHE A 1 292 ? -11.105 28.291 23.377 1.00 19.00 292 PHE A N 1
ATOM 2407 C CA . PHE A 1 292 ? -10.624 27.689 24.614 1.00 18.33 292 PHE A CA 1
ATOM 2408 C C . PHE A 1 292 ? -9.643 26.606 24.166 1.00 18.08 292 PHE A C 1
ATOM 2409 O O . PHE A 1 292 ? -9.747 26.102 23.046 1.00 18.52 292 PHE A O 1
ATOM 2417 N N . ALA A 1 293 ? -8.695 26.256 25.029 1.00 17.51 293 ALA A N 1
ATOM 2418 C CA . ALA A 1 293 ? -7.701 25.240 24.706 1.00 17.36 293 ALA A CA 1
ATOM 2419 C C . ALA A 1 293 ? -8.281 24.026 23.980 1.00 17.09 293 ALA A C 1
ATOM 2420 O O . ALA A 1 293 ? -7.803 23.656 22.914 1.00 17.27 293 ALA A O 1
ATOM 2422 N N . ALA A 1 294 ? -9.309 23.408 24.556 1.00 17.28 294 ALA A N 1
ATOM 2423 C CA . ALA A 1 294 ? -9.927 22.230 23.949 1.00 17.21 294 ALA A CA 1
ATOM 2424 C C . ALA A 1 294 ? -10.437 22.489 22.537 1.00 18.25 294 ALA A C 1
ATOM 2425 O O . ALA A 1 294 ? -10.467 21.582 21.708 1.00 19.64 294 ALA A O 1
ATOM 2427 N N . GLU A 1 295 ? -10.845 23.723 22.259 1.00 19.39 295 GLU A N 1
ATOM 2428 C CA . GLU A 1 295 ? -11.356 24.052 20.937 1.00 20.43 295 GLU A CA 1
ATOM 2429 C C . GLU A 1 295 ? -10.219 24.258 19.955 1.00 20.18 295 GLU A C 1
ATOM 2430 O O . GLU A 1 295 ? -10.311 23.858 18.804 1.00 20.09 295 GLU A O 1
ATOM 2436 N N . TYR A 1 296 ? -9.139 24.875 20.413 1.00 21.29 296 TYR A N 1
ATOM 2437 C CA . TYR A 1 296 ? -7.990 25.092 19.551 1.00 22.11 296 TYR A CA 1
ATOM 2438 C C . TYR A 1 296 ? -7.440 23.726 19.171 1.00 23.46 296 TYR A C 1
ATOM 2439 O O . TYR A 1 296 ? -7.080 23.481 18.021 1.00 22.84 296 TYR A O 1
ATOM 2448 N N . ALA A 1 297 ? -7.397 22.836 20.158 1.00 24.90 297 ALA A N 1
ATOM 2449 C CA . ALA A 1 297 ? -6.894 21.485 19.972 1.00 25.82 297 ALA A CA 1
ATOM 2450 C C . ALA A 1 297 ? -7.627 20.667 18.902 1.00 26.05 297 ALA A C 1
ATOM 2451 O O . ALA A 1 297 ? -6.987 19.978 18.102 1.00 24.97 297 ALA A O 1
ATOM 2453 N N . THR A 1 298 ? -8.958 20.724 18.877 1.00 26.26 298 THR A N 1
ATOM 2454 C CA . THR A 1 298 ? -9.686 19.930 17.889 1.00 27.56 298 THR A CA 1
ATOM 2455 C C . THR A 1 298 ? -9.566 20.483 16.475 1.00 27.66 298 THR A C 1
ATOM 2456 O O . THR A 1 298 ? -9.320 19.725 15.533 1.00 25.90 298 THR A O 1
ATOM 2460 N N . LYS A 1 299 ? -9.718 21.795 16.314 1.00 28.42 299 LYS A N 1
ATOM 2461 C CA . LYS A 1 299 ? -9.604 22.369 14.977 1.00 31.03 299 LYS A CA 1
ATOM 2462 C C . LYS A 1 299 ? -8.164 22.318 14.443 1.00 29.49 299 LYS A C 1
ATOM 2463 O O . LYS A 1 299 ? -7.948 22.275 13.227 1.00 28.41 299 LYS A O 1
ATOM 2469 N N . ILE A 1 300 ? -7.184 22.308 15.344 1.00 26.90 300 ILE A N 1
ATOM 2470 C CA . ILE A 1 300 ? -5.794 22.215 14.918 1.00 26.44 300 ILE A CA 1
ATOM 2471 C C . ILE A 1 300 ? -5.511 20.805 14.409 1.00 26.07 300 ILE A C 1
ATOM 2472 O O . ILE A 1 300 ? -4.789 20.639 13.427 1.00 25.75 300 ILE A O 1
ATOM 2477 N N . GLN A 1 301 ? -6.089 19.795 15.060 1.00 27.69 301 GLN A N 1
ATOM 2478 C CA . GLN A 1 301 ? -5.905 18.407 14.620 1.00 29.88 301 GLN A CA 1
ATOM 2479 C C . GLN A 1 301 ? -6.648 18.198 13.303 1.00 29.58 301 GLN A C 1
ATOM 2480 O O . GLN A 1 301 ? -6.199 17.451 12.421 1.00 28.53 301 GLN A O 1
ATOM 2486 N N . GLU A 1 302 ? -7.788 18.871 13.184 1.00 28.80 302 GLU A N 1
ATOM 2487 C CA . GLU A 1 302 ? -8.611 18.791 11.990 1.00 29.93 302 GLU A CA 1
ATOM 2488 C C . GLU A 1 302 ? -7.789 19.383 10.846 1.00 29.23 302 GLU A C 1
ATOM 2489 O O . GLU A 1 302 ? -7.842 18.907 9.715 1.00 28.44 302 GLU A O 1
ATOM 2495 N N . VAL A 1 303 ? -7.011 20.416 11.160 1.00 27.47 303 VAL A N 1
ATOM 2496 C CA . VAL A 1 303 ? -6.168 21.064 10.166 1.00 25.84 303 VAL A CA 1
ATOM 2497 C C . VAL A 1 303 ? -4.942 20.202 9.860 1.00 26.68 303 VAL A C 1
ATOM 2498 O O . VAL A 1 303 ? -4.412 20.234 8.749 1.00 25.91 303 VAL A O 1
ATOM 2502 N N . LEU A 1 304 ? -4.487 19.426 10.837 1.00 26.26 304 LEU A N 1
ATOM 2503 C CA . LEU A 1 304 ? -3.315 18.591 10.617 1.00 27.24 304 LEU A CA 1
ATOM 2504 C C . LEU A 1 304 ? -3.602 17.300 9.865 1.00 28.62 304 LEU A C 1
ATOM 2505 O O . LEU A 1 304 ? -2.676 16.604 9.473 1.00 29.33 304 LEU A O 1
ATOM 2510 N N . GLN A 1 305 ? -4.872 16.979 9.651 1.00 29.50 305 GLN A N 1
ATOM 2511 C CA . GLN A 1 305 ? -5.206 15.753 8.934 1.00 32.00 305 GLN A CA 1
ATOM 2512 C C . GLN A 1 305 ? -5.910 16.072 7.624 1.00 30.68 305 GLN A C 1
ATOM 2513 O O . GLN A 1 305 ? -6.511 15.209 6.992 1.00 30.40 305 GLN A O 1
ATOM 2519 N N . LEU A 1 306 ? -5.802 17.326 7.216 1.00 28.98 306 LEU A N 1
ATOM 2520 C CA . LEU A 1 306 ? -6.428 17.824 6.005 1.00 26.54 306 LEU A CA 1
ATOM 2521 C C . LEU A 1 306 ? -5.639 17.459 4.745 1.00 26.58 306 LEU A C 1
ATOM 2522 O O . LEU A 1 306 ? -6.217 17.146 3.705 1.00 26.23 306 LEU A O 1
ATOM 2527 N N . TYR A 1 307 ? -4.314 17.479 4.848 1.00 24.91 307 TYR A N 1
ATOM 2528 C CA . TYR A 1 307 ? -3.464 17.198 3.698 1.00 23.68 307 TYR A CA 1
ATOM 2529 C C . TYR A 1 307 ? -2.445 16.103 3.968 1.00 24.13 307 TYR A C 1
ATOM 2530 O O . TYR A 1 307 ? -2.153 15.785 5.117 1.00 23.79 307 TYR A O 1
ATOM 2539 N N . PRO A 1 308 ? -1.874 15.521 2.899 1.00 25.08 308 PRO A N 1
ATOM 2540 C CA . PRO A 1 308 ? -0.871 14.460 3.058 1.00 25.13 308 PRO A CA 1
ATOM 2541 C C . PRO A 1 308 ? 0.280 15.013 3.882 1.00 24.40 308 PRO A C 1
ATOM 2542 O O . PRO A 1 308 ? 0.659 16.170 3.724 1.00 25.32 308 PRO A O 1
ATOM 2546 N N . TRP A 1 309 ? 0.839 14.185 4.751 1.00 23.98 309 TRP A N 1
ATOM 2547 C CA . TRP A 1 309 ? 1.935 14.605 5.616 1.00 22.90 309 TRP A CA 1
ATOM 2548 C C . TRP A 1 309 ? 3.144 15.237 4.913 1.00 23.53 309 TRP A C 1
ATOM 2549 O O . TRP A 1 309 ? 3.757 16.165 5.455 1.00 23.38 309 TRP A O 1
ATOM 2560 N N . GLU A 1 310 ? 3.500 14.738 3.726 1.00 22.58 310 GLU A N 1
ATOM 2561 C CA . GLU A 1 310 ? 4.637 15.297 2.992 1.00 23.01 310 GLU A CA 1
ATOM 2562 C C . GLU A 1 310 ? 4.366 16.748 2.626 1.00 21.88 310 GLU A C 1
ATOM 2563 O O . GLU A 1 310 ? 5.285 17.556 2.615 1.00 20.90 310 GLU A O 1
ATOM 2569 N N . ILE A 1 311 ? 3.101 17.057 2.325 1.00 21.38 311 ILE A N 1
ATOM 2570 C CA . ILE A 1 311 ? 2.673 18.405 1.955 1.00 19.94 311 ILE A CA 1
ATOM 2571 C C . ILE A 1 311 ? 2.482 19.284 3.195 1.00 19.54 311 ILE A C 1
ATOM 2572 O O . ILE A 1 311 ? 2.745 20.493 3.163 1.00 17.62 311 ILE A O 1
ATOM 2577 N N . GLN A 1 312 ? 2.030 18.679 4.288 1.00 18.36 312 GLN A N 1
ATOM 2578 C CA . GLN A 1 312 ? 1.832 19.431 5.516 1.00 19.35 312 GLN A CA 1
ATOM 2579 C C . GLN A 1 312 ? 3.184 20.000 5.940 1.00 19.67 312 GLN A C 1
ATOM 2580 O O . GLN A 1 312 ? 3.271 21.119 6.454 1.00 18.66 312 GLN A O 1
ATOM 2586 N N . LEU A 1 313 ? 4.235 19.216 5.707 1.00 18.88 313 LEU A N 1
ATOM 2587 C CA . LEU A 1 313 ? 5.593 19.614 6.053 1.00 20.06 313 LEU A CA 1
ATOM 2588 C C . LEU A 1 313 ? 6.123 20.764 5.198 1.00 19.43 313 LEU A C 1
ATOM 2589 O O . LEU A 1 313 ? 7.118 21.390 5.551 1.00 20.25 313 LEU A O 1
ATOM 2594 N N . THR A 1 314 ? 5.481 21.032 4.067 1.00 19.38 314 THR A N 1
ATOM 2595 C CA . THR A 1 314 ? 5.920 22.142 3.226 1.00 19.16 314 THR A CA 1
ATOM 2596 C C . THR A 1 314 ? 4.869 23.233 3.107 1.00 17.72 314 THR A C 1
ATOM 2597 O O . THR A 1 314 ? 4.875 24.007 2.153 1.00 17.49 314 THR A O 1
ATOM 2601 N N . GLN A 1 315 ? 3.965 23.268 4.078 1.00 16.59 315 GLN A N 1
ATOM 2602 C CA . GLN A 1 315 ? 2.936 24.297 4.152 1.00 17.36 315 GLN A CA 1
ATOM 2603 C C . GLN A 1 315 ? 3.686 25.563 4.571 1.00 18.47 315 GLN A C 1
ATOM 2604 O O . GLN A 1 315 ? 4.770 25.488 5.156 1.00 19.22 315 GLN A O 1
ATOM 2610 N N . LEU A 1 316 ? 3.129 26.727 4.256 1.00 18.98 316 LEU A N 1
ATOM 2611 C CA . LEU A 1 316 ? 3.762 27.973 4.660 1.00 17.42 316 LEU A CA 1
ATOM 2612 C C . LEU A 1 316 ? 2.885 28.552 5.776 1.00 18.01 316 LEU A C 1
ATOM 2613 O O . LEU A 1 316 ? 1.902 29.251 5.518 1.00 17.68 316 LEU A O 1
ATOM 2618 N N . ASN A 1 317 ? 3.226 28.219 7.017 1.00 17.50 317 ASN A N 1
ATOM 2619 C CA . ASN A 1 317 ? 2.466 28.698 8.160 1.00 18.56 317 ASN A CA 1
ATOM 2620 C C . ASN A 1 317 ? 2.796 30.163 8.382 1.00 19.10 317 ASN A C 1
ATOM 2621 O O . ASN A 1 317 ? 3.951 30.577 8.219 1.00 19.79 317 ASN A O 1
ATOM 2626 N N . LEU A 1 318 ? 1.783 30.943 8.747 1.00 16.09 318 LEU A N 1
ATOM 2627 C CA . LEU A 1 318 ? 1.978 32.365 8.977 1.00 17.37 318 LEU A CA 1
ATOM 2628 C C . LEU A 1 318 ? 0.946 32.880 9.964 1.00 17.83 318 LEU A C 1
ATOM 2629 O O . LEU A 1 318 ? 0.048 32.150 10.375 1.00 17.49 318 LEU A O 1
ATOM 2634 N N . LEU A 1 319 ? 1.089 34.145 10.339 1.00 17.77 319 LEU A N 1
ATOM 2635 C CA . LEU A 1 319 ? 0.179 34.800 11.262 1.00 18.41 319 LEU A CA 1
ATOM 2636 C C . LEU A 1 319 ? -0.219 36.158 10.674 1.00 17.72 319 LEU A C 1
ATOM 2637 O O . LEU A 1 319 ? -1.103 36.836 11.193 1.00 18.89 319 LEU A O 1
ATOM 2642 N N . ALA A 1 320 ? 0.432 36.545 9.583 1.00 17.22 320 ALA A N 1
ATOM 2643 C CA . ALA A 1 320 ? 0.141 37.816 8.929 1.00 18.24 320 ALA A CA 1
ATOM 2644 C C . ALA A 1 320 ? 0.702 37.850 7.508 1.00 19.05 320 ALA A C 1
ATOM 2645 O O . ALA A 1 320 ? 1.577 37.056 7.159 1.00 17.68 320 ALA A O 1
ATOM 2647 N N . SER A 1 321 ? 0.197 38.775 6.697 1.00 20.16 321 SER A N 1
ATOM 2648 C CA . SER A 1 321 ? 0.661 38.931 5.320 1.00 22.21 321 SER A CA 1
ATOM 2649 C C . SER A 1 321 ? 0.433 40.367 4.831 1.00 24.27 321 SER A C 1
ATOM 2650 O O . SER A 1 321 ? -0.162 41.181 5.535 1.00 24.00 321 SER A O 1
ATOM 2653 N N . HIS A 1 322 ? 0.910 40.677 3.630 1.00 25.78 322 HIS A N 1
ATOM 2654 C CA . HIS A 1 322 ? 0.757 42.022 3.067 1.00 28.00 322 HIS A CA 1
ATOM 2655 C C . HIS A 1 322 ? -0.710 42.415 3.069 1.00 25.40 322 HIS A C 1
ATOM 2656 O O . HIS A 1 322 ? -1.068 43.582 3.081 1.00 24.50 322 HIS A O 1
ATOM 2663 N N . ASP A 1 323 ? -1.542 41.394 3.057 1.00 26.35 323 ASP A N 1
ATOM 2664 C CA . ASP A 1 323 ? -2.982 41.516 2.978 1.00 27.36 323 ASP A CA 1
ATOM 2665 C C . ASP A 1 323 ? -3.735 41.752 4.298 1.00 26.97 323 ASP A C 1
ATOM 2666 O O . ASP A 1 323 ? -4.876 42.212 4.294 1.00 25.28 323 ASP A O 1
ATOM 2671 N N . THR A 1 324 ? -3.098 41.444 5.423 1.00 25.60 324 THR A N 1
ATOM 2672 C CA . THR A 1 324 ? -3.743 41.588 6.728 1.00 23.46 324 THR A CA 1
ATOM 2673 C C . THR A 1 324 ? -3.077 42.631 7.607 1.00 22.01 324 THR A C 1
ATOM 2674 O O . THR A 1 324 ? -2.151 43.309 7.194 1.00 21.84 324 THR A O 1
ATOM 2678 N N . ALA A 1 325 ? -3.547 42.738 8.840 1.00 22.04 325 ALA A N 1
ATOM 2679 C CA . ALA A 1 325 ? -2.963 43.679 9.784 1.00 22.46 325 ALA A CA 1
ATOM 2680 C C . ALA A 1 325 ? -1.759 43.004 10.433 1.00 21.38 325 ALA A C 1
ATOM 2681 O O . ALA A 1 325 ? -1.660 41.781 10.445 1.00 19.87 325 ALA A O 1
ATOM 2683 N N . ARG A 1 326 ? -0.840 43.799 10.963 1.00 22.71 326 ARG A N 1
ATOM 2684 C CA . ARG A 1 326 ? 0.327 43.244 11.630 1.00 23.77 326 ARG A CA 1
ATOM 2685 C C . ARG A 1 326 ? -0.088 42.606 12.957 1.00 24.76 326 ARG A C 1
ATOM 2686 O O . ARG A 1 326 ? -1.196 42.834 13.464 1.00 24.97 326 ARG A O 1
ATOM 2694 N N . LEU A 1 327 ? 0.806 41.797 13.511 1.00 24.89 327 LEU A N 1
ATOM 2695 C CA . LEU A 1 327 ? 0.530 41.080 14.744 1.00 24.47 327 LEU A CA 1
ATOM 2696 C C . LEU A 1 327 ? 0.232 41.988 15.928 1.00 24.43 327 LEU A C 1
ATOM 2697 O O . LEU A 1 327 ? -0.739 41.783 16.653 1.00 23.26 327 LEU A O 1
ATOM 2702 N N . MET A 1 328 ? 1.062 43.001 16.124 1.00 24.06 328 MET A N 1
ATOM 2703 C CA . MET A 1 328 ? 0.853 43.905 17.235 1.00 24.66 328 MET A CA 1
ATOM 2704 C C . MET A 1 328 ? -0.491 44.632 17.120 1.00 25.34 328 MET A C 1
ATOM 2705 O O . MET A 1 328 ? -1.126 44.934 18.134 1.00 26.93 328 MET A O 1
ATOM 2710 N N . THR A 1 329 ? -0.930 44.890 15.887 1.00 24.68 329 THR A N 1
ATOM 2711 C CA . THR A 1 329 ? -2.190 45.597 15.639 1.00 23.08 329 THR A CA 1
ATOM 2712 C C . THR A 1 329 ? -3.448 44.734 15.757 1.00 23.63 329 THR A C 1
ATOM 2713 O O . THR A 1 329 ? -4.463 45.183 16.289 1.00 22.80 329 THR A O 1
ATOM 2717 N N . ILE A 1 330 ? -3.392 43.504 15.259 1.00 22.92 330 ILE A N 1
ATOM 2718 C CA . ILE A 1 330 ? -4.553 42.625 15.335 1.00 23.33 330 ILE A CA 1
ATOM 2719 C C . ILE A 1 330 ? -4.940 42.325 16.791 1.00 23.44 330 ILE A C 1
ATOM 2720 O O . ILE A 1 330 ? -6.106 42.020 17.083 1.00 22.23 330 ILE A O 1
ATOM 2725 N N . ALA A 1 331 ? -3.965 42.435 17.698 1.00 24.10 331 ALA A N 1
ATOM 2726 C CA . ALA A 1 331 ? -4.172 42.145 19.122 1.00 23.91 331 ALA A CA 1
ATOM 2727 C C . ALA A 1 331 ? -4.134 43.340 20.089 1.00 23.82 331 ALA A C 1
ATOM 2728 O O . ALA A 1 331 ? -3.804 43.180 21.270 1.00 24.08 331 ALA A O 1
ATOM 2730 N N . GLY A 1 332 ? -4.464 44.528 19.595 1.00 23.11 332 GLY A N 1
ATOM 2731 C CA . GLY A 1 332 ? -4.481 45.709 20.445 1.00 20.51 332 GLY A CA 1
ATOM 2732 C C . GLY A 1 332 ? -3.226 45.983 21.255 1.00 21.32 332 GLY A C 1
ATOM 2733 O O . GLY A 1 332 ? -3.303 46.453 22.397 1.00 19.82 332 GLY A O 1
ATOM 2734 N N . GLY A 1 333 ? -2.066 45.692 20.672 1.00 20.80 333 GLY A N 1
ATOM 2735 C CA . GLY A 1 333 ? -0.813 45.933 21.364 1.00 19.32 333 GLY A CA 1
ATOM 2736 C C . GLY A 1 333 ? -0.501 44.968 22.493 1.00 19.88 333 GLY A C 1
ATOM 2737 O O . GLY A 1 333 ? 0.472 45.170 23.214 1.00 18.38 333 GLY A O 1
ATOM 2738 N N . ASP A 1 334 ? -1.320 43.931 22.658 1.00 19.80 334 ASP A N 1
ATOM 2739 C CA . ASP A 1 334 ? -1.098 42.940 23.706 1.00 21.57 334 ASP A CA 1
ATOM 2740 C C . ASP A 1 334 ? 0.100 42.056 23.383 1.00 20.84 334 ASP A C 1
ATOM 2741 O O . ASP A 1 334 ? -0.023 41.073 22.648 1.00 22.05 334 ASP A O 1
ATOM 2746 N N . ILE A 1 335 ? 1.250 42.406 23.946 1.00 19.72 335 ILE A N 1
ATOM 2747 C CA . ILE A 1 335 ? 2.496 41.675 23.728 1.00 20.38 335 ILE A CA 1
ATOM 2748 C C . ILE A 1 335 ? 2.400 40.147 23.911 1.00 20.30 335 ILE A C 1
ATOM 2749 O O . ILE A 1 335 ? 2.905 39.383 23.081 1.00 20.31 335 ILE A O 1
ATOM 2754 N N . ALA A 1 336 ? 1.751 39.703 24.979 1.00 19.10 336 ALA A N 1
ATOM 2755 C CA . ALA A 1 336 ? 1.610 38.272 25.222 1.00 19.09 336 ALA A CA 1
ATOM 2756 C C . ALA A 1 336 ? 0.969 37.564 24.012 1.00 18.59 336 ALA A C 1
ATOM 2757 O O . ALA A 1 336 ? 1.343 36.436 23.672 1.00 15.88 336 ALA A O 1
ATOM 2759 N N . SER A 1 337 ? 0.018 38.228 23.356 1.00 16.91 337 SER A N 1
ATOM 2760 C CA . SER A 1 337 ? -0.626 37.638 22.187 1.00 17.67 337 SER A CA 1
ATOM 2761 C C . SER A 1 337 ? 0.400 37.393 21.077 1.00 17.40 337 SER A C 1
ATOM 2762 O O . SER A 1 337 ? 0.318 36.402 20.350 1.00 14.74 337 SER A O 1
ATOM 2765 N N . VAL A 1 338 ? 1.368 38.295 20.960 1.00 18.53 338 VAL A N 1
ATOM 2766 C CA . VAL A 1 338 ? 2.406 38.174 19.946 1.00 19.18 338 VAL A CA 1
ATOM 2767 C C . VAL A 1 338 ? 3.354 37.018 20.265 1.00 20.54 338 VAL A C 1
ATOM 2768 O O . VAL A 1 338 ? 3.582 36.139 19.434 1.00 21.81 338 VAL A O 1
ATOM 2772 N N . GLU A 1 339 ? 3.889 37.018 21.478 1.00 20.08 339 GLU A N 1
ATOM 2773 C CA . GLU A 1 339 ? 4.807 35.975 21.913 1.00 21.40 339 GLU A CA 1
ATOM 2774 C C . GLU A 1 339 ? 4.167 34.572 21.862 1.00 21.19 339 GLU A C 1
ATOM 2775 O O . GLU A 1 339 ? 4.774 33.621 21.350 1.00 18.32 339 GLU A O 1
ATOM 2781 N N . LEU A 1 340 ? 2.940 34.456 22.373 1.00 19.79 340 LEU A N 1
ATOM 2782 C CA . LEU A 1 340 ? 2.223 33.191 22.383 1.00 19.32 340 LEU A CA 1
ATOM 2783 C C . LEU A 1 340 ? 1.929 32.706 20.962 1.00 20.70 340 LEU A C 1
ATOM 2784 O O . LEU A 1 340 ? 2.116 31.533 20.649 1.00 22.32 340 LEU A O 1
ATOM 2789 N N . SER A 1 341 ? 1.471 33.607 20.102 1.00 20.48 341 SER A N 1
ATOM 2790 C CA . SER A 1 341 ? 1.173 33.260 18.717 1.00 20.01 341 SER A CA 1
ATOM 2791 C C . SER A 1 341 ? 2.413 32.829 17.944 1.00 19.68 341 SER A C 1
ATOM 2792 O O . SER A 1 341 ? 2.385 31.843 17.209 1.00 17.90 341 SER A O 1
ATOM 2795 N N . THR A 1 342 ? 3.485 33.598 18.098 1.00 19.98 342 THR A N 1
ATOM 2796 C CA . THR A 1 342 ? 4.747 33.331 17.424 1.00 20.54 342 THR A CA 1
ATOM 2797 C C . THR A 1 342 ? 5.308 31.987 17.870 1.00 20.02 342 THR A C 1
ATOM 2798 O O . THR A 1 342 ? 5.902 31.256 17.075 1.00 21.33 342 THR A O 1
ATOM 2802 N N . LEU A 1 343 ? 5.107 31.665 19.142 1.00 20.85 343 LEU A N 1
ATOM 2803 C CA . LEU A 1 343 ? 5.563 30.397 19.708 1.00 20.54 343 LEU A CA 1
ATOM 2804 C C . LEU A 1 343 ? 4.844 29.237 19.018 1.00 21.05 343 LEU A C 1
ATOM 2805 O O . LEU A 1 343 ? 5.472 28.252 18.615 1.00 22.25 343 LEU A O 1
ATOM 2810 N N . LEU A 1 344 ? 3.525 29.346 18.888 1.00 19.23 344 LEU A N 1
ATOM 2811 C CA . LEU A 1 344 ? 2.764 28.298 18.233 1.00 18.80 344 LEU A CA 1
ATOM 2812 C C . LEU A 1 344 ? 3.171 28.184 16.756 1.00 18.61 344 LEU A C 1
ATOM 2813 O O . LEU A 1 344 ? 3.166 27.095 16.185 1.00 17.37 344 LEU A O 1
ATOM 2818 N N . LEU A 1 345 ? 3.543 29.311 16.154 1.00 17.75 345 LEU A N 1
ATOM 2819 C CA . LEU A 1 345 ? 3.941 29.350 14.754 1.00 18.50 345 LEU A CA 1
ATOM 2820 C C . LEU A 1 345 ? 5.290 28.672 14.544 1.00 19.51 345 LEU A C 1
ATOM 2821 O O . LEU A 1 345 ? 5.448 27.853 13.639 1.00 18.99 345 LEU A O 1
ATOM 2826 N N . LEU A 1 346 ? 6.258 28.992 15.393 1.00 18.53 346 LEU A N 1
ATOM 2827 C CA . LEU A 1 346 ? 7.577 28.396 15.254 1.00 19.55 346 LEU A CA 1
ATOM 2828 C C . LEU A 1 346 ? 7.696 26.953 15.747 1.00 19.11 346 LEU A C 1
ATOM 2829 O O . LEU A 1 346 ? 8.756 26.344 15.613 1.00 19.62 346 LEU A O 1
ATOM 2834 N N . THR A 1 347 ? 6.613 26.400 16.297 1.00 17.92 347 THR A N 1
ATOM 2835 C CA . THR A 1 347 ? 6.631 25.016 16.777 1.00 17.32 347 THR A CA 1
ATOM 2836 C C . THR A 1 347 ? 5.608 24.157 16.023 1.00 18.14 347 THR A C 1
ATOM 2837 O O . THR A 1 347 ? 5.281 23.050 16.439 1.00 18.50 347 THR A O 1
ATOM 2841 N N . PHE A 1 348 ? 5.122 24.669 14.898 1.00 18.74 348 PHE A N 1
ATOM 2842 C CA . PHE A 1 348 ? 4.124 23.969 14.097 1.00 19.17 348 PHE A CA 1
ATOM 2843 C C . PHE A 1 348 ? 4.800 23.222 12.959 1.00 20.15 348 PHE A C 1
ATOM 2844 O O . PHE A 1 348 ? 5.827 23.663 12.442 1.00 20.41 348 PHE A O 1
ATOM 2852 N N . PRO A 1 349 ? 4.243 22.066 12.566 1.00 19.34 349 PRO A N 1
ATOM 2853 C CA . PRO A 1 349 ? 4.850 21.311 11.465 1.00 20.57 349 PRO A CA 1
ATOM 2854 C C . PRO A 1 349 ? 4.608 22.070 10.159 1.00 20.55 349 PRO A C 1
ATOM 2855 O O . PRO A 1 349 ? 3.492 22.512 9.892 1.00 20.76 349 PRO A O 1
ATOM 2859 N N . GLY A 1 350 ? 5.662 22.233 9.364 1.00 18.94 350 GLY A N 1
ATOM 2860 C CA . GLY A 1 350 ? 5.552 22.965 8.118 1.00 16.89 350 GLY A CA 1
ATOM 2861 C C . GLY A 1 350 ? 6.427 24.196 8.255 1.00 17.73 350 GLY A C 1
ATOM 2862 O O . GLY A 1 350 ? 6.779 24.568 9.363 1.00 17.86 350 GLY A O 1
ATOM 2863 N N . ALA A 1 351 ? 6.768 24.840 7.147 1.00 17.19 351 ALA A N 1
ATOM 2864 C CA . ALA A 1 351 ? 7.635 26.012 7.193 1.00 17.56 351 ALA A CA 1
ATOM 2865 C C . ALA A 1 351 ? 6.982 27.257 7.767 1.00 18.05 351 ALA A C 1
ATOM 2866 O O . ALA A 1 351 ? 5.892 27.646 7.350 1.00 18.38 351 ALA A O 1
ATOM 2868 N N . PRO A 1 352 ? 7.642 27.900 8.742 1.00 17.62 352 PRO A N 1
ATOM 2869 C CA . PRO A 1 352 ? 7.079 29.113 9.336 1.00 16.56 352 PRO A CA 1
ATOM 2870 C C . PRO A 1 352 ? 7.421 30.355 8.500 1.00 16.49 352 PRO A C 1
ATOM 2871 O O . PRO A 1 352 ? 8.499 30.436 7.902 1.00 14.49 352 PRO A O 1
ATOM 2875 N N . SER A 1 353 ? 6.500 31.312 8.465 1.00 15.89 353 SER A N 1
ATOM 2876 C CA . SER A 1 353 ? 6.713 32.555 7.733 1.00 15.24 353 SER A CA 1
ATOM 2877 C C . SER A 1 353 ? 6.506 33.768 8.634 1.00 17.75 353 SER A C 1
ATOM 2878 O O . SER A 1 353 ? 5.432 33.952 9.207 1.00 21.46 353 SER A O 1
ATOM 2881 N N . ILE A 1 354 ? 7.541 34.593 8.754 1.00 17.40 354 ILE A N 1
ATOM 2882 C CA . ILE A 1 354 ? 7.457 35.818 9.541 1.00 17.60 354 ILE A CA 1
ATOM 2883 C C . ILE A 1 354 ? 7.312 37.041 8.643 1.00 18.62 354 ILE A C 1
ATOM 2884 O O . ILE A 1 354 ? 8.124 37.263 7.744 1.00 18.08 354 ILE A O 1
ATOM 2889 N N . TYR A 1 355 ? 6.273 37.832 8.891 1.00 19.32 355 TYR A N 1
ATOM 2890 C CA . TYR A 1 355 ? 6.045 39.058 8.136 1.00 19.22 355 TYR A CA 1
ATOM 2891 C C . TYR A 1 355 ? 6.960 40.180 8.618 1.00 20.26 355 TYR A C 1
ATOM 2892 O O . TYR A 1 355 ? 7.014 40.481 9.811 1.00 20.59 355 TYR A O 1
ATOM 2901 N N . TYR A 1 356 ? 7.677 40.794 7.683 1.00 20.72 356 TYR A N 1
ATOM 2902 C CA . TYR A 1 356 ? 8.666 41.811 8.021 1.00 20.23 356 TYR A CA 1
ATOM 2903 C C . TYR A 1 356 ? 8.051 42.915 8.876 1.00 21.30 356 TYR A C 1
ATOM 2904 O O . TYR A 1 356 ? 7.054 43.527 8.493 1.00 19.89 356 TYR A O 1
ATOM 2913 N N . GLY A 1 357 ? 8.652 43.163 10.035 1.00 20.74 357 GLY A N 1
ATOM 2914 C CA . GLY A 1 357 ? 8.140 44.154 10.963 1.00 20.05 357 GLY A CA 1
ATOM 2915 C C . GLY A 1 357 ? 7.573 43.531 12.223 1.00 21.92 357 GLY A C 1
ATOM 2916 O O . GLY A 1 357 ? 7.777 44.040 13.325 1.00 21.89 357 GLY A O 1
ATOM 2917 N N . ASP A 1 358 ? 6.857 42.423 12.059 1.00 21.13 358 ASP A N 1
ATOM 2918 C CA . ASP A 1 358 ? 6.301 41.695 13.193 1.00 19.27 358 ASP A CA 1
ATOM 2919 C C . ASP A 1 358 ? 7.380 41.366 14.220 1.00 20.60 358 ASP A C 1
ATOM 2920 O O . ASP A 1 358 ? 7.117 41.333 15.422 1.00 22.85 358 ASP A O 1
ATOM 2925 N N . GLU A 1 359 ? 8.594 41.123 13.737 1.00 19.77 359 GLU A N 1
ATOM 2926 C CA . GLU A 1 359 ? 9.670 40.625 14.586 1.00 18.61 359 GLU A CA 1
ATOM 2927 C C . GLU A 1 359 ? 10.227 41.731 15.476 1.00 19.00 359 GLU A C 1
ATOM 2928 O O . GLU A 1 359 ? 10.988 41.467 16.407 1.00 20.66 359 GLU A O 1
ATOM 2934 N N . VAL A 1 360 ? 9.843 42.969 15.184 1.00 16.83 360 VAL A N 1
ATOM 2935 C CA . VAL A 1 360 ? 10.222 44.111 16.022 1.00 17.60 360 VAL A CA 1
ATOM 2936 C C . VAL A 1 360 ? 8.995 44.800 16.629 1.00 18.91 360 VAL A C 1
ATOM 2937 O O . VAL A 1 360 ? 9.089 45.924 17.128 1.00 17.41 360 VAL A O 1
ATOM 2941 N N . GLY A 1 361 ? 7.850 44.120 16.583 1.00 19.83 361 GLY A N 1
ATOM 2942 C CA . GLY A 1 361 ? 6.624 44.667 17.142 1.00 21.49 361 GLY A CA 1
ATOM 2943 C C . GLY A 1 361 ? 6.000 45.830 16.383 1.00 23.82 361 GLY A C 1
ATOM 2944 O O . GLY A 1 361 ? 5.178 46.573 16.932 1.00 24.01 361 GLY A O 1
ATOM 2945 N N . LEU A 1 362 ? 6.381 45.982 15.119 1.00 24.96 362 LEU A N 1
ATOM 2946 C CA . LEU A 1 362 ? 5.877 47.048 14.265 1.00 24.76 362 LEU A CA 1
ATOM 2947 C C . LEU A 1 362 ? 4.362 46.941 14.049 1.00 27.24 362 LEU A C 1
ATOM 2948 O O . LEU A 1 362 ? 3.829 45.856 13.817 1.00 27.10 362 LEU A O 1
ATOM 2953 N N . PRO A 1 363 ? 3.642 48.070 14.122 1.00 29.14 363 PRO A N 1
ATOM 2954 C CA . PRO A 1 363 ? 2.190 48.014 13.915 1.00 29.12 363 PRO A CA 1
ATOM 2955 C C . PRO A 1 363 ? 1.839 47.999 12.431 1.00 28.40 363 PRO A C 1
ATOM 2956 O O . PRO A 1 363 ? 2.706 48.200 11.572 1.00 26.10 363 PRO A O 1
ATOM 2960 N N . GLY A 1 364 ? 0.564 47.761 12.139 1.00 28.46 364 GLY A N 1
ATOM 2961 C CA . GLY A 1 364 ? 0.109 47.726 10.760 1.00 26.62 364 GLY A CA 1
ATOM 2962 C C . GLY A 1 364 ? -1.344 47.308 10.656 1.00 27.31 364 GLY A C 1
ATOM 2963 O O . GLY A 1 364 ? -1.709 46.212 11.078 1.00 27.58 364 GLY A O 1
ATOM 2964 N N . GLY A 1 365 ? -2.184 48.183 10.115 1.00 26.44 365 GLY A N 1
ATOM 2965 C CA . GLY A 1 365 ? -3.590 47.854 9.961 1.00 29.37 365 GLY A CA 1
ATOM 2966 C C . GLY A 1 365 ? -3.792 47.335 8.552 1.00 31.68 365 GLY A C 1
ATOM 2967 O O . GLY A 1 365 ? -2.810 47.067 7.853 1.00 31.93 365 GLY A O 1
ATOM 2968 N N . ILE A 1 366 ? -5.039 47.186 8.119 1.00 32.33 366 ILE A N 1
ATOM 2969 C CA . ILE A 1 366 ? -5.282 46.696 6.767 1.00 35.79 366 ILE A CA 1
ATOM 2970 C C . ILE A 1 366 ? -5.314 47.818 5.716 1.00 37.55 366 ILE A C 1
ATOM 2971 O O . ILE A 1 366 ? -6.381 48.281 5.318 1.00 37.69 366 ILE A O 1
ATOM 2976 N N . ASP A 1 367 ? -4.122 48.233 5.278 1.00 40.23 367 ASP A N 1
ATOM 2977 C CA . ASP A 1 367 ? -3.924 49.296 4.277 1.00 41.17 367 ASP A CA 1
ATOM 2978 C C . ASP A 1 367 ? -4.990 50.385 4.318 1.00 40.59 367 ASP A C 1
ATOM 2979 O O . ASP A 1 367 ? -5.002 51.211 5.227 1.00 40.91 367 ASP A O 1
ATOM 2981 N N . ARG A 1 372 ? 2.557 51.161 6.459 1.00 56.04 372 ARG A N 1
ATOM 2982 C CA . ARG A 1 372 ? 3.598 51.259 7.479 1.00 56.44 372 ARG A CA 1
ATOM 2983 C C . ARG A 1 372 ? 4.721 50.247 7.212 1.00 56.06 372 ARG A C 1
ATOM 2984 O O . ARG A 1 372 ? 4.459 49.063 6.991 1.00 55.89 372 ARG A O 1
ATOM 2992 N N . GLY A 1 373 ? 5.969 50.709 7.234 1.00 54.91 373 GLY A N 1
ATOM 2993 C CA . GLY A 1 373 ? 7.080 49.808 6.974 1.00 54.09 373 GLY A CA 1
ATOM 2994 C C . GLY A 1 373 ? 8.425 50.228 7.540 1.00 53.63 373 GLY A C 1
ATOM 2995 O O . GLY A 1 373 ? 8.493 50.871 8.588 1.00 53.72 373 GLY A O 1
ATOM 2996 N N . PHE A 1 374 ? 9.496 49.860 6.836 1.00 52.96 374 PHE A N 1
ATOM 2997 C CA . PHE A 1 374 ? 10.868 50.168 7.245 1.00 52.77 374 PHE A CA 1
ATOM 2998 C C . PHE A 1 374 ? 11.135 49.737 8.686 1.00 54.45 374 PHE A C 1
ATOM 2999 O O . PHE A 1 374 ? 11.317 50.570 9.574 1.00 54.32 374 PHE A O 1
ATOM 3007 N N . PRO A 1 375 ? 11.184 48.419 8.926 1.00 56.01 375 PRO A N 1
ATOM 3008 C CA . PRO A 1 375 ? 11.423 47.841 10.251 1.00 57.47 375 PRO A CA 1
ATOM 3009 C C . PRO A 1 375 ? 12.727 48.261 10.924 1.00 59.21 375 PRO A C 1
ATOM 3010 O O . PRO A 1 375 ? 12.752 48.510 12.129 1.00 59.73 375 PRO A O 1
ATOM 3014 N N . LEU A 1 376 ? 13.808 48.342 10.155 1.00 61.05 376 LEU A N 1
ATOM 3015 C CA . LEU A 1 376 ? 15.095 48.731 10.725 1.00 62.79 376 LEU A CA 1
ATOM 3016 C C . LEU A 1 376 ? 15.131 50.210 11.103 1.00 64.75 376 LEU A C 1
ATOM 3017 O O . LEU A 1 376 ? 16.199 50.816 11.184 1.00 65.11 376 LEU A O 1
ATOM 3022 N N . GLU A 1 377 ? 13.954 50.775 11.355 1.00 66.83 377 GLU A N 1
ATOM 3023 C CA . GLU A 1 377 ? 13.823 52.180 11.725 1.00 68.24 377 GLU A CA 1
ATOM 3024 C C . GLU A 1 377 ? 12.574 52.423 12.579 1.00 67.89 377 GLU A C 1
ATOM 3025 O O . GLU A 1 377 ? 12.309 51.702 13.546 1.00 67.41 377 GLU A O 1
ATOM 3031 N N . ASN A 1 379 ? 11.478 52.184 16.343 1.00 44.45 379 ASN A N 1
ATOM 3032 C CA . ASN A 1 379 ? 11.686 51.743 17.717 1.00 44.87 379 ASN A CA 1
ATOM 3033 C C . ASN A 1 379 ? 11.390 50.258 17.897 1.00 43.97 379 ASN A C 1
ATOM 3034 O O . ASN A 1 379 ? 10.230 49.849 17.955 1.00 44.06 379 ASN A O 1
ATOM 3039 N N . TRP A 1 380 ? 12.446 49.456 17.985 1.00 43.05 380 TRP A N 1
ATOM 3040 C CA . TRP A 1 380 ? 12.304 48.027 18.240 1.00 41.61 380 TRP A CA 1
ATOM 3041 C C . TRP A 1 380 ? 11.576 47.771 19.555 1.00 39.34 380 TRP A C 1
ATOM 3042 O O . TRP A 1 380 ? 11.809 48.460 20.548 1.00 38.25 380 TRP A O 1
ATOM 3053 N N . ASN A 1 381 ? 10.695 46.776 19.554 1.00 37.68 381 ASN A N 1
ATOM 3054 C CA . ASN A 1 381 ? 10.311 46.092 20.783 1.00 34.97 381 ASN A CA 1
ATOM 3055 C C . ASN A 1 381 ? 11.262 44.951 21.129 1.00 34.87 381 ASN A C 1
ATOM 3056 O O . ASN A 1 381 ? 11.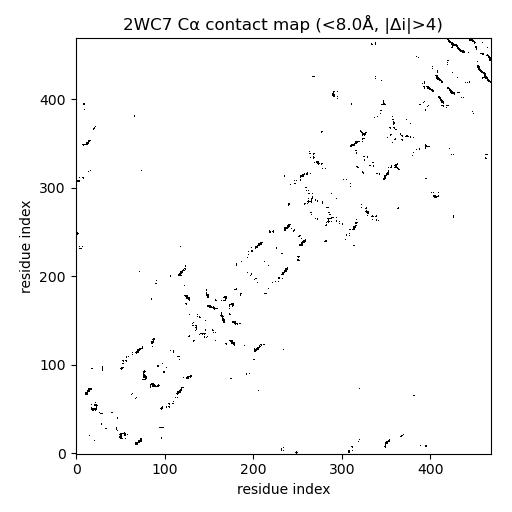035 43.804 20.745 1.00 36.74 381 ASN A O 1
ATOM 3061 N N . GLN A 1 382 ? 12.326 45.274 21.856 1.00 34.18 382 GLN A N 1
ATOM 3062 C CA . GLN A 1 382 ? 13.407 44.325 22.095 1.00 32.89 382 GLN A CA 1
ATOM 3063 C C . GLN A 1 382 ? 12.864 42.969 22.531 1.00 30.64 382 GLN A C 1
ATOM 3064 O O . GLN A 1 382 ? 13.299 41.928 22.038 1.00 30.27 382 GLN A O 1
ATOM 3070 N N . GLU A 1 383 ? 11.912 42.988 23.457 1.00 28.84 383 GLU A N 1
ATOM 3071 C CA . GLU A 1 383 ? 11.330 41.759 23.984 1.00 28.33 383 GLU A CA 1
ATOM 3072 C C . GLU A 1 383 ? 10.791 40.879 22.860 1.00 26.75 383 GLU A C 1
ATOM 3073 O O . GLU A 1 383 ? 11.158 39.710 22.745 1.00 25.46 383 GLU A O 1
ATOM 3079 N N . ILE A 1 384 ? 9.919 41.449 22.035 1.00 24.17 384 ILE A N 1
ATOM 3080 C CA . ILE A 1 384 ? 9.304 40.708 20.940 1.00 22.77 384 ILE A CA 1
ATOM 3081 C C . ILE A 1 384 ? 10.351 40.232 19.940 1.00 22.95 384 ILE A C 1
ATOM 3082 O O . ILE A 1 384 ? 10.216 39.161 19.348 1.00 21.15 384 ILE A O 1
ATOM 3087 N N . PHE A 1 385 ? 11.395 41.033 19.756 1.00 23.39 385 PHE A N 1
ATOM 3088 C CA . PHE A 1 385 ? 12.483 40.679 18.853 1.00 25.91 385 PHE A CA 1
ATOM 3089 C C . PHE A 1 385 ? 13.252 39.465 19.365 1.00 26.93 385 PHE A C 1
ATOM 3090 O O . PHE A 1 385 ? 13.547 38.540 18.607 1.00 27.15 385 PHE A O 1
ATOM 3098 N N . ASN A 1 386 ? 13.574 39.475 20.654 1.00 26.93 386 ASN A N 1
ATOM 3099 C CA . ASN A 1 386 ? 14.296 38.368 21.272 1.00 28.05 386 ASN A CA 1
ATOM 3100 C C . ASN A 1 386 ? 13.468 37.079 21.198 1.00 27.46 386 ASN A C 1
ATOM 3101 O O . ASN A 1 386 ? 14.021 36.002 20.978 1.00 28.60 386 ASN A O 1
ATOM 3106 N N . THR A 1 387 ? 12.153 37.191 21.385 1.00 25.54 387 THR A N 1
ATOM 3107 C CA . THR A 1 387 ? 11.268 36.027 21.323 1.00 26.60 387 THR A CA 1
ATOM 3108 C C . THR A 1 387 ? 11.394 35.351 19.953 1.00 26.37 387 THR A C 1
ATOM 3109 O O . THR A 1 387 ? 11.475 34.124 19.851 1.00 23.59 387 THR A O 1
ATOM 3113 N N . HIS A 1 388 ? 11.411 36.172 18.905 1.00 26.10 388 HIS A N 1
ATOM 3114 C CA . HIS A 1 388 ? 11.526 35.689 17.533 1.00 25.10 388 HIS A CA 1
ATOM 3115 C C . HIS A 1 388 ? 12.873 35.014 17.268 1.00 24.86 388 HIS A C 1
ATOM 3116 O O . HIS A 1 388 ? 12.940 33.849 16.889 1.00 23.67 388 HIS A O 1
ATOM 3123 N N . ARG A 1 389 ? 13.946 35.760 17.474 1.00 25.54 389 ARG A N 1
ATOM 3124 C CA . ARG A 1 389 ? 15.282 35.246 17.237 1.00 27.77 389 ARG A CA 1
ATOM 3125 C C . ARG A 1 389 ? 15.560 33.958 18.016 1.00 28.10 389 ARG A C 1
ATOM 3126 O O . ARG A 1 389 ? 16.053 32.973 17.466 1.00 27.97 389 ARG A O 1
ATOM 3134 N N . GLN A 1 390 ? 15.220 33.974 19.298 1.00 27.41 390 GLN A N 1
ATOM 3135 C CA . GLN A 1 390 ? 15.419 32.832 20.169 1.00 26.15 390 GLN A CA 1
ATOM 3136 C C . GLN A 1 390 ? 14.617 31.628 19.679 1.00 24.93 390 GLN A C 1
ATOM 3137 O O . GLN A 1 390 ? 15.149 30.522 19.542 1.00 26.09 390 GLN A O 1
ATOM 3143 N N . LEU A 1 391 ? 13.334 31.841 19.411 1.00 23.48 391 LEU A N 1
ATOM 3144 C CA . LEU A 1 391 ? 12.489 30.758 18.942 1.00 21.77 391 LEU A CA 1
ATOM 3145 C C . LEU A 1 391 ? 12.949 30.218 17.596 1.00 22.19 391 LEU A C 1
ATOM 3146 O O . LEU A 1 391 ? 12.823 29.018 17.335 1.00 21.69 391 LEU A O 1
ATOM 3151 N N . ILE A 1 392 ? 13.484 31.083 16.736 1.00 21.76 392 ILE A N 1
ATOM 3152 C CA . ILE A 1 392 ? 13.959 30.600 15.445 1.00 22.71 392 ILE A CA 1
ATOM 3153 C C . ILE A 1 392 ? 15.212 29.750 15.670 1.00 23.02 392 ILE A C 1
ATOM 3154 O O . ILE A 1 392 ? 15.361 28.686 15.071 1.00 23.44 392 ILE A O 1
ATOM 3159 N N . THR A 1 393 ? 16.107 30.214 16.540 1.00 23.24 393 THR A N 1
ATOM 3160 C CA . THR A 1 393 ? 17.320 29.457 16.845 1.00 22.56 393 THR A CA 1
ATOM 3161 C C . THR A 1 393 ? 16.916 28.075 17.369 1.00 23.25 393 THR A C 1
ATOM 3162 O O . THR A 1 393 ? 17.503 27.061 16.985 1.00 22.84 393 THR A O 1
ATOM 3166 N N . ILE A 1 394 ? 15.916 28.043 18.251 1.00 21.69 394 ILE A N 1
ATOM 3167 C CA . ILE A 1 394 ? 15.457 26.784 18.826 1.00 21.63 394 ILE A CA 1
ATOM 3168 C C . ILE A 1 394 ? 14.832 25.871 17.785 1.00 21.78 394 ILE A C 1
ATOM 3169 O O . ILE A 1 394 ? 14.978 24.653 17.857 1.00 20.20 394 ILE A O 1
ATOM 3174 N N . ARG A 1 395 ? 14.142 26.452 16.812 1.00 23.18 395 ARG A N 1
ATOM 3175 C CA . ARG A 1 395 ? 13.523 25.634 15.780 1.00 24.75 395 ARG A CA 1
ATOM 3176 C C . ARG A 1 395 ? 14.572 25.045 14.846 1.00 25.80 395 ARG A C 1
ATOM 3177 O O . ARG A 1 395 ? 14.414 23.935 14.348 1.00 26.72 395 ARG A O 1
ATOM 3185 N N . GLN A 1 396 ? 15.637 25.797 14.596 1.00 27.12 396 GLN A N 1
ATOM 3186 C CA . GLN A 1 396 ? 16.699 25.313 13.726 1.00 28.90 396 GLN A CA 1
ATOM 3187 C C . GLN A 1 396 ? 17.639 24.378 14.493 1.00 29.11 396 GLN A C 1
ATOM 3188 O O . GLN A 1 396 ? 18.493 23.731 13.895 1.00 31.01 396 GLN A O 1
ATOM 3194 N N . THR A 1 397 ? 17.470 24.302 15.811 1.00 28.45 397 THR A N 1
ATOM 3195 C CA . THR A 1 397 ? 18.306 23.440 16.638 1.00 28.68 397 THR A CA 1
ATOM 3196 C C . THR A 1 397 ? 17.735 22.043 16.871 1.00 28.42 397 THR A C 1
ATOM 3197 O O . THR A 1 397 ? 18.491 21.102 17.079 1.00 29.55 397 THR A O 1
ATOM 3201 N N . TYR A 1 398 ? 16.413 21.895 16.848 1.00 29.17 398 TYR A N 1
ATOM 3202 C CA . TYR A 1 398 ? 15.815 20.578 17.068 1.00 28.45 398 TYR A CA 1
ATOM 3203 C C . TYR A 1 398 ? 14.930 20.119 15.925 1.00 27.09 398 TYR A C 1
ATOM 3204 O O . TYR A 1 398 ? 13.838 20.633 15.723 1.00 27.60 398 TYR A O 1
ATOM 3213 N N . PRO A 1 399 ? 15.394 19.123 15.167 1.00 26.89 399 PRO A N 1
ATOM 3214 C CA . PRO A 1 399 ? 14.693 18.539 14.020 1.00 26.83 399 PRO A CA 1
ATOM 3215 C C . PRO A 1 399 ? 13.216 18.212 14.275 1.00 25.77 399 PRO A C 1
ATOM 3216 O O . PRO A 1 399 ? 12.385 18.325 13.376 1.00 25.41 399 PRO A O 1
ATOM 3220 N N . ALA A 1 400 ? 12.898 17.800 15.497 1.00 24.68 400 ALA A N 1
ATOM 3221 C CA . ALA A 1 400 ? 11.527 17.448 15.855 1.00 24.25 400 ALA A CA 1
ATOM 3222 C C . ALA A 1 400 ? 10.560 18.607 15.652 1.00 24.35 400 ALA A C 1
ATOM 3223 O O . ALA A 1 400 ? 9.394 18.396 15.310 1.00 23.03 400 ALA A O 1
ATOM 3225 N N . LEU A 1 401 ? 11.043 19.826 15.873 1.00 24.73 401 LEU A N 1
ATOM 3226 C CA . LEU A 1 401 ? 10.211 21.018 15.719 1.00 25.79 401 LEU A CA 1
ATOM 3227 C C . LEU A 1 401 ? 9.924 21.338 14.265 1.00 26.95 401 LEU A C 1
ATOM 3228 O O . LEU A 1 401 ? 9.018 22.113 13.954 1.00 27.44 401 LEU A O 1
ATOM 3233 N N . ARG A 1 402 ? 10.696 20.731 13.374 1.00 27.20 402 ARG A N 1
ATOM 3234 C CA . ARG A 1 402 ? 10.520 20.966 11.957 1.00 28.00 402 ARG A CA 1
ATOM 3235 C C . ARG A 1 402 ? 9.694 19.863 11.301 1.00 28.84 402 ARG A C 1
ATOM 3236 O O . ARG A 1 402 ? 8.566 20.115 10.855 1.00 30.10 402 ARG A O 1
ATOM 3244 N N . THR A 1 403 ? 10.234 18.645 11.267 1.00 27.79 403 THR A N 1
ATOM 3245 C CA . THR A 1 403 ? 9.538 17.518 10.644 1.00 27.11 403 THR A CA 1
ATOM 3246 C C . THR A 1 403 ? 9.023 16.443 11.595 1.00 26.88 403 THR A C 1
ATOM 3247 O O . THR A 1 403 ? 8.575 15.390 11.145 1.00 26.88 403 THR A O 1
ATOM 3251 N N . GLY A 1 404 ? 9.093 16.691 12.899 1.00 26.75 404 GLY A N 1
ATOM 3252 C CA . GLY A 1 404 ? 8.603 15.713 13.857 1.00 26.45 404 GLY A CA 1
ATOM 3253 C C . GLY A 1 404 ? 7.088 15.591 13.792 1.00 26.88 404 GLY A C 1
ATOM 3254 O O . GLY A 1 404 ? 6.426 16.389 13.129 1.00 26.48 404 GLY A O 1
ATOM 3255 N N . ASP A 1 405 ? 6.528 14.591 14.470 1.00 27.35 405 ASP A N 1
ATOM 3256 C CA . ASP A 1 405 ? 5.082 14.411 14.469 1.00 27.67 405 ASP A CA 1
ATOM 3257 C C . ASP A 1 405 ? 4.439 15.416 15.427 1.00 26.12 405 ASP A C 1
ATOM 3258 O O . ASP A 1 405 ? 5.133 16.217 16.054 1.00 25.87 405 ASP A O 1
ATOM 3263 N N . TYR A 1 406 ? 3.118 15.367 15.546 1.00 25.25 406 TYR A N 1
ATOM 3264 C CA . TYR A 1 406 ? 2.386 16.308 16.390 1.00 23.16 406 TYR A CA 1
ATOM 3265 C C . TYR A 1 406 ? 1.361 15.595 17.268 1.00 22.79 406 TYR A C 1
ATOM 3266 O O . TYR A 1 406 ? 0.416 14.988 16.755 1.00 21.89 406 TYR A O 1
ATOM 3275 N N . GLN A 1 407 ? 1.522 15.690 18.584 1.00 23.02 407 GLN A N 1
ATOM 3276 C CA . GLN A 1 407 ? 0.587 15.026 19.494 1.00 24.34 407 GLN A CA 1
ATOM 3277 C C . GLN A 1 407 ? 0.048 15.927 20.580 1.00 23.79 407 GLN A C 1
ATOM 3278 O O . GLN A 1 407 ? 0.819 16.462 21.387 1.00 22.02 407 GLN A O 1
ATOM 3284 N N . VAL A 1 408 ? -1.272 16.083 20.625 1.00 21.89 408 VAL A N 1
ATOM 3285 C CA . VAL A 1 408 ? -1.867 16.888 21.685 1.00 23.00 408 VAL A CA 1
ATOM 3286 C C . VAL A 1 408 ? -1.740 16.067 22.962 1.00 21.81 408 VAL A C 1
ATOM 3287 O O . VAL A 1 408 ? -2.133 14.905 23.000 1.00 21.07 408 VAL A O 1
ATOM 3291 N N . LEU A 1 409 ? -1.178 16.667 23.999 1.00 20.61 409 LEU A N 1
ATOM 3292 C CA . LEU A 1 409 ? -1.007 15.976 25.267 1.00 22.33 409 LEU A CA 1
ATOM 3293 C C . LEU A 1 409 ? -2.108 16.343 26.248 1.00 23.43 409 LEU A C 1
ATOM 3294 O O . LEU A 1 409 ? -2.641 15.483 26.951 1.00 24.12 409 LEU A O 1
ATOM 3299 N N . TYR A 1 410 ? -2.447 17.629 26.267 1.00 23.02 410 TYR A N 1
ATOM 3300 C CA . TYR A 1 410 ? -3.440 18.169 27.181 1.00 22.88 410 TYR A CA 1
ATOM 3301 C C . TYR A 1 410 ? -4.041 19.470 26.628 1.00 23.50 410 TYR A C 1
ATOM 3302 O O . TYR A 1 410 ? -3.333 20.319 26.081 1.00 23.57 410 TYR A O 1
ATOM 3311 N N . ALA A 1 411 ? -5.349 19.625 26.780 1.00 24.06 411 ALA A N 1
ATOM 3312 C CA . ALA A 1 41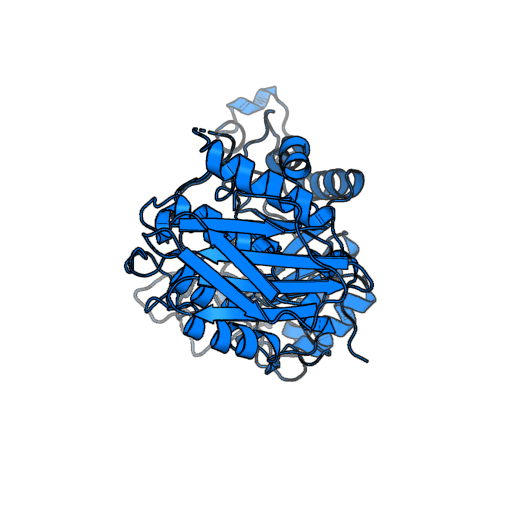1 ? -6.037 20.830 26.319 1.00 23.81 411 ALA A CA 1
ATOM 3313 C C . ALA A 1 411 ? -7.281 21.024 27.166 1.00 22.12 411 ALA A C 1
ATOM 3314 O O . ALA A 1 411 ? -8.365 20.551 26.824 1.00 23.24 411 ALA A O 1
ATOM 3316 N N . GLN A 1 412 ? -7.112 21.707 28.289 1.00 21.91 412 GLN A N 1
ATOM 3317 C CA . GLN A 1 412 ? -8.221 21.966 29.193 1.00 21.53 412 GLN A CA 1
ATOM 3318 C C . GLN A 1 412 ? -8.128 23.373 29.726 1.00 21.46 412 GLN A C 1
ATOM 3319 O O . GLN A 1 412 ? -7.043 23.850 30.064 1.00 22.43 412 GLN A O 1
ATOM 3325 N N . GLY A 1 413 ? -9.275 24.034 29.798 1.00 21.29 413 GLY A N 1
ATOM 3326 C CA . GLY A 1 413 ? -9.299 25.398 30.280 1.00 21.02 413 GLY A CA 1
ATOM 3327 C C . GLY A 1 413 ? -8.670 26.307 29.250 1.00 21.19 413 GLY A C 1
ATOM 3328 O O . GLY A 1 413 ? -9.136 26.397 28.113 1.00 22.50 413 GLY A O 1
ATOM 3329 N N . GLN A 1 414 ? -7.588 26.960 29.644 1.00 20.84 414 GLN A N 1
ATOM 3330 C CA . GLN A 1 414 ? -6.876 27.886 28.778 1.00 21.50 414 GLN A CA 1
ATOM 3331 C C . GLN A 1 414 ? -5.399 27.445 28.661 1.00 22.48 414 GLN A C 1
ATOM 3332 O O . GLN A 1 414 ? -4.524 28.227 28.262 1.00 21.17 414 GLN A O 1
ATOM 3338 N N . LEU A 1 415 ? -5.143 26.178 28.999 1.00 20.68 415 LEU A N 1
ATOM 3339 C CA . LEU A 1 415 ? -3.800 25.611 28.980 1.00 20.77 415 LEU A CA 1
ATOM 3340 C C . LEU A 1 415 ? -3.682 24.527 27.896 1.00 22.21 415 LEU A C 1
ATOM 3341 O O . LEU A 1 415 ? -4.450 23.553 27.882 1.00 22.53 415 LEU A O 1
ATOM 3346 N N . TYR A 1 416 ? -2.706 24.691 27.002 1.00 18.42 416 TYR A N 1
ATOM 3347 C CA . TYR A 1 416 ? -2.524 23.770 25.888 1.00 17.01 416 TYR A CA 1
ATOM 3348 C C . TYR A 1 416 ? -1.123 23.147 25.822 1.00 17.84 416 TYR A C 1
ATOM 3349 O O . TYR A 1 416 ? -0.118 23.857 25.874 1.00 19.91 416 TYR A O 1
ATOM 3358 N N . LEU A 1 417 ? -1.066 21.819 25.734 1.00 16.46 417 LEU A N 1
ATOM 3359 C CA . LEU A 1 417 ? 0.202 21.091 25.659 1.00 18.15 417 LEU A CA 1
ATOM 3360 C C . LEU A 1 417 ? 0.247 20.080 24.517 1.00 19.24 417 LEU A C 1
ATOM 3361 O O . LEU A 1 417 ? -0.686 19.294 24.313 1.00 18.69 417 LEU A O 1
ATOM 3366 N N . PHE A 1 418 ? 1.343 20.099 23.775 1.00 18.27 418 PHE A N 1
ATOM 3367 C CA . PHE A 1 418 ? 1.520 19.154 22.695 1.00 19.58 418 PHE A CA 1
ATOM 3368 C C . PHE A 1 418 ? 2.994 18.803 22.612 1.00 20.25 418 PHE A C 1
ATOM 3369 O O . PHE A 1 418 ? 3.849 19.479 23.190 1.00 21.61 418 PHE A O 1
ATOM 3377 N N . ALA A 1 419 ? 3.287 17.731 21.902 1.00 19.80 419 ALA A N 1
ATOM 3378 C CA . ALA A 1 419 ? 4.652 17.297 21.751 1.00 20.49 419 ALA A CA 1
ATOM 3379 C C . ALA A 1 419 ? 4.977 17.122 20.273 1.00 21.60 419 ALA A C 1
ATOM 3380 O O . ALA A 1 419 ? 4.094 16.813 19.462 1.00 22.13 419 ALA A O 1
ATOM 3382 N N . ARG A 1 420 ? 6.243 17.355 19.937 1.00 19.99 420 ARG A N 1
ATOM 3383 C CA . ARG A 1 420 ? 6.747 17.177 18.586 1.00 20.94 420 ARG A CA 1
ATOM 3384 C C . ARG A 1 420 ? 7.815 16.086 18.771 1.00 21.64 420 ARG A C 1
ATOM 3385 O O . ARG A 1 420 ? 8.706 16.218 19.614 1.00 20.42 420 ARG A O 1
ATOM 3393 N N . THR A 1 421 ? 7.741 15.004 18.010 1.00 22.86 421 THR A N 1
ATOM 3394 C CA . THR A 1 421 ? 8.744 13.970 18.195 1.00 26.25 421 THR A CA 1
ATOM 3395 C C . THR A 1 421 ? 9.326 13.457 16.896 1.00 27.16 421 THR A C 1
ATOM 3396 O O . THR A 1 421 ? 8.609 13.226 15.921 1.00 28.36 421 THR A O 1
ATOM 3400 N N . LEU A 1 422 ? 10.640 13.285 16.899 1.00 27.46 422 LEU A N 1
ATOM 3401 C CA . LEU A 1 422 ? 11.362 12.768 15.751 1.00 28.75 422 LEU A CA 1
ATOM 3402 C C . LEU A 1 422 ? 12.348 11.772 16.320 1.00 29.98 422 LEU A C 1
ATOM 3403 O O . LEU A 1 422 ? 13.280 12.159 17.029 1.00 29.33 422 LEU A O 1
ATOM 3408 N N . GLY A 1 423 ? 12.138 10.493 16.018 1.00 31.70 423 GLY A N 1
ATOM 3409 C CA . GLY A 1 423 ? 13.016 9.462 16.542 1.00 33.73 423 GLY A CA 1
ATOM 3410 C C . GLY A 1 423 ? 13.080 9.535 18.059 1.00 34.47 423 GLY A C 1
ATOM 3411 O O . GLY A 1 423 ? 12.056 9.499 18.748 1.00 34.64 423 GLY A O 1
ATOM 3412 N N . THR A 1 424 ? 14.289 9.651 18.585 1.00 35.75 424 THR A N 1
ATOM 3413 C CA . THR A 1 424 ? 14.481 9.732 20.025 1.00 37.65 424 THR A CA 1
ATOM 3414 C C . THR A 1 424 ? 14.020 11.076 20.585 1.00 37.91 424 THR A C 1
ATOM 3415 O O . THR A 1 424 ? 13.479 11.140 21.690 1.00 39.11 424 THR A O 1
ATOM 3419 N N . GLU A 1 425 ? 14.239 12.140 19.815 1.00 35.93 425 GLU A N 1
ATOM 3420 C CA . GLU A 1 425 ? 13.887 13.494 20.226 1.00 34.20 425 GLU A CA 1
ATOM 3421 C C . GLU A 1 425 ? 12.396 13.689 20.512 1.00 32.33 425 GLU A C 1
ATOM 3422 O O . GLU A 1 425 ? 11.540 13.390 19.673 1.00 32.33 425 GLU A O 1
ATOM 3428 N N . GLU A 1 426 ? 12.096 14.181 21.713 1.00 29.90 426 GLU A N 1
ATOM 3429 C CA . GLU A 1 426 ? 10.718 14.439 22.128 1.00 28.43 426 GLU A CA 1
ATOM 3430 C C . GLU A 1 426 ? 10.652 15.811 22.773 1.00 27.82 426 GLU A C 1
ATOM 3431 O O . GLU A 1 426 ? 11.356 16.080 23.745 1.00 27.60 426 GLU A O 1
ATOM 3437 N N . LEU A 1 427 ? 9.807 16.683 22.241 1.00 24.80 427 LEU A N 1
ATOM 3438 C CA . LEU A 1 427 ? 9.700 18.011 22.812 1.00 23.03 427 LEU A CA 1
ATOM 3439 C C . LEU A 1 427 ? 8.280 18.327 23.262 1.00 20.66 427 LEU A C 1
ATOM 3440 O O . LEU A 1 427 ? 7.306 17.983 22.595 1.00 17.97 427 LEU A O 1
ATOM 3445 N N . ILE A 1 428 ? 8.168 18.989 24.402 1.00 17.77 428 ILE A N 1
ATOM 3446 C CA . ILE A 1 428 ? 6.858 19.363 24.904 1.00 17.47 428 ILE A CA 1
ATOM 3447 C C . ILE A 1 428 ? 6.692 20.877 24.850 1.00 14.95 428 ILE A C 1
ATOM 3448 O O . ILE A 1 428 ? 7.522 21.624 25.369 1.00 12.12 428 ILE A O 1
ATOM 3453 N N . ILE A 1 429 ? 5.621 21.321 24.201 1.00 15.30 429 ILE A N 1
ATOM 3454 C CA . ILE A 1 429 ? 5.328 22.746 24.097 1.00 15.43 429 ILE A CA 1
ATOM 3455 C C . ILE A 1 429 ? 4.049 23.025 24.871 1.00 15.72 429 ILE A C 1
ATOM 3456 O O . ILE A 1 429 ? 3.038 22.347 24.684 1.00 14.40 429 ILE A O 1
ATOM 3461 N N . ALA A 1 430 ? 4.099 24.029 25.738 1.00 16.30 430 ALA A N 1
ATOM 3462 C CA . ALA A 1 430 ? 2.944 24.392 26.551 1.00 19.03 430 ALA A CA 1
ATOM 3463 C C . ALA A 1 430 ? 2.493 25.855 26.379 1.00 19.15 430 ALA A C 1
ATOM 3464 O O . ALA A 1 430 ? 3.311 26.769 26.293 1.00 16.93 430 ALA A O 1
ATOM 3466 N N . ILE A 1 431 ? 1.180 26.059 26.346 1.00 19.93 431 ILE A N 1
ATOM 3467 C CA . ILE A 1 431 ? 0.608 27.394 26.194 1.00 20.53 431 ILE A CA 1
ATOM 3468 C C . ILE A 1 431 ? -0.484 27.633 27.237 1.00 20.70 431 ILE A C 1
ATOM 3469 O O . ILE A 1 431 ? -1.432 26.851 27.347 1.00 21.02 431 ILE A O 1
ATOM 3474 N N . ASN A 1 432 ? -0.327 28.696 28.021 1.00 19.89 432 ASN A N 1
ATOM 3475 C CA . ASN A 1 432 ? -1.325 29.080 29.013 1.00 18.82 432 ASN A CA 1
ATOM 3476 C C . ASN A 1 432 ? -1.820 30.436 28.518 1.00 18.15 432 ASN A C 1
ATOM 3477 O O . ASN A 1 432 ? -1.154 31.463 28.698 1.00 16.16 432 ASN A O 1
ATOM 3482 N N . ALA A 1 433 ? -2.977 30.429 27.874 1.00 17.32 433 ALA A N 1
ATOM 3483 C CA . ALA A 1 433 ? -3.542 31.658 27.335 1.00 19.86 433 ALA A CA 1
ATOM 3484 C C . ALA A 1 433 ? -4.380 32.375 28.376 1.00 20.02 433 ALA A C 1
ATOM 3485 O O . ALA A 1 433 ? -4.846 33.488 28.138 1.00 19.97 433 ALA A O 1
ATOM 3487 N N . GLY A 1 434 ? -4.555 31.728 29.526 1.00 21.87 434 GLY A N 1
ATOM 3488 C CA . GLY A 1 434 ? -5.349 32.290 30.604 1.00 22.81 434 GLY A CA 1
ATOM 3489 C C . GLY A 1 434 ? -4.708 33.450 31.332 1.00 25.12 434 GLY A C 1
ATOM 3490 O O . GLY A 1 434 ? -3.502 33.657 31.234 1.00 26.49 434 GLY A O 1
ATOM 3491 N N . THR A 1 435 ? -5.519 34.208 32.068 1.00 27.25 435 THR A N 1
ATOM 3492 C CA . THR A 1 435 ? -5.025 35.364 32.821 1.00 29.35 435 THR A CA 1
ATOM 3493 C C . THR A 1 435 ? -4.505 34.963 34.199 1.00 31.34 435 THR A C 1
ATOM 3494 O O . THR A 1 435 ? -3.992 35.794 34.953 1.00 31.09 435 THR A O 1
ATOM 3498 N N . SER A 1 436 ? -4.637 33.685 34.525 1.00 31.81 436 SER A N 1
ATOM 3499 C CA . SER A 1 436 ? -4.170 33.197 35.813 1.00 33.40 436 SER A CA 1
ATOM 3500 C C . SER A 1 436 ? -3.184 32.030 35.662 1.00 32.57 436 SER A C 1
ATOM 3501 O O . SER A 1 436 ? -3.170 31.339 34.633 1.00 31.70 436 SER A O 1
ATOM 3504 N N . SER A 1 437 ? -2.354 31.827 36.681 1.00 29.56 437 SER A N 1
ATOM 3505 C CA . SER A 1 437 ? -1.391 30.731 36.679 1.00 29.24 437 SER A CA 1
ATOM 3506 C C . SER A 1 437 ? -2.196 29.424 36.544 1.00 27.74 437 SER A C 1
ATOM 3507 O O . SER A 1 437 ? -3.327 29.335 37.021 1.00 26.18 437 SER A O 1
ATOM 3510 N N . ALA A 1 438 ? -1.624 28.417 35.893 1.00 26.58 438 ALA A N 1
ATOM 3511 C CA . ALA A 1 438 ? -2.335 27.157 35.701 1.00 27.98 438 ALA A CA 1
ATOM 3512 C C . ALA A 1 438 ? -1.408 25.957 35.679 1.00 29.20 438 ALA A C 1
ATOM 3513 O O . ALA A 1 438 ? -0.254 26.053 35.272 1.00 29.51 438 ALA A O 1
ATOM 3515 N N . THR A 1 439 ? -1.927 24.816 36.109 1.00 31.04 439 THR A N 1
ATOM 3516 C CA . THR A 1 439 ? -1.126 23.612 36.132 1.00 33.28 439 THR A CA 1
ATOM 3517 C C . THR A 1 439 ? -1.915 22.453 35.558 1.00 35.01 439 THR A C 1
ATOM 3518 O O . THR A 1 439 ? -3.126 22.349 35.757 1.00 35.36 439 THR A O 1
ATOM 3522 N N . ALA A 1 440 ? -1.220 21.578 34.844 1.00 36.42 440 ALA A N 1
ATOM 3523 C CA . ALA A 1 440 ? -1.858 20.415 34.253 1.00 38.26 440 ALA A CA 1
ATOM 3524 C C . ALA A 1 440 ? -1.188 19.124 34.717 1.00 40.06 440 ALA A C 1
ATOM 3525 O O . ALA A 1 440 ? 0.036 19.052 34.849 1.00 40.22 440 ALA A O 1
ATOM 3527 N N . ASN A 1 441 ? -2.010 18.116 34.985 1.00 42.59 441 ASN A N 1
ATOM 3528 C CA . ASN A 1 441 ? -1.535 16.803 35.401 1.00 45.19 441 ASN A CA 1
ATOM 3529 C C . ASN A 1 441 ? -1.821 15.933 34.197 1.00 46.28 441 ASN A C 1
ATOM 3530 O O . ASN A 1 441 ? -2.981 15.740 33.844 1.00 47.62 441 ASN A O 1
ATOM 3535 N N . VAL A 1 442 ? -0.781 15.416 33.555 1.00 46.97 442 VAL A N 1
ATOM 3536 C CA . VAL A 1 442 ? -1.002 14.595 32.377 1.00 47.88 442 VAL A CA 1
ATOM 3537 C C . VAL A 1 442 ? -0.292 13.256 32.401 1.00 49.70 442 VAL A C 1
ATOM 3538 O O . VAL A 1 442 ? 0.830 13.137 32.891 1.00 49.48 442 VAL A O 1
ATOM 3542 N N . ASP A 1 443 ? -0.965 12.254 31.846 1.00 52.17 443 ASP A N 1
ATOM 3543 C CA . ASP A 1 443 ? -0.430 10.903 31.737 1.00 53.62 443 ASP A CA 1
ATOM 3544 C C . ASP A 1 443 ? 0.251 10.906 30.361 1.00 53.37 443 ASP A C 1
ATOM 3545 O O . ASP A 1 443 ? -0.414 10.759 29.332 1.00 52.94 443 ASP A O 1
ATOM 3550 N N . VAL A 1 444 ? 1.567 11.094 30.340 1.00 52.37 444 VAL A N 1
ATOM 3551 C CA . VAL A 1 444 ? 2.294 11.143 29.077 1.00 52.69 444 VAL A CA 1
ATOM 3552 C C . VAL A 1 444 ? 3.021 9.838 28.758 1.00 52.51 444 VAL A C 1
ATOM 3553 O O . VAL A 1 444 ? 4.252 9.788 28.757 1.00 53.01 444 VAL A O 1
ATOM 3557 N N . ALA A 1 445 ? 2.261 8.787 28.467 1.00 52.35 445 ALA A N 1
ATOM 3558 C CA . ALA A 1 445 ? 2.854 7.490 28.160 1.00 52.28 445 ALA A CA 1
ATOM 3559 C C . ALA A 1 445 ? 3.195 7.321 26.683 1.00 51.96 445 ALA A C 1
ATOM 3560 O O . ALA A 1 445 ? 3.651 6.257 26.265 1.00 52.55 445 ALA A O 1
ATOM 3562 N N . SER A 1 446 ? 2.973 8.366 25.893 1.00 51.22 446 SER A N 1
ATOM 3563 C CA . SER A 1 446 ? 3.276 8.314 24.466 1.00 50.79 446 SER A CA 1
ATOM 3564 C C . SER A 1 446 ? 4.741 8.644 24.245 1.00 49.50 446 SER A C 1
ATOM 3565 O O . SER A 1 446 ? 5.289 8.417 23.169 1.00 49.11 446 SER A O 1
ATOM 3568 N N . LEU A 1 447 ? 5.360 9.191 25.284 1.00 48.86 447 LEU A N 1
ATOM 3569 C CA . LEU A 1 447 ? 6.760 9.588 25.253 1.00 48.02 447 LEU A CA 1
ATOM 3570 C C . LEU A 1 447 ? 7.632 8.573 25.990 1.00 47.96 447 LEU A C 1
ATOM 3571 O O . LEU A 1 447 ? 7.204 7.988 26.980 1.00 47.11 447 LEU A O 1
ATOM 3576 N N . HIS A 1 448 ? 8.852 8.366 25.501 1.00 49.13 448 HIS A N 1
ATOM 3577 C CA . HIS A 1 448 ? 9.772 7.421 26.130 1.00 50.10 448 HIS A CA 1
ATOM 3578 C C . HIS A 1 448 ? 10.797 8.130 26.992 1.00 49.31 448 HIS A C 1
ATOM 3579 O O . HIS A 1 448 ? 11.650 7.496 27.618 1.00 49.40 448 HIS A O 1
ATOM 3586 N N . THR A 1 449 ? 10.711 9.453 27.017 1.00 47.76 449 THR A N 1
ATOM 3587 C CA . THR A 1 449 ? 11.622 10.261 27.808 1.00 45.95 449 THR A CA 1
ATOM 3588 C C . THR A 1 449 ? 10.780 11.164 28.681 1.00 45.19 449 THR A C 1
ATOM 3589 O O . THR A 1 449 ? 9.555 11.159 28.585 1.00 45.12 449 THR A O 1
ATOM 3593 N N . GLN A 1 450 ? 11.431 11.933 29.541 1.00 45.19 450 GLN A N 1
ATOM 3594 C CA . GLN A 1 450 ? 10.710 12.846 30.412 1.00 45.20 450 GLN A CA 1
ATOM 3595 C C . GLN A 1 450 ? 11.295 14.244 30.289 1.00 44.58 450 GLN A C 1
ATOM 3596 O O . GLN A 1 450 ? 12.145 14.645 31.083 1.00 44.84 450 GLN A O 1
ATOM 3602 N N . PRO A 1 451 ? 10.861 14.997 29.264 1.00 43.75 451 PRO A N 1
ATOM 3603 C CA . PRO A 1 451 ? 11.343 16.363 29.037 1.00 42.60 451 PRO A CA 1
ATOM 3604 C C . PRO A 1 451 ? 11.227 17.185 30.319 1.00 42.81 451 PRO A C 1
ATOM 3605 O O . PRO A 1 451 ? 10.124 17.536 30.741 1.00 41.06 451 PRO A O 1
ATOM 3609 N N . ASN A 1 452 ? 12.365 17.489 30.935 1.00 42.76 452 ASN A N 1
ATOM 3610 C CA . ASN A 1 452 ? 12.369 18.241 32.185 1.00 42.95 452 ASN A CA 1
ATOM 3611 C C . ASN A 1 452 ? 13.226 19.502 32.124 1.00 41.72 452 ASN A C 1
ATOM 3612 O O . ASN A 1 452 ? 13.339 20.234 33.113 1.00 41.10 452 ASN A O 1
ATOM 3617 N N . LYS A 1 453 ? 13.831 19.758 30.970 1.00 38.41 453 LYS A N 1
ATOM 3618 C CA . LYS A 1 453 ? 14.677 20.932 30.819 1.00 37.03 453 LYS A CA 1
ATOM 3619 C C . LYS A 1 453 ? 13.975 22.067 30.066 1.00 35.31 453 LYS A C 1
ATOM 3620 O O . LYS A 1 453 ? 13.365 21.844 29.024 1.00 33.89 453 LYS A O 1
ATOM 3626 N N . LEU A 1 454 ? 14.054 23.281 30.600 1.00 34.09 454 LEU A N 1
ATOM 3627 C CA . LEU A 1 454 ? 13.436 24.427 29.951 1.00 32.22 454 LEU A CA 1
ATOM 3628 C C . LEU A 1 454 ? 14.352 24.928 28.846 1.00 32.42 454 LEU A C 1
ATOM 3629 O O . LEU A 1 454 ? 15.480 25.336 29.105 1.00 32.79 454 LEU A O 1
ATOM 3634 N N . LEU A 1 455 ? 13.857 24.891 27.614 1.00 31.82 455 LEU A N 1
ATOM 3635 C CA . LEU A 1 455 ? 14.610 25.355 26.457 1.00 30.76 455 LEU A CA 1
ATOM 3636 C C . LEU A 1 455 ? 14.140 26.766 26.115 1.00 31.27 455 LEU A C 1
ATOM 3637 O O . LEU A 1 455 ? 14.784 27.479 25.340 1.00 31.08 455 LEU A O 1
ATOM 3642 N N . TYR A 1 456 ? 13.007 27.155 26.700 1.00 30.97 456 TYR A N 1
ATOM 3643 C CA . TYR A 1 456 ? 12.410 28.472 26.468 1.00 30.69 456 TYR A CA 1
ATOM 3644 C C . TYR A 1 456 ? 11.298 28.717 27.484 1.00 30.60 456 TYR A C 1
ATOM 3645 O O . TYR A 1 456 ? 10.590 27.786 27.868 1.00 29.95 456 TYR A O 1
ATOM 3654 N N . GLY A 1 457 ? 11.153 29.968 27.914 1.00 29.83 457 GLY A N 1
ATOM 3655 C CA . GLY A 1 457 ? 10.129 30.307 28.887 1.00 31.88 457 GLY A CA 1
ATOM 3656 C C . GLY A 1 457 ? 10.439 29.820 30.295 1.00 32.62 457 GLY A C 1
ATOM 3657 O O . GLY A 1 457 ? 11.547 29.362 30.574 1.00 33.54 457 GLY A O 1
ATOM 3658 N N . THR A 1 458 ? 9.457 29.929 31.187 1.00 34.51 458 THR A N 1
ATOM 3659 C CA . THR A 1 458 ? 9.606 29.491 32.576 1.00 34.79 458 THR A CA 1
ATOM 3660 C C . THR A 1 458 ? 8.424 28.602 32.953 1.00 34.68 458 THR A C 1
ATOM 3661 O O . THR A 1 458 ? 7.305 28.831 32.499 1.00 35.16 458 THR A O 1
ATOM 3665 N N . ALA A 1 459 ? 8.671 27.600 33.793 1.00 34.51 459 ALA A N 1
ATOM 3666 C CA . ALA A 1 459 ? 7.618 26.684 34.225 1.00 32.90 459 ALA A CA 1
ATOM 3667 C C . ALA A 1 459 ? 7.979 26.013 35.539 1.00 31.04 459 ALA A C 1
ATOM 3668 O O . ALA A 1 459 ? 9.070 25.475 35.677 1.00 29.11 459 ALA A O 1
ATOM 3670 N N . GLN A 1 470 ? 4.463 7.385 33.555 1.00 55.85 470 GLN A N 1
ATOM 3671 C CA . GLN A 1 470 ? 4.723 8.684 32.945 1.00 55.73 470 GLN A CA 1
ATOM 3672 C C . GLN A 1 470 ? 3.670 9.720 33.354 1.00 54.86 470 GLN A C 1
ATOM 3673 O O . GLN A 1 470 ? 2.715 9.976 32.621 1.00 54.61 470 GLN A O 1
ATOM 3679 N N . GLN A 1 471 ? 3.852 10.308 34.532 1.00 53.57 471 GLN A N 1
ATOM 3680 C CA . GLN A 1 471 ? 2.931 11.316 35.041 1.00 51.96 471 GLN A CA 1
ATOM 3681 C C . GLN A 1 471 ? 3.646 12.657 35.133 1.00 48.89 471 GLN A C 1
ATOM 3682 O O . GLN A 1 471 ? 4.738 12.745 35.698 1.00 47.87 471 GLN A O 1
ATOM 3688 N N . LEU A 1 472 ? 3.023 13.698 34.584 1.00 45.11 472 LEU A N 1
ATOM 3689 C CA . LEU A 1 472 ? 3.611 15.035 34.587 1.00 41.39 472 LEU A CA 1
ATOM 3690 C C . LEU A 1 472 ? 2.707 16.114 35.183 1.00 39.26 472 LEU A C 1
ATOM 3691 O O . LEU A 1 472 ? 1.497 16.139 34.955 1.00 37.72 472 LEU A O 1
ATOM 3696 N N . SER A 1 473 ? 3.324 17.008 35.948 1.00 36.54 473 SER A N 1
ATOM 3697 C CA . SER A 1 473 ? 2.628 18.119 36.573 1.00 34.72 473 SER A CA 1
ATOM 3698 C C . SER A 1 473 ? 3.315 19.379 36.065 1.00 32.30 473 SER A C 1
ATOM 3699 O O . SER A 1 473 ? 4.436 19.684 36.462 1.00 30.66 473 SER A O 1
ATOM 3702 N N . LEU A 1 474 ? 2.642 20.104 35.177 1.00 31.11 474 LEU A N 1
ATOM 3703 C CA . LEU A 1 474 ? 3.218 21.310 34.597 1.00 29.55 474 LEU A CA 1
ATOM 3704 C C . LEU A 1 474 ? 2.470 22.562 35.021 1.00 28.90 474 LEU A C 1
ATOM 3705 O O . LEU A 1 474 ? 1.259 22.668 34.850 1.00 28.93 474 LEU A O 1
ATOM 3710 N N . THR A 1 475 ? 3.210 23.511 35.576 1.00 27.32 475 THR A N 1
ATOM 3711 C CA . THR A 1 475 ? 2.640 24.764 36.038 1.00 27.00 475 THR A CA 1
ATOM 3712 C C . THR A 1 475 ? 3.176 25.947 35.228 1.00 26.97 475 THR A C 1
ATOM 3713 O O . THR A 1 475 ? 4.386 26.183 35.161 1.00 25.52 475 THR A O 1
ATOM 3717 N N . LEU A 1 476 ? 2.262 26.692 34.618 1.00 26.18 476 LEU A N 1
ATOM 3718 C CA . LEU A 1 476 ? 2.639 27.833 33.806 1.00 27.03 476 LEU A CA 1
ATOM 3719 C C . LEU A 1 476 ? 2.100 29.168 34.288 1.00 26.21 476 LEU A C 1
ATOM 3720 O O . LEU A 1 476 ? 0.964 29.267 34.734 1.00 26.88 476 LEU A O 1
ATOM 3725 N N . PRO A 1 477 ? 2.925 30.218 34.217 1.00 25.00 477 PRO A N 1
ATOM 3726 C CA . PRO A 1 477 ? 2.445 31.532 34.650 1.00 24.99 477 PRO A CA 1
ATOM 3727 C C . PRO A 1 477 ? 1.354 31.973 33.654 1.00 26.46 477 PRO A C 1
ATOM 3728 O O . PRO A 1 477 ? 1.175 31.354 32.599 1.00 26.16 477 PRO A O 1
ATOM 3732 N N . ALA A 1 478 ? 0.634 33.037 33.984 1.00 25.76 478 ALA A N 1
ATOM 3733 C CA . ALA A 1 478 ? -0.424 33.530 33.116 1.00 25.16 478 ALA A CA 1
ATOM 3734 C C . ALA A 1 478 ? 0.120 34.078 31.797 1.00 25.40 478 ALA A C 1
ATOM 3735 O O . ALA A 1 478 ? 1.196 34.676 31.763 1.00 26.63 478 ALA A O 1
ATOM 3737 N N . ARG A 1 479 ? -0.626 33.864 30.714 1.00 24.52 479 ARG A N 1
ATOM 3738 C CA . ARG A 1 479 ? -0.241 34.375 29.401 1.00 24.23 479 ARG A CA 1
ATOM 3739 C C . ARG A 1 479 ? 1.223 34.075 29.099 1.00 24.86 479 ARG A C 1
ATOM 3740 O O . ARG A 1 479 ? 2.003 34.989 28.813 1.00 25.73 479 ARG A O 1
ATOM 3748 N N . SER A 1 480 ? 1.586 32.797 29.151 1.00 24.30 480 SER A N 1
ATOM 3749 C CA . SER A 1 480 ? 2.962 32.374 28.927 1.00 25.25 480 SER A CA 1
ATOM 3750 C C . SER A 1 480 ? 3.046 31.007 28.292 1.00 24.72 480 SER A C 1
ATOM 3751 O O . SER A 1 480 ? 2.100 30.209 28.353 1.00 25.61 480 SER A O 1
ATOM 3754 N N . GLY A 1 481 ? 4.204 30.732 27.708 1.00 22.07 481 GLY A N 1
ATOM 3755 C CA . GLY A 1 481 ? 4.420 29.453 27.073 1.00 21.72 481 GLY A CA 1
ATOM 3756 C C . GLY A 1 481 ? 5.841 29.001 27.316 1.00 22.35 481 GLY A C 1
ATOM 3757 O O . GLY A 1 481 ? 6.716 29.810 27.647 1.00 21.83 481 GLY A O 1
ATOM 3758 N N . CYS A 1 482 ? 6.086 27.710 27.150 1.00 21.03 482 CYS A N 1
ATOM 3759 C CA . CYS A 1 482 ? 7.423 27.202 27.375 1.00 22.04 482 CYS A CA 1
ATOM 3760 C C . CYS A 1 482 ? 7.707 26.009 26.488 1.00 21.67 482 CYS A C 1
ATOM 3761 O O . CYS A 1 482 ? 6.791 25.421 25.908 1.00 22.00 482 CYS A O 1
ATOM 3764 N N . ILE A 1 483 ? 8.985 25.668 26.370 1.00 21.87 483 ILE A N 1
ATOM 3765 C CA . ILE A 1 483 ? 9.392 24.507 25.590 1.00 21.79 483 ILE A CA 1
ATOM 3766 C C . ILE A 1 483 ? 10.258 23.641 26.488 1.00 21.56 483 ILE A C 1
ATOM 3767 O O . ILE A 1 483 ? 11.250 24.111 27.049 1.00 19.76 483 ILE A O 1
ATOM 3772 N N . LEU A 1 484 ? 9.860 22.382 26.641 1.00 22.59 484 LEU A N 1
ATOM 3773 C CA . LEU A 1 484 ? 10.591 21.440 27.476 1.00 25.18 484 LEU A CA 1
ATOM 3774 C C . LEU A 1 484 ? 11.403 20.461 26.640 1.00 27.40 484 LEU A C 1
ATOM 3775 O O . LEU A 1 484 ? 10.885 19.812 25.731 1.00 26.28 484 LEU A O 1
ATOM 3780 N N . GLY A 1 485 ? 12.688 20.371 26.961 1.00 31.55 485 GLY A N 1
ATOM 3781 C CA . GLY A 1 485 ? 13.580 19.486 26.239 1.00 36.98 485 GLY A CA 1
ATOM 3782 C C . GLY A 1 485 ? 13.795 18.143 26.904 1.00 39.76 485 GLY A C 1
ATOM 3783 O O . GLY A 1 485 ? 12.899 17.310 26.940 1.00 42.58 485 GLY A O 1
ATOM 3784 N N . THR A 1 486 ? 14.987 17.925 27.436 1.00 42.04 486 THR A N 1
ATOM 3785 C CA . THR A 1 486 ? 15.293 16.652 28.068 1.00 43.53 486 THR A CA 1
ATOM 3786 C C . THR A 1 486 ? 16.726 16.677 28.581 1.00 43.33 486 THR A C 1
ATOM 3787 O O . THR A 1 486 ? 17.520 17.523 28.165 1.00 43.01 486 THR A O 1
#